Protein AF-A0A662XN63-F1 (afdb_monomer)

Radius of gyration: 29.72 Å; Cα contacts (8 Å, |Δi|>4): 445; chains: 1; bounding box: 95×59×112 Å

Mean predicted aligned error: 12.44 Å

pLDDT: mean 76.7, std 22.45, range [20.77, 97.69]

Sequence (532 aa):
MIAFVLSQESVPLQDPSAGWQVNYGIWIRAVLLSGVITHTLLVQAIYLVNDIQLSSRQFGLIITCVAVGYSAIYALVTAFLVFPIPFMSISTTPFFFTLLIVSFRAVVGRRAFGEMMTHRDQLLRFQLFLSAQTLMTVVYPAYQILFRAASETGYELIAILLLPVIKLIMKNLVSLSIGHMEDMMPEAVIFTVDFFNALYIATCMQSASSTTTVAAIMVMDLTQTAMALRSLYRGTSSIAGRLHETFGTAGTHTNLLTIANSLCRSPNTFAKQERSQIRLRSCLSYRLSPANSDFLDSLEKYRAFYIDAKSQPHASGGMNNLMNSAVTPAGRTIAHRPLGWRCTSRHRTTVHPVTITHTPVTKVRAEESRHTEIAPPSLPEPQLTILRETLEILFTTECIVLTEYVESVIPMFYANFILVMVRLPSAQYHTELAGMTRENVGATVNKVYVYALLEFASFVLLAVVMQRKCGVRALYHLSFVLETQMPLIQGKLMTWMLLTLTSRVVHFGTFSIIPSSTVDGATLLDRSTQSP

Secondary structure (DSSP, 8-state):
-HHHHHHHHTSPP--GGG-TTT-HHHHHHHHHHHHHHHHHHHHHHHHHSTT----HHHHHHHHHHHHHHHHHHHHHHHHHS-SSPTTHHHHTHHHHHHHHHHHHHHHH-HHHHHHHTT-HHHHHHHHHHHHHHHHHHHHHHHHHHHHHHHHHHT-HHHHHHHHHHHHHHHHHHHHHHHTTSGGGHHHHHIIIIIHHHHHHHHHHHHH---HHHHHHHHHHHHHHHHHHHHHHHHHHHHHHHHHHHHH-S------HHHHHHHHHH-HHHHHTB--TT---S-SS-----HHHHHHHHHHHHHHHHHHHHHHS------------------------------------SS-------PPPPP------------PPP--PPPPB-HHHHHHHHHHHHHHHHHHHHHHHHHHHHHHHHHHHHTTSGGGGGBGGGTT--TTTHHHHHHHHHHHHHHHHHHHHHHHHHHHHHH---HHHHHHHHHHHTHHHHHHHHHHHHHHHHHTTBGGG-------S------SS--------

Solvent-accessible surface area (backbone atoms only — not comparable to full-atom values): 31034 Å² total; per-residue (Å²): 106,70,68,56,58,53,53,53,61,63,49,55,60,59,63,52,88,70,34,72,83,70,27,55,33,56,50,59,44,41,28,53,50,44,27,44,43,46,48,32,51,53,54,49,43,47,77,64,31,86,90,54,80,74,52,74,65,52,50,53,49,40,28,50,51,35,10,54,48,46,38,50,52,50,53,52,49,45,73,77,44,68,58,48,43,69,44,35,78,64,72,46,43,66,58,48,53,50,43,42,53,51,42,48,39,67,69,67,27,69,64,60,46,50,58,56,64,67,47,47,70,46,52,50,30,51,50,44,35,53,49,44,55,53,46,52,75,49,52,53,60,54,48,52,54,52,38,54,58,24,54,80,70,73,42,42,67,62,50,56,64,45,48,64,52,51,49,48,54,47,40,50,50,37,42,66,31,39,56,89,38,61,85,50,36,53,60,60,30,33,63,43,45,42,40,53,50,26,46,50,50,36,49,50,44,47,70,47,87,50,68,65,59,47,50,50,51,51,53,52,51,54,50,52,51,52,50,52,51,50,51,52,50,53,51,47,56,51,52,51,51,54,48,41,74,73,67,44,93,77,65,93,65,56,23,57,68,58,51,47,50,56,40,64,71,36,67,74,56,40,67,44,34,55,59,91,86,60,79,90,70,73,84,64,94,72,96,66,56,69,71,57,48,55,48,51,54,49,52,51,51,53,49,50,55,53,52,53,64,67,67,53,74,88,76,73,89,75,93,79,90,82,87,88,84,90,83,84,92,81,83,90,79,86,79,87,76,80,90,74,87,75,83,73,91,68,98,58,96,64,77,71,84,81,79,85,76,77,81,80,80,81,85,78,88,78,82,92,83,86,90,80,97,67,85,76,77,80,72,81,74,82,59,38,54,64,61,54,52,50,50,50,51,54,51,36,48,52,39,53,54,50,39,36,50,39,46,15,49,40,22,43,50,50,43,54,47,52,66,54,42,61,74,42,87,39,31,85,46,26,65,87,43,63,92,55,44,86,82,51,41,62,70,43,38,44,58,27,48,55,48,18,50,50,34,41,51,49,40,51,51,49,38,53,48,35,38,75,70,34,47,39,60,45,69,58,55,51,49,51,51,54,62,77,44,32,73,61,53,53,27,40,51,49,36,52,52,53,50,60,54,48,57,38,22,53,66,34,14,43,90,69,76,75,77,95,78,78,83,77,89,80,88,89,88,88,88,86,88,83,83,134

Nearest PDB structures (foldseek):
  3mk4-assembly1_A  TM=1.402E-01  e=6.445E+00  Homo sapiens

Foldseek 3Di:
DLVLLVVLLLQDADDQVVADVVGVSVLVLQLVLLLLLLLLLLVVCPLQAPLDDDDPVLSVQLSNQLSNVLSVVCSVVSVVDPFPDAQQVVVSVVVSVVSSLVSNCVSVHVPSVVVSVVVVVSVVLSVLLVVLLVVLLVVLLVLLVVCVVCLVVVNNVVSLVVLLVVLQVSLVSNCVSCLVQQVCSLVSSQLRSLLSSLQSLLLSLLPHPDPVSLVVNLVVVLVLLVVLLVVLLVLLVVLVVVCCVPPNPPDPCLALVVVLVVCLPDLVSVVLADDPFDDLDHSDDDDDDPVVVVSSVVSVVSVVVVVVVVPDDPPDDDDDDDDDDDDDDDDDDDDDDDDDDDDPPDPDSFDFRDDPDDDDDDDDDDDDDDDDDDPDDDDDNNRDHSSVSSVRSVSSLLSSLSSLVSSLVSLVSSLVVQLSSLPHNQLVQFQSCVVPHNVCSCVSSVSSVVSSVSSVVSSVVSQVCCCVRNVDRSVVSVVVCCVSCVSNSVSSNVSCSSSVRVQRGVSNNHPDPPPPPDPPPDDDDDDDDDDD

Structure (mmCIF, N/CA/C/O backbone):
data_AF-A0A662XN63-F1
#
_entry.id   AF-A0A662XN63-F1
#
loop_
_atom_site.group_PDB
_atom_site.id
_atom_site.type_symbol
_atom_site.label_atom_id
_atom_site.label_alt_id
_atom_site.label_comp_id
_atom_site.label_asym_id
_atom_site.label_entity_id
_atom_site.label_seq_id
_atom_site.pdbx_PDB_ins_code
_atom_site.Cartn_x
_atom_site.Cartn_y
_atom_site.Cartn_z
_atom_site.occupancy
_atom_site.B_iso_or_equiv
_atom_site.auth_seq_id
_atom_site.auth_comp_id
_atom_site.auth_asym_id
_atom_site.auth_atom_id
_atom_site.pdbx_PDB_model_num
ATOM 1 N N . MET A 1 1 ? -10.822 -10.860 -2.468 1.00 83.50 1 MET A N 1
ATOM 2 C CA . MET A 1 1 ? -10.478 -9.783 -1.511 1.00 83.50 1 MET A CA 1
ATOM 3 C C . MET A 1 1 ? -11.708 -9.220 -0.802 1.00 83.50 1 MET A C 1
ATOM 5 O O . MET A 1 1 ? -11.835 -9.472 0.382 1.00 83.50 1 MET A O 1
ATOM 9 N N . ILE A 1 2 ? -12.631 -8.521 -1.483 1.00 83.12 2 ILE A N 1
ATOM 10 C CA . ILE A 1 2 ? -13.795 -7.866 -0.835 1.00 83.12 2 ILE A CA 1
ATOM 11 C C . ILE A 1 2 ? -14.608 -8.842 0.025 1.00 83.12 2 ILE A C 1
ATOM 13 O O . ILE A 1 2 ? -14.810 -8.602 1.210 1.00 83.12 2 ILE A O 1
ATOM 17 N N . ALA A 1 3 ? -14.992 -9.985 -0.550 1.00 88.75 3 ALA A N 1
ATOM 18 C CA . ALA A 1 3 ? -15.721 -11.029 0.168 1.00 88.75 3 ALA A CA 1
ATOM 19 C C . ALA A 1 3 ? -14.968 -11.542 1.409 1.00 88.75 3 ALA A C 1
ATOM 21 O O . ALA A 1 3 ? -15.596 -11.819 2.421 1.00 88.75 3 ALA A O 1
ATOM 22 N N . PHE A 1 4 ? -13.632 -11.607 1.362 1.00 90.19 4 PHE A N 1
ATOM 23 C CA . PHE A 1 4 ? -12.814 -12.019 2.506 1.00 90.19 4 PHE A CA 1
ATOM 24 C C . PHE A 1 4 ? -12.883 -10.984 3.637 1.00 90.19 4 PHE A C 1
ATOM 26 O O . PHE A 1 4 ? -13.193 -11.342 4.770 1.00 90.19 4 PHE A O 1
ATOM 33 N N . VAL A 1 5 ? -12.690 -9.698 3.320 1.00 87.12 5 VAL A N 1
ATOM 34 C CA . VAL A 1 5 ? -12.805 -8.596 4.293 1.00 87.12 5 VAL A CA 1
ATOM 35 C C . VAL A 1 5 ? -14.198 -8.580 4.935 1.00 87.12 5 VAL A C 1
ATOM 37 O O . VAL A 1 5 ? -14.314 -8.533 6.155 1.00 87.12 5 VAL A O 1
ATOM 40 N N . LEU A 1 6 ? -15.259 -8.708 4.132 1.00 86.81 6 LEU A N 1
ATOM 41 C CA . LEU A 1 6 ? -16.635 -8.758 4.639 1.00 86.81 6 LEU A CA 1
ATOM 42 C C . LEU A 1 6 ? -16.916 -10.020 5.467 1.00 86.81 6 LEU A C 1
ATOM 44 O O . LEU A 1 6 ? -17.624 -9.949 6.470 1.00 86.81 6 LEU A O 1
ATOM 48 N N . SER A 1 7 ? -16.346 -11.169 5.089 1.00 88.94 7 SER A N 1
ATOM 49 C CA . SER A 1 7 ? -16.493 -12.412 5.854 1.00 88.94 7 SER A CA 1
ATOM 50 C C . SER A 1 7 ? -15.833 -12.318 7.229 1.00 88.94 7 SER A C 1
ATOM 52 O O . SER A 1 7 ? -16.426 -12.756 8.212 1.00 88.94 7 SER A O 1
ATOM 54 N N . GLN A 1 8 ? -14.668 -11.665 7.325 1.00 90.62 8 GLN A N 1
ATOM 55 C CA . GLN A 1 8 ? -14.042 -11.370 8.611 1.00 90.62 8 GLN A CA 1
ATOM 56 C C . GLN A 1 8 ? -14.953 -10.474 9.461 1.00 90.62 8 GLN A C 1
ATOM 58 O O . GLN A 1 8 ? -15.180 -10.759 10.636 1.00 90.62 8 GLN A O 1
ATOM 63 N N . GLU A 1 9 ? -15.498 -9.402 8.881 1.00 87.88 9 GLU A N 1
ATOM 64 C CA . GLU A 1 9 ? -16.367 -8.478 9.619 1.00 87.88 9 GLU A CA 1
ATOM 65 C C . GLU A 1 9 ? -17.706 -9.095 10.037 1.00 87.88 9 GLU A C 1
ATOM 67 O O . GLU A 1 9 ? -18.328 -8.637 10.997 1.00 87.88 9 GLU A O 1
ATOM 72 N N . SER A 1 10 ? -18.117 -10.176 9.378 1.00 88.56 10 SER A N 1
ATOM 73 C CA . SER A 1 10 ? -19.304 -10.945 9.750 1.00 88.56 10 SER A CA 1
ATOM 74 C C . SER A 1 10 ? -19.097 -11.782 11.018 1.00 88.56 10 SER A C 1
ATOM 76 O O . SER A 1 10 ? -20.080 -12.195 11.630 1.00 88.56 10 SER A O 1
ATOM 78 N N . VAL A 1 11 ? -17.848 -12.013 11.453 1.00 91.44 11 VAL A N 1
ATOM 79 C CA . VAL A 1 11 ? -17.559 -12.677 12.733 1.00 91.44 11 VAL A CA 1
ATOM 80 C C . VAL A 1 11 ? -18.027 -11.763 13.872 1.00 91.44 11 VAL A C 1
ATOM 82 O O . VAL A 1 11 ? -17.491 -10.658 14.002 1.00 91.44 11 VAL A O 1
ATOM 85 N N . PRO A 1 12 ? -19.004 -12.169 14.698 1.00 89.31 12 PRO A N 1
ATOM 86 C CA . PRO A 1 12 ? -19.603 -11.290 15.695 1.00 89.31 12 PRO A CA 1
ATOM 87 C C . PRO A 1 12 ? -18.610 -10.954 16.810 1.00 89.31 12 PRO A C 1
ATOM 89 O O . PRO A 1 12 ? -17.920 -11.832 17.329 1.00 89.31 12 PRO A O 1
ATOM 92 N N . LEU A 1 13 ? -18.570 -9.680 17.192 1.00 89.81 13 LEU A N 1
ATOM 93 C CA . LEU A 1 13 ? -17.884 -9.211 18.395 1.00 89.81 13 LEU A CA 1
ATOM 94 C C . LEU A 1 13 ? -18.855 -9.206 19.585 1.00 89.81 13 LEU A C 1
ATOM 96 O O . LEU A 1 13 ? -20.065 -9.076 19.396 1.00 89.81 13 LEU A O 1
ATOM 100 N N . GLN A 1 14 ? -18.329 -9.382 20.797 1.00 90.12 14 GLN A N 1
ATOM 101 C CA . GLN A 1 14 ? -19.097 -9.370 22.048 1.00 90.12 14 GLN A CA 1
ATOM 102 C C . GLN A 1 14 ? -18.822 -8.068 22.812 1.00 90.12 14 GLN A C 1
ATOM 104 O O . GLN A 1 14 ? -18.055 -7.232 22.351 1.00 90.12 14 GLN A O 1
ATOM 109 N N . ASP A 1 15 ? -19.448 -7.846 23.965 1.00 86.12 15 ASP A N 1
ATOM 110 C CA . ASP A 1 15 ? -19.142 -6.668 24.780 1.00 86.12 15 ASP A CA 1
ATOM 111 C C . ASP A 1 15 ? -17.699 -6.758 25.327 1.00 86.12 15 ASP A C 1
ATOM 113 O O . ASP A 1 15 ? -17.364 -7.766 25.962 1.00 86.12 15 ASP A O 1
ATOM 117 N N . PRO A 1 16 ? -16.826 -5.751 25.105 1.00 85.31 16 PRO A N 1
ATOM 118 C CA . PRO A 1 16 ? -15.484 -5.737 25.681 1.00 85.31 16 PRO A CA 1
ATOM 119 C C . PRO A 1 16 ? -15.469 -5.896 27.209 1.00 85.31 16 PRO A C 1
ATOM 121 O O . PRO A 1 16 ? -14.556 -6.521 27.745 1.00 85.31 16 PRO A O 1
ATOM 124 N N . SER A 1 17 ? -16.485 -5.377 27.910 1.00 84.38 17 SER A N 1
ATOM 125 C CA . SER A 1 17 ? -16.588 -5.441 29.375 1.00 84.38 17 SER A CA 1
ATOM 126 C C . SER A 1 17 ? -16.805 -6.860 29.910 1.00 84.38 17 SER A C 1
ATOM 128 O O . SER A 1 17 ? -16.439 -7.149 31.047 1.00 84.38 17 SER A O 1
ATOM 130 N N . ALA A 1 18 ? -17.309 -7.779 29.077 1.00 84.94 18 ALA A N 1
ATOM 131 C CA . ALA A 1 18 ? -17.487 -9.189 29.426 1.00 84.94 18 ALA A CA 1
ATOM 132 C C . ALA A 1 18 ? -16.159 -9.971 29.513 1.00 84.94 18 ALA A C 1
ATOM 134 O O . ALA A 1 18 ? -16.147 -11.153 29.859 1.00 84.94 18 ALA A O 1
ATOM 135 N N . GLY A 1 19 ? -15.032 -9.325 29.199 1.00 85.00 19 GLY A N 1
ATOM 136 C CA . GLY A 1 19 ? -13.701 -9.902 29.317 1.00 85.00 19 GLY A CA 1
ATOM 137 C C . GLY A 1 19 ? -13.278 -10.749 28.115 1.00 85.00 19 GLY A C 1
ATOM 138 O O . GLY A 1 19 ? -14.045 -11.071 27.205 1.00 85.00 19 GLY A O 1
ATOM 139 N N . TRP A 1 20 ? -11.999 -11.113 28.106 1.00 87.19 20 TRP A N 1
ATOM 140 C CA . TRP A 1 20 ? -11.320 -11.686 26.941 1.00 87.19 20 TRP A CA 1
ATOM 141 C C . TRP A 1 20 ? -11.798 -13.103 26.562 1.00 87.19 20 TRP A C 1
ATOM 143 O O . TRP A 1 20 ? -11.736 -13.481 25.391 1.00 87.19 20 TRP A O 1
ATOM 153 N N . GLN A 1 21 ? -12.305 -13.879 27.529 1.00 86.94 21 GLN A N 1
ATOM 154 C CA . GLN A 1 21 ? -12.770 -15.260 27.319 1.00 86.94 21 GLN A CA 1
ATOM 155 C C . GLN A 1 21 ? -14.097 -15.328 26.557 1.00 86.94 21 GLN A C 1
ATOM 157 O O . GLN A 1 21 ? -14.296 -16.217 25.734 1.00 86.94 21 GLN A O 1
ATOM 162 N N . VAL A 1 22 ? -14.995 -14.374 26.812 1.00 89.50 22 VAL A N 1
ATOM 163 C CA . VAL A 1 22 ? -16.306 -14.296 26.149 1.00 89.50 22 VAL A CA 1
ATOM 164 C C . VAL A 1 22 ? -16.163 -13.778 24.714 1.00 89.50 22 VAL A C 1
ATOM 166 O O . VAL A 1 22 ? -16.934 -14.147 23.829 1.00 89.50 22 VAL A O 1
ATOM 169 N N . ASN A 1 23 ? -15.140 -12.960 24.461 1.00 89.25 23 ASN A N 1
ATOM 170 C CA . ASN A 1 23 ? -14.909 -12.277 23.192 1.00 89.25 23 ASN A CA 1
ATOM 171 C C . ASN A 1 23 ? -14.236 -13.169 22.126 1.00 89.25 23 ASN A C 1
ATOM 173 O O . ASN A 1 23 ? -13.222 -12.793 21.547 1.00 89.25 23 ASN A O 1
ATOM 177 N N . TYR A 1 24 ? -14.783 -14.351 21.820 1.00 90.00 24 TYR A N 1
ATOM 178 C CA . TYR A 1 24 ? -14.168 -15.293 20.867 1.00 90.00 24 TYR A CA 1
ATOM 179 C C . TYR A 1 24 ? -13.953 -14.710 19.458 1.00 90.00 24 TYR A C 1
ATOM 181 O O . TYR A 1 24 ? -13.002 -15.084 18.763 1.00 90.00 24 TYR A O 1
ATOM 189 N N . GLY A 1 25 ? -14.811 -13.772 19.039 1.00 90.19 25 GLY A N 1
ATOM 190 C CA . GLY A 1 25 ? -14.727 -13.144 17.723 1.00 90.19 25 GLY A CA 1
ATOM 191 C C . GLY A 1 25 ? -13.419 -12.384 17.504 1.00 90.19 25 GLY A C 1
ATOM 192 O O . GLY A 1 25 ? -12.895 -12.384 16.388 1.00 90.19 25 GLY A O 1
ATOM 193 N N . ILE A 1 26 ? -12.841 -11.801 18.563 1.00 89.50 26 ILE A N 1
ATOM 194 C CA . ILE A 1 26 ? -11.568 -11.075 18.467 1.00 89.50 26 ILE A CA 1
ATOM 195 C C . ILE A 1 26 ? -10.417 -12.014 18.097 1.00 89.50 26 ILE A C 1
ATOM 197 O O . ILE A 1 26 ? -9.569 -11.651 17.288 1.00 89.50 26 ILE A O 1
ATOM 201 N N . TRP A 1 27 ? -10.419 -13.243 18.624 1.00 91.50 27 TRP A N 1
ATOM 202 C CA . TRP A 1 27 ? -9.356 -14.222 18.407 1.00 91.50 27 TRP A CA 1
ATOM 203 C C . TRP A 1 27 ? -9.366 -14.734 16.973 1.00 91.50 27 TRP A C 1
ATOM 205 O O . TRP A 1 27 ? -8.317 -14.784 16.334 1.00 91.50 27 TRP A O 1
ATOM 215 N N . ILE A 1 28 ? -10.556 -15.024 16.439 1.00 92.50 28 ILE A N 1
ATOM 216 C CA . ILE A 1 28 ? -10.736 -15.415 15.036 1.00 92.50 28 ILE A CA 1
ATOM 217 C C . ILE A 1 28 ? -10.249 -14.291 14.115 1.00 92.50 28 ILE A C 1
ATOM 219 O O . ILE A 1 28 ? -9.440 -14.530 13.216 1.00 92.50 28 ILE A O 1
ATOM 223 N N . ARG A 1 29 ? -10.689 -13.051 14.366 1.00 91.75 29 ARG A N 1
ATOM 224 C CA . ARG A 1 29 ? -10.258 -11.879 13.591 1.00 91.75 29 ARG A CA 1
ATOM 225 C C . ARG A 1 29 ? -8.746 -11.651 13.695 1.00 91.75 29 ARG A C 1
ATOM 227 O O . ARG A 1 29 ? -8.115 -11.376 12.681 1.00 91.75 29 ARG A O 1
ATOM 234 N N . ALA A 1 30 ? -8.147 -11.833 14.873 1.00 90.88 30 ALA A N 1
ATOM 235 C CA . ALA A 1 30 ? -6.706 -11.692 15.089 1.00 90.88 30 ALA A CA 1
ATOM 236 C C . ALA A 1 30 ? -5.884 -12.749 14.331 1.00 90.88 30 ALA A C 1
ATOM 238 O O . ALA A 1 30 ? -4.857 -12.403 13.745 1.00 90.88 30 ALA A O 1
ATOM 239 N N . VAL A 1 31 ? -6.339 -14.010 14.282 1.00 94.94 31 VAL A N 1
ATOM 240 C CA . VAL A 1 31 ? -5.690 -15.074 13.488 1.00 94.94 31 VAL A CA 1
ATOM 241 C C . VAL A 1 31 ? -5.741 -14.731 11.997 1.00 94.94 31 VAL A C 1
ATOM 243 O O . VAL A 1 31 ? -4.727 -14.823 11.307 1.00 94.94 31 VAL A O 1
ATOM 246 N N . LEU A 1 32 ? -6.901 -14.293 11.493 1.00 94.44 32 LEU A N 1
ATOM 247 C CA . LEU A 1 32 ? -7.052 -13.908 10.086 1.00 94.44 32 LEU A CA 1
ATOM 248 C C . LEU A 1 32 ? -6.177 -12.698 9.736 1.00 94.44 32 LEU A C 1
ATOM 250 O O . LEU A 1 32 ? -5.441 -12.741 8.750 1.00 94.44 32 LEU A O 1
ATOM 254 N N . LEU A 1 33 ? -6.211 -11.648 10.561 1.00 92.50 33 LEU A N 1
ATOM 255 C CA . LEU A 1 33 ? -5.424 -10.433 10.363 1.00 92.50 33 LEU A CA 1
ATOM 256 C C . LEU A 1 33 ? -3.921 -10.735 10.360 1.00 92.50 33 LEU A C 1
ATOM 258 O O . LEU A 1 33 ? -3.226 -10.386 9.407 1.00 92.50 33 LEU A O 1
ATOM 262 N N . SER A 1 34 ? -3.419 -11.409 11.397 1.00 94.38 34 SER A N 1
ATOM 263 C CA . SER A 1 34 ? -1.996 -11.748 11.504 1.00 94.38 34 SER A CA 1
ATOM 264 C C . SER A 1 34 ? -1.546 -12.675 10.375 1.00 94.38 34 SER A C 1
ATOM 266 O O . SER A 1 34 ? -0.492 -12.434 9.794 1.00 94.38 34 SER A O 1
ATOM 268 N N . GLY A 1 35 ? -2.366 -13.653 9.976 1.00 96.31 35 GLY A N 1
ATOM 269 C CA . GLY A 1 35 ? -2.085 -14.517 8.831 1.00 96.31 35 GLY A CA 1
ATOM 270 C C . GLY A 1 35 ? -1.959 -13.750 7.510 1.00 96.31 35 GLY A C 1
ATOM 271 O O . GLY A 1 35 ? -1.016 -13.985 6.753 1.00 96.31 35 GLY A O 1
ATOM 272 N N . VAL A 1 36 ? -2.857 -12.793 7.244 1.00 96.44 36 VAL A N 1
ATOM 273 C CA . VAL A 1 36 ? -2.801 -11.939 6.042 1.00 96.44 36 VAL A CA 1
ATOM 274 C C . VAL A 1 36 ? -1.587 -11.008 6.059 1.00 96.44 36 VAL A C 1
ATOM 276 O O . VAL A 1 36 ? -0.924 -10.857 5.028 1.00 96.44 36 VAL A O 1
ATOM 279 N N . ILE A 1 37 ? -1.257 -10.421 7.214 1.00 95.31 37 ILE A N 1
ATOM 280 C CA . ILE A 1 37 ? -0.054 -9.592 7.366 1.00 95.31 37 ILE A CA 1
ATOM 281 C C . ILE A 1 37 ? 1.191 -10.447 7.112 1.00 95.31 37 ILE A C 1
ATOM 283 O O . ILE A 1 37 ? 2.028 -10.074 6.293 1.00 95.31 37 ILE A O 1
ATOM 287 N N . THR A 1 38 ? 1.307 -11.621 7.744 1.00 97.12 38 THR A N 1
ATOM 288 C CA . THR A 1 38 ? 2.443 -12.531 7.539 1.00 97.12 38 THR A CA 1
ATOM 289 C C . THR A 1 38 ? 2.564 -12.952 6.082 1.00 97.12 38 THR A C 1
ATOM 291 O O . THR A 1 38 ? 3.656 -12.875 5.527 1.00 97.12 38 THR A O 1
ATOM 294 N N . HIS A 1 39 ? 1.460 -13.334 5.438 1.00 96.62 39 HIS A N 1
ATOM 295 C CA . HIS A 1 39 ? 1.446 -13.651 4.012 1.00 96.62 39 HIS A CA 1
ATOM 296 C C . HIS A 1 39 ? 2.011 -12.492 3.180 1.00 96.62 39 HIS A C 1
ATOM 298 O O . HIS A 1 39 ? 2.926 -12.684 2.382 1.00 96.62 39 HIS A O 1
ATOM 304 N N . THR A 1 40 ? 1.501 -11.278 3.389 1.00 96.44 40 THR A N 1
ATOM 305 C CA . THR A 1 40 ? 1.920 -10.085 2.642 1.00 96.44 40 THR A CA 1
ATOM 306 C C . THR A 1 40 ? 3.400 -9.771 2.855 1.00 96.44 40 THR A C 1
ATOM 308 O O . THR A 1 40 ? 4.108 -9.500 1.888 1.00 96.44 40 THR A O 1
ATOM 311 N N . LEU A 1 41 ? 3.893 -9.870 4.092 1.00 95.56 41 LEU A N 1
ATOM 312 C CA . LEU A 1 41 ? 5.303 -9.648 4.413 1.00 95.56 41 LEU A CA 1
ATOM 313 C C . LEU A 1 41 ? 6.221 -10.701 3.792 1.00 95.56 41 LEU A C 1
ATOM 315 O O . LEU A 1 41 ? 7.290 -10.349 3.302 1.00 95.56 41 LEU A O 1
ATOM 319 N N . LEU A 1 42 ? 5.816 -11.975 3.778 1.00 95.56 42 LEU A N 1
ATOM 320 C CA . LEU A 1 42 ? 6.594 -13.035 3.134 1.00 95.56 42 LEU A CA 1
ATOM 321 C C . LEU A 1 42 ? 6.661 -12.835 1.618 1.00 95.56 42 LEU A C 1
ATOM 323 O O . LEU A 1 42 ? 7.737 -12.972 1.044 1.00 95.56 42 LEU A O 1
ATOM 327 N N . VAL A 1 43 ? 5.549 -12.462 0.976 1.00 94.50 43 VAL A N 1
ATOM 328 C CA . VAL A 1 43 ? 5.550 -12.112 -0.454 1.00 94.50 43 VAL A CA 1
ATOM 329 C C . VAL A 1 43 ? 6.473 -10.920 -0.702 1.00 94.50 43 VAL A C 1
ATOM 331 O O . VAL A 1 43 ? 7.334 -10.998 -1.568 1.00 94.50 43 VAL A O 1
ATOM 334 N N . GLN A 1 44 ? 6.373 -9.842 0.081 1.00 93.69 44 GLN A N 1
ATOM 335 C CA . GLN A 1 44 ? 7.280 -8.697 -0.052 1.00 93.69 44 GLN A CA 1
ATOM 336 C C . GLN A 1 44 ? 8.752 -9.105 0.121 1.00 93.69 44 GLN A C 1
ATOM 338 O O . GLN A 1 44 ? 9.591 -8.688 -0.673 1.00 93.69 44 GLN A O 1
ATOM 343 N N . ALA A 1 45 ? 9.064 -9.954 1.103 1.00 91.69 45 ALA A N 1
ATOM 344 C CA . ALA A 1 45 ? 10.421 -10.436 1.348 1.00 91.69 45 ALA A CA 1
ATOM 345 C C . ALA A 1 45 ? 10.989 -11.219 0.150 1.00 91.69 45 ALA A C 1
ATOM 347 O O . ALA A 1 45 ? 12.130 -10.981 -0.228 1.00 91.69 45 ALA A O 1
ATOM 348 N N . ILE A 1 46 ? 10.184 -12.083 -0.485 1.00 91.06 46 ILE A N 1
ATOM 349 C CA . ILE A 1 46 ? 10.578 -12.847 -1.686 1.00 91.06 46 ILE A CA 1
ATOM 350 C C . ILE A 1 46 ? 10.932 -11.919 -2.861 1.00 91.06 46 ILE A C 1
ATOM 352 O O . ILE A 1 46 ? 11.823 -12.236 -3.643 1.00 91.06 46 ILE A O 1
ATOM 356 N N . TYR A 1 47 ? 10.249 -10.778 -2.999 1.00 88.81 47 TYR A N 1
ATOM 357 C CA . TYR A 1 47 ? 10.514 -9.824 -4.083 1.00 88.81 47 TYR A CA 1
ATOM 358 C C . TYR A 1 47 ? 11.671 -8.857 -3.779 1.00 88.81 47 TYR A C 1
ATOM 360 O O . TYR A 1 47 ? 12.356 -8.436 -4.706 1.00 88.81 47 TYR A O 1
ATOM 368 N N . LEU A 1 48 ? 11.865 -8.467 -2.514 1.00 87.56 48 LEU A N 1
ATOM 369 C CA . LEU A 1 48 ? 12.795 -7.396 -2.115 1.00 87.56 48 LEU A CA 1
ATOM 370 C C . LEU A 1 48 ? 14.164 -7.895 -1.639 1.00 87.56 48 LEU A C 1
ATOM 372 O O . LEU A 1 48 ? 15.116 -7.116 -1.608 1.00 87.56 48 LEU A O 1
ATOM 376 N N . VAL A 1 49 ? 14.267 -9.156 -1.220 1.00 87.31 49 VAL A N 1
ATOM 377 C CA . VAL A 1 49 ? 15.507 -9.737 -0.701 1.00 87.31 49 VAL A CA 1
ATOM 378 C C . VAL A 1 49 ? 15.917 -10.883 -1.611 1.00 87.31 49 VAL A C 1
ATOM 380 O O . VAL A 1 49 ? 15.215 -11.890 -1.727 1.00 87.31 49 VAL A O 1
ATOM 383 N N . ASN A 1 50 ? 17.074 -10.725 -2.251 1.00 75.00 50 ASN A N 1
ATOM 384 C CA . ASN A 1 50 ? 17.637 -11.780 -3.079 1.00 75.00 50 ASN A CA 1
ATOM 385 C C . ASN A 1 50 ? 17.960 -12.979 -2.170 1.00 75.00 50 ASN A C 1
ATOM 387 O O . ASN A 1 50 ? 18.337 -12.800 -1.015 1.00 75.00 50 ASN A O 1
ATOM 391 N N . ASP A 1 51 ? 17.778 -14.195 -2.682 1.00 74.44 51 ASP A N 1
ATOM 392 C CA . ASP A 1 51 ? 18.026 -15.475 -1.988 1.00 74.44 51 ASP A CA 1
ATOM 393 C C . ASP A 1 51 ? 16.908 -15.988 -1.064 1.00 74.44 51 ASP A C 1
ATOM 395 O O . ASP A 1 51 ? 17.001 -17.108 -0.555 1.00 74.44 51 ASP A O 1
ATOM 399 N N . ILE A 1 52 ? 15.797 -15.259 -0.896 1.00 82.00 52 ILE A N 1
ATOM 400 C CA . ILE A 1 52 ? 14.622 -15.815 -0.208 1.00 82.00 52 ILE A CA 1
ATOM 401 C C . ILE A 1 52 ? 13.801 -16.655 -1.188 1.00 82.00 52 ILE A C 1
ATOM 403 O O . ILE A 1 52 ? 12.954 -16.155 -1.925 1.00 82.00 52 ILE A O 1
ATOM 407 N N . GLN A 1 53 ? 14.013 -17.968 -1.149 1.00 83.75 53 GLN A N 1
ATOM 408 C CA . GLN A 1 53 ? 13.146 -18.942 -1.808 1.00 83.75 53 GLN A CA 1
ATOM 409 C C . GLN A 1 53 ? 12.481 -19.823 -0.754 1.00 83.75 53 GLN A C 1
ATOM 411 O O . GLN A 1 53 ? 13.143 -20.569 -0.035 1.00 83.75 53 GLN A O 1
ATOM 416 N N . LEU A 1 54 ? 11.156 -19.728 -0.651 1.00 88.31 54 LEU A N 1
ATOM 417 C CA . LEU A 1 54 ? 10.366 -20.523 0.284 1.00 88.31 54 LEU A CA 1
ATOM 418 C C . LEU A 1 54 ? 9.572 -21.576 -0.479 1.00 88.31 54 LEU A C 1
ATOM 420 O O . LEU A 1 54 ? 8.825 -21.257 -1.404 1.00 88.31 54 LEU A O 1
ATOM 424 N N . SER A 1 55 ? 9.680 -22.836 -0.055 1.00 93.00 55 SER A N 1
ATOM 425 C CA . SER A 1 55 ? 8.748 -23.867 -0.519 1.00 93.00 55 SER A CA 1
ATOM 426 C C . SER A 1 55 ? 7.331 -23.566 -0.018 1.00 93.00 55 SER A C 1
ATOM 428 O O . SER A 1 55 ? 7.156 -22.999 1.063 1.00 93.00 55 SER A O 1
ATOM 430 N N . SER A 1 56 ? 6.297 -24.012 -0.738 1.00 93.88 56 SER A N 1
ATOM 431 C CA . SER A 1 56 ? 4.897 -23.799 -0.329 1.00 93.88 56 SER A CA 1
ATOM 432 C C . SER A 1 56 ? 4.598 -24.339 1.077 1.00 93.88 56 SER A C 1
ATOM 434 O O . SER A 1 56 ? 3.791 -23.767 1.805 1.00 93.88 56 SER A O 1
ATOM 436 N N . ARG A 1 57 ? 5.293 -25.411 1.490 1.00 94.44 57 ARG A N 1
ATOM 437 C CA . ARG A 1 57 ? 5.192 -25.978 2.844 1.00 94.44 57 ARG A CA 1
ATOM 438 C C . ARG A 1 57 ? 5.788 -25.048 3.897 1.00 94.44 57 ARG A C 1
ATOM 440 O O . ARG A 1 57 ? 5.132 -24.779 4.895 1.00 94.44 57 ARG A O 1
ATOM 447 N N . GLN A 1 58 ? 7.001 -24.540 3.670 1.00 95.06 58 GLN A N 1
ATOM 448 C CA . GLN A 1 58 ? 7.641 -23.584 4.581 1.00 95.06 58 GLN A CA 1
ATOM 449 C C . GLN A 1 58 ? 6.829 -22.292 4.683 1.00 95.06 58 GLN A C 1
ATOM 451 O O . GLN A 1 58 ? 6.614 -21.785 5.780 1.00 95.06 58 GLN A O 1
ATOM 456 N N . PHE A 1 59 ? 6.325 -21.802 3.551 1.00 95.88 59 PHE A N 1
ATOM 457 C CA . PHE A 1 59 ? 5.482 -20.615 3.479 1.00 95.88 59 PHE A CA 1
ATOM 458 C C . PHE A 1 59 ? 4.206 -20.772 4.324 1.00 95.88 59 PHE A C 1
ATOM 460 O O . PHE A 1 59 ? 3.938 -19.952 5.202 1.00 95.88 59 PHE A O 1
ATOM 467 N N . GLY A 1 60 ? 3.461 -21.869 4.132 1.00 96.50 60 GLY A N 1
ATOM 468 C CA . GLY A 1 60 ? 2.258 -22.162 4.919 1.00 96.50 60 GLY A CA 1
ATOM 469 C C . GLY A 1 60 ? 2.543 -22.400 6.406 1.00 96.50 60 GLY A C 1
ATOM 470 O O . GLY A 1 60 ? 1.773 -21.954 7.259 1.00 96.50 60 GLY A O 1
ATOM 471 N N . LEU A 1 61 ? 3.668 -23.047 6.731 1.00 97.19 61 LEU A N 1
ATOM 472 C CA . LEU A 1 61 ? 4.086 -23.294 8.112 1.00 97.19 61 LEU A CA 1
ATOM 473 C C . LEU A 1 61 ? 4.378 -21.980 8.848 1.00 97.19 61 LEU A C 1
ATOM 475 O O . LEU A 1 61 ? 3.870 -21.788 9.946 1.00 97.19 61 LEU A O 1
ATOM 479 N N . ILE A 1 62 ? 5.127 -21.053 8.236 1.00 97.56 62 ILE A N 1
ATOM 480 C CA . ILE A 1 62 ? 5.428 -19.749 8.848 1.00 97.56 62 ILE A CA 1
ATOM 481 C C . ILE A 1 62 ? 4.137 -18.961 9.088 1.00 97.56 62 ILE A C 1
ATOM 483 O O . ILE A 1 62 ? 3.945 -18.458 10.191 1.00 97.56 62 ILE A O 1
ATOM 487 N N . ILE A 1 63 ? 3.234 -18.894 8.102 1.00 97.69 63 ILE A N 1
ATOM 488 C CA . ILE A 1 63 ? 1.942 -18.202 8.258 1.00 97.69 63 ILE A CA 1
ATOM 489 C C . ILE A 1 63 ? 1.147 -18.798 9.418 1.00 97.69 63 ILE A C 1
ATOM 491 O O . ILE A 1 63 ? 0.665 -18.059 10.270 1.00 97.69 63 ILE A O 1
ATOM 495 N N . THR A 1 64 ? 1.046 -20.126 9.483 1.00 97.00 64 THR A N 1
ATOM 496 C CA . THR A 1 64 ? 0.279 -20.810 10.532 1.00 97.00 64 THR A CA 1
ATOM 497 C C . THR A 1 64 ? 0.902 -20.589 11.911 1.00 97.00 64 THR A C 1
ATOM 499 O O . THR A 1 64 ? 0.196 -20.234 12.853 1.00 97.00 64 THR A O 1
ATOM 502 N N . CYS A 1 65 ? 2.225 -20.741 12.033 1.00 97.06 65 CYS A N 1
ATOM 503 C CA . CYS A 1 65 ? 2.950 -20.518 13.283 1.00 97.06 65 CYS A CA 1
ATOM 504 C C . CYS A 1 65 ? 2.795 -19.081 13.782 1.00 97.06 65 CYS A C 1
ATOM 506 O O . CYS A 1 65 ? 2.523 -18.877 14.964 1.00 97.06 65 CYS A O 1
ATOM 508 N N . VAL A 1 66 ? 2.939 -18.091 12.896 1.00 97.38 66 VAL A N 1
ATOM 509 C CA . VAL A 1 66 ? 2.811 -16.684 13.282 1.00 97.38 66 VAL A CA 1
ATOM 510 C C . VAL A 1 66 ? 1.365 -16.346 13.619 1.00 97.38 66 VAL A C 1
ATOM 512 O O . VAL A 1 66 ? 1.141 -15.722 14.647 1.00 97.38 66 VAL A O 1
ATOM 515 N N . ALA A 1 67 ? 0.386 -16.796 12.832 1.00 96.31 67 ALA A N 1
ATOM 516 C CA . ALA A 1 67 ? -1.017 -16.476 13.077 1.00 96.31 67 ALA A CA 1
ATOM 517 C C . ALA A 1 67 ? -1.532 -17.064 14.400 1.00 96.31 67 ALA A C 1
ATOM 519 O O . ALA A 1 67 ? -2.112 -16.357 15.223 1.00 96.31 67 ALA A O 1
ATOM 520 N N . VAL A 1 68 ? -1.265 -18.351 14.645 1.00 95.62 68 VAL A N 1
ATOM 521 C CA . VAL A 1 68 ? -1.675 -19.024 15.887 1.00 95.62 68 VAL A CA 1
ATOM 522 C C . VAL A 1 68 ? -0.864 -18.511 17.075 1.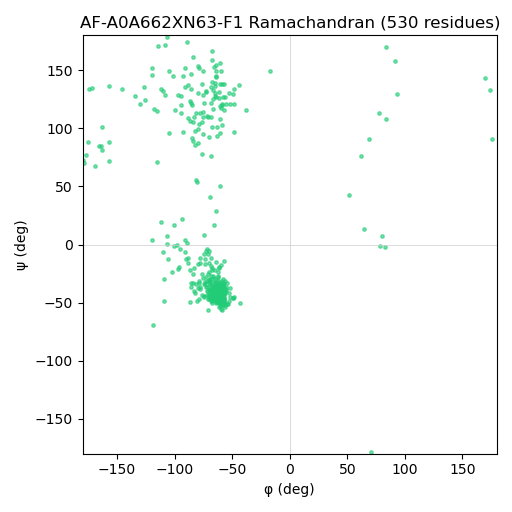00 95.62 68 VAL A C 1
ATOM 524 O O . VAL A 1 68 ? -1.433 -18.204 18.121 1.00 95.62 68 VAL A O 1
ATOM 527 N N . GLY A 1 69 ? 0.456 -18.384 16.921 1.00 94.69 69 GLY A N 1
ATOM 528 C CA . GLY A 1 69 ? 1.337 -17.928 17.993 1.00 94.69 69 GLY A CA 1
ATOM 529 C C . GLY A 1 69 ? 1.061 -16.483 18.406 1.00 94.69 69 GLY A C 1
ATOM 530 O O . GLY A 1 69 ? 1.031 -16.196 19.599 1.00 94.69 69 GLY A O 1
ATOM 531 N N . TYR A 1 70 ? 0.798 -15.587 17.449 1.00 93.31 70 TYR A N 1
ATOM 532 C CA . TYR A 1 70 ? 0.459 -14.191 17.723 1.00 93.31 70 TYR A CA 1
ATOM 533 C C . TYR A 1 70 ? -0.836 -14.104 18.527 1.00 93.31 70 TYR A C 1
ATOM 535 O O . TYR A 1 70 ? -0.858 -13.467 19.578 1.00 93.31 70 TYR A O 1
ATOM 543 N N . SER A 1 71 ? -1.886 -14.805 18.091 1.00 91.50 71 SER A N 1
ATOM 544 C CA . SER A 1 71 ? -3.165 -14.829 18.803 1.00 91.50 71 SER A CA 1
ATOM 545 C C . SER A 1 71 ? -3.069 -15.482 20.183 1.00 91.50 71 SER A C 1
ATOM 547 O O . SER A 1 71 ? -3.695 -14.991 21.117 1.00 91.50 71 SER A O 1
ATOM 549 N N . ALA A 1 72 ? -2.264 -16.536 20.349 1.00 91.88 72 ALA A N 1
ATOM 550 C CA . ALA A 1 72 ? -2.057 -17.186 21.644 1.00 91.88 72 ALA A CA 1
ATOM 551 C C . ALA A 1 72 ? -1.279 -16.300 22.630 1.00 91.88 72 ALA A C 1
ATOM 553 O O . ALA A 1 72 ? -1.680 -16.169 23.785 1.00 91.88 72 ALA A O 1
ATOM 554 N N . ILE A 1 73 ? -0.197 -15.656 22.174 1.00 89.88 73 ILE A N 1
ATOM 555 C CA . ILE A 1 73 ? 0.551 -14.681 22.982 1.00 89.88 73 ILE A CA 1
ATOM 556 C C . ILE A 1 73 ? -0.365 -13.517 23.348 1.00 89.88 73 ILE A C 1
ATOM 558 O O . ILE A 1 73 ? -0.386 -13.100 24.502 1.00 89.88 73 ILE A O 1
ATOM 562 N N . TYR A 1 74 ? -1.156 -13.021 22.397 1.00 86.88 74 TYR A N 1
ATOM 563 C CA . TYR A 1 74 ? -2.099 -11.945 22.660 1.00 86.88 74 TYR A CA 1
ATOM 564 C C . TYR A 1 74 ? -3.143 -12.350 23.717 1.00 86.88 74 TYR A C 1
ATOM 566 O O . TYR A 1 74 ? -3.325 -11.614 24.685 1.00 86.88 74 TYR A O 1
ATOM 574 N N . ALA A 1 75 ? -3.737 -13.543 23.610 1.00 88.31 75 ALA A N 1
ATOM 575 C CA . ALA A 1 75 ? -4.672 -14.077 24.605 1.00 88.31 75 ALA A CA 1
ATOM 576 C C . ALA A 1 75 ? -4.045 -14.189 25.995 1.00 88.31 75 ALA A C 1
ATOM 578 O O . ALA A 1 75 ? -4.644 -13.781 26.992 1.00 88.31 75 ALA A O 1
ATOM 579 N N . LEU A 1 76 ? -2.803 -14.669 26.056 1.00 88.88 76 LEU A N 1
ATOM 580 C CA . LEU A 1 76 ? -2.050 -14.758 27.298 1.00 88.88 76 LEU A CA 1
ATOM 581 C C . LEU A 1 76 ? -1.810 -13.374 27.913 1.00 88.88 76 LEU A C 1
ATOM 583 O O . LEU A 1 76 ? -2.052 -13.180 29.099 1.00 88.88 76 LEU A O 1
ATOM 587 N N . VAL A 1 77 ? -1.385 -12.393 27.114 1.00 87.19 77 VAL A N 1
ATOM 588 C CA . VAL A 1 77 ? -1.156 -11.021 27.590 1.00 87.19 77 VAL A CA 1
ATOM 589 C C . VAL A 1 77 ? -2.458 -10.401 28.105 1.00 87.19 77 VAL A C 1
ATOM 591 O O . VAL A 1 77 ? -2.445 -9.794 29.171 1.00 87.19 77 VAL A O 1
ATOM 594 N N . THR A 1 78 ? -3.593 -10.604 27.427 1.00 86.19 78 THR A N 1
ATOM 595 C CA . THR A 1 78 ? -4.906 -10.128 27.913 1.00 86.19 78 THR A CA 1
ATOM 596 C C . THR A 1 78 ? -5.409 -10.848 29.158 1.00 86.19 78 THR A C 1
ATOM 598 O O . THR A 1 78 ? -6.295 -10.335 29.830 1.00 86.19 78 THR A O 1
ATOM 601 N N . ALA A 1 79 ? -4.870 -12.026 29.480 1.00 85.94 79 ALA A N 1
ATOM 602 C CA . ALA A 1 79 ? -5.186 -12.707 30.730 1.00 85.94 79 ALA A CA 1
ATOM 603 C C . ALA A 1 79 ? -4.466 -12.073 31.934 1.00 85.94 79 ALA A C 1
ATOM 605 O O . ALA A 1 79 ? -4.952 -12.189 33.056 1.00 85.94 79 ALA A O 1
ATOM 606 N N . PHE A 1 80 ? -3.331 -11.403 31.703 1.00 85.44 80 PHE A N 1
ATOM 607 C CA . PHE A 1 80 ? -2.544 -10.736 32.747 1.00 85.44 80 PHE A CA 1
ATOM 608 C C . PHE A 1 80 ? -2.723 -9.213 32.786 1.00 85.44 80 PHE A C 1
ATOM 610 O O . PHE A 1 80 ? -2.475 -8.597 33.820 1.00 85.44 80 PHE A O 1
ATOM 617 N N . LEU A 1 81 ? -3.123 -8.599 31.672 1.00 83.75 81 LEU A N 1
ATOM 618 C CA . LEU A 1 81 ? -3.378 -7.163 31.546 1.00 83.75 81 LEU A CA 1
ATOM 619 C C . LEU A 1 81 ? -4.878 -6.865 31.428 1.00 83.75 81 LEU A C 1
ATOM 621 O O . LEU A 1 81 ? -5.705 -7.757 31.271 1.00 83.75 81 LEU A O 1
ATOM 625 N N . VAL A 1 82 ? -5.230 -5.579 31.476 1.00 82.19 82 VAL A N 1
ATOM 626 C CA . VAL A 1 82 ? -6.601 -5.105 31.244 1.00 82.19 82 VAL A CA 1
ATOM 627 C C . VAL A 1 82 ? -7.029 -5.389 29.798 1.00 82.19 82 VAL A C 1
ATOM 629 O O . VAL A 1 82 ? -6.258 -5.187 28.858 1.00 82.19 82 VAL A O 1
ATOM 632 N N . PHE A 1 83 ? -8.276 -5.831 29.622 1.00 81.69 83 PHE A N 1
ATOM 633 C CA . PHE A 1 83 ? -8.917 -6.030 28.324 1.00 81.69 83 PHE A CA 1
ATOM 634 C C . PHE A 1 83 ? -10.023 -4.980 28.117 1.00 81.69 83 PHE A C 1
ATOM 636 O O . PHE A 1 83 ? -10.849 -4.819 29.017 1.00 81.69 83 PHE A O 1
ATOM 643 N N . PRO A 1 84 ? -10.092 -4.299 26.956 1.00 82.38 84 PRO A N 1
ATOM 644 C CA . PRO A 1 84 ? -9.167 -4.347 25.816 1.00 82.38 84 PRO A CA 1
ATOM 645 C C . PRO A 1 84 ? -7.851 -3.585 26.068 1.00 82.38 84 PRO A C 1
ATOM 647 O O . PRO A 1 84 ? -7.826 -2.579 26.772 1.00 82.38 84 PRO A O 1
ATOM 650 N N . ILE A 1 85 ? -6.750 -4.045 25.460 1.00 80.56 85 ILE A N 1
ATOM 651 C CA . ILE A 1 85 ? -5.436 -3.391 25.593 1.00 80.56 85 ILE A CA 1
ATOM 652 C C . ILE A 1 85 ? -5.414 -2.105 24.744 1.00 80.56 85 ILE A C 1
ATOM 654 O O . ILE A 1 85 ? -5.701 -2.181 23.545 1.00 80.56 85 ILE A O 1
ATOM 658 N N . PRO A 1 86 ? -5.031 -0.941 25.307 1.00 74.88 86 PRO A N 1
ATOM 659 C CA . PRO A 1 86 ? -4.896 0.306 24.555 1.00 74.88 86 PRO A CA 1
ATOM 660 C C . PRO A 1 86 ? -3.912 0.188 23.384 1.00 74.88 86 PRO A C 1
ATOM 662 O O . PRO A 1 86 ? -2.825 -0.377 23.528 1.00 74.88 86 PRO A O 1
ATOM 665 N N . PHE A 1 87 ? -4.273 0.765 22.236 1.00 74.25 87 PHE A N 1
ATOM 666 C CA . PHE A 1 87 ? -3.438 0.830 21.033 1.00 74.25 87 PHE A CA 1
ATOM 667 C C . PHE A 1 87 ? -2.888 -0.536 20.600 1.00 74.25 87 PHE A C 1
ATOM 669 O O . PHE A 1 87 ? -1.716 -0.649 20.229 1.00 74.25 87 PHE A O 1
ATOM 676 N N . MET A 1 88 ? -3.725 -1.578 20.644 1.00 76.19 88 MET A N 1
ATOM 677 C CA . MET A 1 88 ? -3.322 -2.974 20.423 1.00 76.19 88 MET A CA 1
ATOM 678 C C . MET A 1 88 ? -2.471 -3.179 19.177 1.00 76.19 88 MET A C 1
ATOM 680 O O . MET A 1 88 ? -1.453 -3.870 19.212 1.00 76.19 88 MET A O 1
ATOM 684 N N . SER A 1 89 ? -2.883 -2.572 18.064 1.00 74.88 89 SER A N 1
ATOM 685 C CA . SER A 1 89 ? -2.186 -2.711 16.787 1.00 74.88 89 SER A CA 1
ATOM 686 C C . SER A 1 89 ? -0.731 -2.239 16.875 1.00 74.88 89 SER A C 1
ATOM 688 O O . SER A 1 89 ? 0.141 -2.839 16.256 1.00 74.88 89 SER A O 1
ATOM 690 N N . ILE A 1 90 ? -0.439 -1.222 17.690 1.00 81.75 90 ILE A N 1
ATOM 691 C CA . ILE A 1 90 ? 0.913 -0.676 17.870 1.00 81.75 90 ILE A CA 1
ATOM 692 C C . ILE A 1 90 ? 1.664 -1.443 18.953 1.00 81.75 90 ILE A C 1
ATOM 694 O O . ILE A 1 90 ? 2.788 -1.887 18.720 1.00 81.75 90 ILE A O 1
ATOM 698 N N . SER A 1 91 ? 1.045 -1.642 20.120 1.00 83.56 91 SER A N 1
ATOM 699 C CA . SER A 1 91 ? 1.695 -2.288 21.266 1.00 83.56 91 SER A CA 1
ATOM 700 C C . SER A 1 91 ? 2.112 -3.729 20.967 1.00 83.56 91 SER A C 1
ATOM 702 O O . SER A 1 91 ? 3.141 -4.188 21.462 1.00 83.56 91 SER A O 1
ATOM 704 N N . THR A 1 92 ? 1.378 -4.429 20.094 1.00 84.50 92 THR A N 1
ATOM 705 C CA . THR A 1 92 ? 1.693 -5.815 19.715 1.00 84.50 92 THR A CA 1
ATOM 706 C C . THR A 1 92 ? 2.605 -5.971 18.501 1.00 84.50 92 THR A C 1
ATOM 708 O O . THR A 1 92 ? 3.065 -7.081 18.222 1.00 84.50 92 THR A O 1
ATOM 711 N N . THR A 1 93 ? 2.939 -4.876 17.811 1.00 88.19 93 THR A N 1
ATOM 712 C CA . THR A 1 93 ? 3.812 -4.901 16.627 1.00 88.19 93 THR A CA 1
ATOM 713 C C . THR A 1 93 ? 5.194 -5.528 16.910 1.00 88.19 93 THR A C 1
ATOM 715 O O . THR A 1 93 ? 5.612 -6.402 16.142 1.00 88.19 93 THR A O 1
ATOM 718 N N . PRO A 1 94 ? 5.909 -5.197 18.009 1.00 90.00 94 PRO A N 1
ATOM 719 C CA . PRO A 1 94 ? 7.202 -5.820 18.313 1.00 90.00 94 PRO A CA 1
ATOM 720 C C . PRO A 1 94 ? 7.112 -7.337 18.530 1.00 90.00 94 PRO A C 1
ATOM 722 O O . PRO A 1 94 ? 7.984 -8.083 18.075 1.00 90.00 94 PRO A O 1
ATOM 725 N N . PHE A 1 95 ? 6.046 -7.813 19.184 1.00 90.50 95 PHE A N 1
ATOM 726 C CA . PHE A 1 95 ? 5.820 -9.246 19.403 1.00 90.50 95 PHE A CA 1
ATOM 727 C C . PHE A 1 95 ? 5.556 -9.975 18.088 1.00 90.50 95 PHE A C 1
ATOM 729 O O . PHE A 1 95 ? 6.131 -11.038 17.854 1.00 90.50 95 PHE A O 1
ATOM 736 N N . PHE A 1 96 ? 4.755 -9.377 17.203 1.00 93.12 96 PHE A N 1
ATOM 737 C CA . PHE A 1 96 ? 4.493 -9.917 15.874 1.00 93.12 96 PHE A CA 1
ATOM 738 C C . PHE A 1 96 ? 5.787 -10.092 15.063 1.00 93.12 96 PHE A C 1
ATOM 740 O O . PHE A 1 96 ? 6.059 -11.188 14.569 1.00 93.12 96 PHE A O 1
ATOM 747 N N . PHE A 1 97 ? 6.632 -9.058 14.975 1.00 93.50 97 PHE A N 1
ATOM 748 C CA . PHE A 1 97 ? 7.897 -9.155 14.235 1.00 93.50 97 PHE A CA 1
ATOM 749 C C . PHE A 1 97 ? 8.884 -10.133 14.876 1.00 93.50 97 PHE A C 1
ATOM 751 O O . PHE A 1 97 ? 9.562 -10.874 14.164 1.00 93.50 97 PHE A O 1
ATOM 758 N N . THR A 1 98 ? 8.937 -10.192 16.208 1.00 94.12 98 THR A N 1
ATOM 759 C CA . THR A 1 98 ? 9.774 -11.171 16.918 1.00 94.12 98 THR A CA 1
ATOM 760 C C . THR A 1 98 ? 9.341 -12.595 16.580 1.00 94.12 98 THR A C 1
ATOM 762 O O . THR A 1 98 ? 10.173 -13.425 16.209 1.00 94.12 98 THR A O 1
ATOM 765 N N . LEU A 1 99 ? 8.036 -12.873 16.635 1.00 95.75 99 LEU A N 1
ATOM 766 C CA . LEU A 1 99 ? 7.483 -14.179 16.294 1.00 95.75 99 LEU A CA 1
ATOM 767 C C . LEU A 1 99 ? 7.722 -14.532 14.822 1.00 95.75 99 LEU A C 1
ATOM 769 O O . LEU A 1 99 ? 8.068 -15.676 14.524 1.00 95.75 99 LEU A O 1
ATOM 773 N N . LEU A 1 100 ? 7.592 -13.563 13.914 1.00 95.69 100 LEU A N 1
ATOM 774 C CA . LEU A 1 100 ? 7.891 -13.739 12.495 1.00 95.69 100 LEU A CA 1
ATOM 775 C C . LEU A 1 100 ? 9.354 -14.135 12.274 1.00 95.69 100 LEU A C 1
ATOM 777 O O . LEU A 1 100 ? 9.618 -15.119 11.588 1.00 95.69 100 LEU A O 1
ATOM 781 N N . ILE A 1 101 ? 10.299 -13.419 12.889 1.00 94.25 101 ILE A N 1
ATOM 782 C CA . ILE A 1 101 ? 11.737 -13.697 12.760 1.00 94.25 101 ILE A CA 1
ATOM 783 C C . ILE A 1 101 ? 12.081 -15.071 13.346 1.00 94.25 101 ILE A C 1
ATOM 785 O O . ILE A 1 101 ? 12.806 -15.844 12.716 1.00 94.25 101 ILE A O 1
ATOM 789 N N . VAL A 1 102 ? 11.554 -15.401 14.530 1.00 95.50 102 VAL A N 1
ATOM 790 C CA . VAL A 1 102 ? 11.785 -16.700 15.181 1.00 95.50 102 VAL A CA 1
ATOM 791 C C . VAL A 1 102 ? 11.206 -17.840 14.344 1.00 95.50 102 VAL A C 1
ATOM 793 O O . VAL A 1 102 ? 11.907 -18.820 14.094 1.00 95.50 102 VAL A O 1
ATOM 796 N N . SER A 1 103 ? 9.972 -17.693 13.855 1.00 95.38 103 SER A N 1
ATOM 797 C CA . SER A 1 103 ? 9.312 -18.696 13.010 1.00 95.38 103 SER A CA 1
ATOM 798 C C . SER A 1 103 ? 10.058 -18.875 11.691 1.00 95.38 103 SER A C 1
ATOM 800 O O . SER A 1 103 ? 10.378 -19.998 11.312 1.00 95.38 103 SER A O 1
ATOM 802 N N . PHE A 1 104 ? 10.430 -17.782 11.023 1.00 93.50 104 PHE A N 1
ATOM 803 C CA . PHE A 1 104 ? 11.214 -17.832 9.791 1.00 93.50 104 PHE A CA 1
ATOM 804 C C . PHE A 1 104 ? 12.553 -18.550 10.012 1.00 93.50 104 PHE A C 1
ATOM 806 O O . PHE A 1 104 ? 12.890 -19.476 9.276 1.00 93.50 104 PHE A O 1
ATOM 813 N N . ARG A 1 105 ? 13.287 -18.205 11.079 1.00 93.38 105 ARG A N 1
ATOM 814 C CA . ARG A 1 105 ? 14.555 -18.859 11.436 1.00 93.38 105 ARG A CA 1
ATOM 815 C C . ARG A 1 105 ? 14.379 -20.348 11.746 1.00 93.38 105 ARG A C 1
ATOM 817 O O . ARG A 1 105 ? 15.247 -21.138 11.376 1.00 93.38 105 ARG A O 1
ATOM 824 N N . ALA A 1 106 ? 13.303 -20.730 12.433 1.00 94.31 106 ALA A N 1
ATOM 825 C CA . ALA A 1 106 ? 13.021 -22.122 12.774 1.00 94.31 106 ALA A CA 1
ATOM 826 C C . ALA A 1 106 ? 12.700 -22.968 11.532 1.00 94.31 106 ALA A C 1
ATOM 828 O O . ALA A 1 106 ? 13.170 -24.096 11.424 1.00 94.31 106 ALA A O 1
ATOM 829 N N . VAL A 1 107 ? 11.948 -22.409 10.580 1.00 94.25 107 VAL A N 1
ATOM 830 C CA . VAL A 1 107 ? 11.462 -23.121 9.389 1.00 94.25 107 VAL A CA 1
ATOM 831 C C . VAL A 1 107 ? 12.491 -23.174 8.255 1.00 94.25 107 VAL A C 1
ATOM 833 O O . VAL A 1 107 ? 12.629 -24.198 7.585 1.00 94.25 107 VAL A O 1
ATOM 836 N N . VAL A 1 108 ? 13.215 -22.078 8.025 1.00 90.12 108 VAL A N 1
ATOM 837 C CA . VAL A 1 108 ? 14.238 -21.974 6.966 1.00 90.12 108 VAL A CA 1
ATOM 838 C C . VAL A 1 108 ? 15.582 -22.545 7.434 1.00 90.12 108 VAL A C 1
ATOM 840 O O . VAL A 1 108 ? 16.375 -23.040 6.635 1.00 90.12 108 VAL A O 1
ATOM 843 N N . GLY A 1 109 ? 15.822 -22.547 8.746 1.00 89.56 109 GLY A N 1
ATOM 844 C CA . GLY A 1 109 ? 17.019 -23.100 9.365 1.00 89.56 109 GLY A CA 1
ATOM 845 C C . GLY A 1 109 ? 18.146 -22.079 9.540 1.00 89.56 109 GLY A C 1
ATOM 846 O O . GLY A 1 109 ? 18.235 -21.050 8.871 1.00 89.56 109 GLY A O 1
ATOM 847 N N . ARG A 1 110 ? 19.056 -22.377 10.476 1.00 87.31 110 ARG A N 1
ATOM 848 C CA . ARG A 1 110 ? 20.114 -21.446 10.914 1.00 87.31 110 ARG A CA 1
ATOM 849 C C . ARG A 1 110 ? 21.122 -21.089 9.816 1.00 87.31 110 ARG A C 1
ATOM 851 O O . ARG A 1 110 ? 21.636 -19.976 9.841 1.00 87.31 110 ARG A O 1
ATOM 858 N N . ARG A 1 111 ? 21.431 -22.018 8.903 1.00 82.62 111 ARG A N 1
ATOM 859 C CA . ARG A 1 111 ? 22.438 -21.813 7.843 1.00 82.62 111 ARG A CA 1
ATOM 860 C C . ARG A 1 111 ? 21.939 -20.820 6.791 1.00 82.62 111 ARG A C 1
ATOM 862 O O . ARG A 1 111 ? 22.535 -19.760 6.663 1.00 82.62 111 ARG A O 1
ATOM 869 N N . ALA A 1 112 ? 20.787 -21.095 6.182 1.00 82.75 112 ALA A N 1
ATOM 870 C CA . ALA A 1 112 ? 20.153 -20.204 5.209 1.00 82.75 112 ALA A CA 1
ATOM 871 C C . ALA A 1 112 ? 19.776 -18.836 5.816 1.00 82.75 112 ALA A C 1
ATOM 873 O O . ALA A 1 112 ? 19.973 -17.798 5.191 1.00 82.75 112 ALA A O 1
ATOM 874 N N . PHE A 1 113 ? 19.327 -18.795 7.078 1.00 86.31 113 PHE A N 1
ATOM 875 C CA . PHE A 1 113 ? 19.129 -17.518 7.776 1.00 86.31 113 PHE A CA 1
ATOM 876 C C . PHE A 1 113 ? 20.443 -16.740 7.957 1.00 86.31 113 PHE A C 1
ATOM 878 O O . PHE A 1 113 ? 20.470 -15.520 7.816 1.00 86.31 113 PHE A O 1
ATOM 885 N N . GLY A 1 114 ? 21.539 -17.436 8.272 1.00 84.31 114 GLY A N 1
ATOM 886 C CA . GLY A 1 114 ? 22.870 -16.841 8.383 1.00 84.31 114 GLY A CA 1
ATOM 887 C C . GLY A 1 114 ? 23.351 -16.244 7.063 1.00 84.31 114 GLY A C 1
ATOM 888 O O . GLY A 1 114 ? 23.846 -15.122 7.068 1.00 84.31 114 GLY A O 1
ATOM 889 N N . GLU A 1 115 ? 23.142 -16.956 5.954 1.00 85.25 115 GLU A N 1
ATOM 890 C CA . GLU A 1 115 ? 23.441 -16.495 4.592 1.00 85.25 115 GLU A CA 1
ATOM 891 C C . GLU A 1 115 ? 22.631 -15.245 4.236 1.00 85.25 115 GLU A C 1
ATOM 893 O O . GLU A 1 115 ? 23.215 -14.237 3.848 1.00 85.25 115 GLU A O 1
ATOM 898 N N . MET A 1 116 ? 21.321 -15.229 4.495 1.00 84.06 116 MET A N 1
ATOM 899 C CA . MET A 1 116 ? 20.487 -14.033 4.309 1.00 84.06 116 MET A CA 1
ATOM 900 C C . MET A 1 116 ? 21.020 -12.832 5.115 1.00 84.06 116 MET A C 1
ATOM 902 O O . MET A 1 116 ? 21.100 -11.716 4.606 1.00 84.06 116 MET A O 1
ATOM 906 N N . MET A 1 117 ? 21.458 -13.061 6.359 1.00 84.81 117 MET A N 1
ATOM 907 C CA . MET A 1 117 ? 22.049 -12.027 7.220 1.00 84.81 117 MET A CA 1
ATOM 908 C C . MET A 1 117 ? 23.417 -11.514 6.740 1.00 84.81 117 MET A C 1
ATOM 910 O O . MET A 1 117 ? 23.893 -10.501 7.265 1.00 84.81 117 MET A O 1
ATOM 914 N N . THR A 1 118 ? 24.058 -12.169 5.765 1.00 85.44 118 THR A N 1
ATOM 915 C CA . THR A 1 118 ? 25.274 -11.640 5.125 1.00 85.44 118 THR A CA 1
ATOM 916 C C . THR A 1 118 ? 24.959 -10.476 4.183 1.00 85.44 118 THR A C 1
ATOM 918 O O . THR A 1 118 ? 25.715 -9.504 4.153 1.00 85.44 118 THR A O 1
ATOM 921 N N . HIS A 1 119 ? 23.790 -10.480 3.531 1.00 85.00 119 HIS A N 1
ATOM 922 C CA . HIS A 1 119 ? 23.291 -9.397 2.675 1.00 85.00 119 HIS A CA 1
ATOM 923 C C . HIS A 1 119 ? 22.637 -8.265 3.489 1.00 85.00 119 HIS A C 1
ATOM 925 O O . HIS A 1 119 ? 21.487 -7.871 3.268 1.00 85.00 119 HIS A O 1
ATOM 931 N N . ARG A 1 120 ? 23.389 -7.710 4.449 1.00 84.44 120 ARG A N 1
ATOM 932 C CA . ARG A 1 120 ? 22.895 -6.702 5.407 1.00 84.44 120 ARG A CA 1
ATOM 933 C C . ARG A 1 120 ? 22.280 -5.477 4.739 1.00 84.44 120 ARG A C 1
ATOM 935 O O . ARG A 1 120 ? 21.286 -4.968 5.240 1.00 84.44 120 ARG A O 1
ATOM 942 N N . ASP A 1 121 ? 22.822 -5.027 3.611 1.00 86.38 121 ASP A N 1
ATOM 943 C CA . ASP A 1 121 ? 22.310 -3.845 2.912 1.00 86.38 121 ASP A CA 1
ATOM 944 C C . ASP A 1 121 ? 20.883 -4.042 2.383 1.00 86.38 121 ASP A C 1
ATOM 946 O O . ASP A 1 121 ? 20.051 -3.140 2.497 1.00 86.38 121 ASP A O 1
ATOM 950 N N . GLN A 1 122 ? 20.572 -5.223 1.838 1.00 86.44 122 GLN A N 1
ATOM 951 C CA . GLN A 1 122 ? 19.224 -5.545 1.356 1.00 86.44 122 GLN A CA 1
ATOM 952 C C . GLN A 1 122 ? 18.247 -5.662 2.523 1.00 86.44 122 GLN A C 1
ATOM 954 O O . GLN A 1 122 ? 17.161 -5.087 2.482 1.00 86.44 122 GLN A O 1
ATOM 959 N N . LEU A 1 123 ? 18.667 -6.323 3.604 1.00 87.56 123 LEU A N 1
ATOM 960 C CA . LEU A 1 123 ? 17.860 -6.444 4.813 1.00 87.56 123 LEU A CA 1
ATOM 961 C C . LEU A 1 123 ? 17.588 -5.091 5.470 1.00 87.56 123 LEU A C 1
ATOM 963 O O . LEU A 1 123 ? 16.461 -4.846 5.881 1.00 87.56 123 LEU A O 1
ATOM 967 N N . LEU A 1 124 ? 18.571 -4.191 5.540 1.00 89.44 124 LEU A N 1
ATOM 968 C CA . LEU A 1 124 ? 18.375 -2.844 6.082 1.00 89.44 124 LEU A CA 1
ATOM 969 C C . LEU A 1 124 ? 17.373 -2.039 5.250 1.00 89.44 124 LEU A C 1
ATOM 971 O O . LEU A 1 124 ? 16.518 -1.363 5.816 1.00 89.44 124 LEU A O 1
ATOM 975 N N . ARG A 1 125 ? 17.434 -2.136 3.916 1.00 89.56 125 ARG A N 1
ATOM 976 C CA . ARG A 1 125 ? 16.462 -1.483 3.022 1.00 89.56 125 ARG A CA 1
ATOM 977 C C . ARG A 1 125 ? 15.068 -2.077 3.170 1.00 89.56 125 ARG A C 1
ATOM 979 O O . ARG A 1 125 ? 14.101 -1.328 3.254 1.00 89.56 125 ARG A O 1
ATOM 986 N N . PHE A 1 126 ? 14.971 -3.401 3.271 1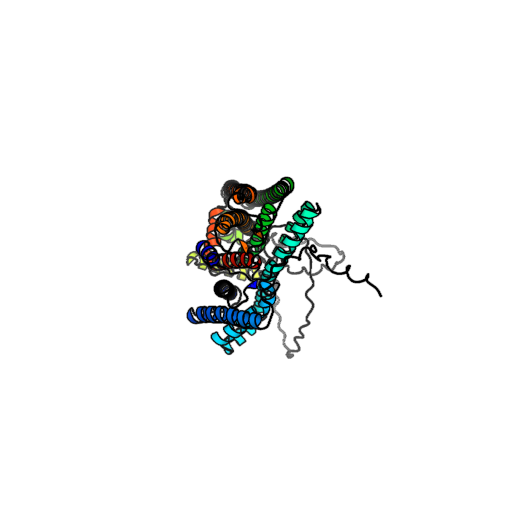.00 91.19 126 PHE A N 1
ATOM 987 C CA . PHE A 1 126 ? 13.710 -4.081 3.535 1.00 91.19 126 PHE A CA 1
ATOM 988 C C . PHE A 1 126 ? 13.123 -3.666 4.890 1.00 91.19 126 PHE A C 1
ATOM 990 O O . PHE A 1 126 ? 11.959 -3.294 4.964 1.00 91.19 126 PHE A O 1
ATOM 997 N N . GLN A 1 127 ? 13.934 -3.616 5.949 1.00 91.56 127 GLN A N 1
ATOM 998 C CA . GLN A 1 127 ? 13.512 -3.124 7.264 1.00 91.56 127 GLN A CA 1
ATOM 999 C C . GLN A 1 127 ? 13.073 -1.656 7.222 1.00 91.56 127 GLN A C 1
ATOM 1001 O O . GLN A 1 127 ? 12.065 -1.310 7.831 1.00 91.56 127 GLN A O 1
ATOM 1006 N N . LEU A 1 128 ? 13.775 -0.798 6.474 1.00 92.50 128 LEU A N 1
ATOM 1007 C CA . LEU A 1 128 ? 13.372 0.596 6.269 1.00 92.50 128 LEU A CA 1
ATOM 1008 C C . LEU A 1 128 ? 12.039 0.705 5.509 1.00 92.50 128 LEU A C 1
ATOM 1010 O O . LEU A 1 128 ? 11.225 1.573 5.805 1.00 92.50 128 LEU A O 1
ATOM 1014 N N . PHE A 1 129 ? 11.792 -0.185 4.549 1.00 93.94 129 PHE A N 1
ATOM 1015 C CA . PHE A 1 129 ? 10.525 -0.246 3.824 1.00 93.94 129 PHE A CA 1
ATOM 1016 C C . PHE A 1 129 ? 9.372 -0.695 4.731 1.00 93.94 129 PHE A C 1
ATOM 1018 O O . PHE A 1 129 ? 8.309 -0.073 4.737 1.00 93.94 129 PHE A O 1
ATOM 1025 N N . LEU A 1 130 ? 9.592 -1.725 5.554 1.00 93.12 130 LEU A N 1
ATOM 1026 C CA . LEU A 1 130 ? 8.611 -2.188 6.538 1.00 93.12 130 LEU A CA 1
ATOM 1027 C C . LEU A 1 130 ? 8.332 -1.142 7.622 1.00 93.12 130 LEU A C 1
ATOM 1029 O O . LEU A 1 130 ? 7.183 -0.973 8.033 1.00 93.12 130 LEU A O 1
ATOM 1033 N N . SER A 1 131 ? 9.356 -0.414 8.072 1.00 92.56 131 SER A N 1
ATOM 1034 C CA . SER A 1 131 ? 9.185 0.652 9.060 1.00 92.56 131 SER A CA 1
ATOM 1035 C C . SER A 1 131 ? 8.435 1.847 8.476 1.00 92.56 131 SER A C 1
ATOM 1037 O O . SER A 1 131 ? 7.541 2.365 9.140 1.00 92.56 131 SER A O 1
ATOM 1039 N N . ALA A 1 132 ? 8.703 2.224 7.220 1.00 93.31 132 ALA A N 1
ATOM 1040 C CA . ALA A 1 132 ? 7.937 3.247 6.512 1.00 93.31 132 ALA A CA 1
ATOM 1041 C C . ALA A 1 132 ? 6.453 2.864 6.395 1.00 93.31 132 ALA A C 1
ATOM 1043 O O . ALA A 1 132 ? 5.586 3.684 6.680 1.00 93.31 132 ALA A O 1
ATOM 1044 N N . GLN A 1 133 ? 6.149 1.607 6.053 1.00 92.62 133 GLN A N 1
ATOM 1045 C CA . GLN A 1 133 ? 4.771 1.106 6.021 1.00 92.62 133 GLN A CA 1
ATOM 1046 C C . GLN A 1 133 ? 4.110 1.102 7.403 1.00 92.62 133 GLN A C 1
ATOM 1048 O O . GLN A 1 133 ? 2.977 1.549 7.541 1.00 92.62 133 GLN A O 1
ATOM 1053 N N . THR A 1 134 ? 4.816 0.638 8.435 1.00 90.81 134 THR A N 1
ATOM 1054 C CA . THR A 1 134 ? 4.303 0.631 9.815 1.00 90.81 134 THR A CA 1
ATOM 1055 C C . THR A 1 134 ? 4.046 2.056 10.313 1.00 90.81 134 THR A C 1
ATOM 1057 O O . THR A 1 134 ? 3.066 2.313 11.001 1.00 90.81 134 THR A O 1
ATOM 1060 N N . LEU A 1 135 ? 4.872 3.028 9.920 1.00 92.81 135 LEU A N 1
ATOM 1061 C CA . LEU A 1 135 ? 4.670 4.429 10.286 1.00 92.81 135 LEU A CA 1
ATOM 1062 C C . LEU A 1 135 ? 3.340 4.988 9.748 1.00 92.81 135 LEU A C 1
ATOM 1064 O O . LEU A 1 135 ? 2.691 5.778 10.435 1.00 92.81 135 LEU A O 1
ATOM 1068 N N . MET A 1 136 ? 2.887 4.540 8.572 1.00 90.69 136 MET A N 1
ATOM 1069 C CA . MET A 1 136 ? 1.586 4.927 8.002 1.00 90.69 136 MET A CA 1
ATOM 1070 C C . MET A 1 136 ? 0.427 4.583 8.938 1.00 90.69 136 MET A C 1
ATOM 1072 O O . MET A 1 136 ? -0.495 5.380 9.115 1.00 90.69 136 MET A O 1
ATOM 1076 N N . THR A 1 137 ? 0.510 3.421 9.589 1.00 87.19 137 THR A N 1
ATOM 1077 C CA . THR A 1 137 ? -0.522 2.900 10.495 1.00 87.19 137 THR A CA 1
ATOM 1078 C C . THR A 1 137 ? -0.568 3.655 11.821 1.00 87.19 137 THR A C 1
ATOM 1080 O O . THR A 1 137 ? -1.431 3.374 12.644 1.00 87.19 137 THR A O 1
ATOM 1083 N N . VAL A 1 138 ? 0.359 4.588 12.049 1.00 88.75 138 VAL A N 1
ATOM 1084 C CA . VAL A 1 138 ? 0.403 5.465 13.225 1.00 88.75 138 VAL A CA 1
ATOM 1085 C C . VAL A 1 138 ? 0.052 6.897 12.832 1.00 88.75 138 VAL A C 1
ATOM 1087 O O . VAL A 1 138 ? -0.803 7.522 13.457 1.00 88.75 138 VAL A O 1
ATOM 1090 N N . VAL A 1 139 ? 0.674 7.414 11.769 1.00 92.19 139 VAL A N 1
ATOM 1091 C CA . VAL A 1 139 ? 0.541 8.821 11.369 1.00 92.19 139 VAL A CA 1
ATOM 1092 C C . VAL A 1 139 ? -0.866 9.157 10.890 1.00 92.19 139 VAL A C 1
ATOM 1094 O O . VAL A 1 139 ? -1.393 10.201 11.265 1.00 92.19 139 VAL A O 1
ATOM 1097 N N . TYR A 1 140 ? -1.506 8.283 10.113 1.00 90.69 140 TYR A N 1
ATOM 1098 C CA . TYR A 1 140 ? -2.848 8.565 9.605 1.00 90.69 140 TYR A CA 1
ATOM 1099 C C . TYR A 1 140 ? -3.939 8.497 10.690 1.00 90.69 140 TYR A C 1
ATOM 1101 O O . TYR A 1 140 ? -4.753 9.419 10.757 1.00 90.69 140 TYR A O 1
ATOM 1109 N N . PRO A 1 141 ? -3.965 7.504 11.604 1.00 87.31 141 PRO A N 1
ATOM 1110 C CA . PRO A 1 141 ? -4.836 7.578 12.778 1.00 87.31 141 PRO A CA 1
ATOM 1111 C C . PRO A 1 141 ? -4.600 8.824 13.637 1.00 87.31 141 PRO A C 1
ATOM 1113 O O . PRO A 1 141 ? -5.566 9.465 14.039 1.00 87.31 141 PRO A O 1
ATOM 1116 N N . ALA A 1 142 ? -3.342 9.213 13.877 1.00 88.25 142 ALA A N 1
ATOM 1117 C CA . ALA A 1 142 ? -3.035 10.437 14.620 1.00 88.25 142 ALA A CA 1
ATOM 1118 C C . ALA A 1 142 ? -3.572 11.691 13.905 1.00 88.25 142 ALA A C 1
ATOM 1120 O O . ALA A 1 142 ? -4.165 12.563 14.540 1.00 88.25 142 ALA A O 1
ATOM 1121 N N . TYR A 1 143 ? -3.435 11.748 12.577 1.00 90.62 143 TYR A N 1
ATOM 1122 C CA . TYR A 1 143 ? -4.037 12.791 11.750 1.00 90.62 143 TYR A CA 1
ATOM 1123 C C . TYR A 1 143 ? -5.565 12.827 11.882 1.00 90.62 143 TYR A C 1
ATOM 1125 O O . TYR A 1 143 ? -6.133 13.906 12.005 1.00 90.62 143 TYR A O 1
ATOM 1133 N N . GLN A 1 144 ? -6.240 11.676 11.909 1.00 86.75 144 GLN A N 1
ATOM 1134 C CA . GLN A 1 144 ? -7.697 11.621 12.064 1.00 86.75 144 GLN A CA 1
ATOM 1135 C C . GLN A 1 144 ? -8.165 12.242 13.383 1.00 86.75 144 GLN A C 1
ATOM 1137 O O . GLN A 1 144 ? -9.162 12.963 13.403 1.00 86.75 144 GLN A O 1
ATOM 1142 N N . ILE A 1 145 ? -7.455 11.975 14.482 1.00 85.50 145 ILE A N 1
ATOM 1143 C CA . ILE A 1 145 ? -7.752 12.576 15.791 1.00 85.50 145 ILE A CA 1
ATOM 1144 C C . ILE A 1 145 ? -7.570 14.092 15.713 1.00 85.50 145 ILE A C 1
ATOM 1146 O O . ILE A 1 145 ? -8.447 14.843 16.134 1.00 85.50 145 ILE A O 1
ATOM 1150 N N . LEU A 1 146 ? -6.454 14.537 15.127 1.00 89.12 146 LEU A N 1
ATOM 1151 C CA . LEU A 1 146 ? -6.168 15.954 14.924 1.00 89.12 146 LEU A CA 1
ATOM 1152 C C . LEU A 1 146 ? -7.254 16.634 14.080 1.00 89.12 146 LEU A C 1
ATOM 1154 O O . LEU A 1 146 ? -7.702 17.720 14.431 1.00 89.12 146 LEU A O 1
ATOM 1158 N N . PHE A 1 147 ? -7.700 15.997 12.995 1.00 88.06 147 PHE A N 1
ATOM 1159 C CA . PHE A 1 147 ? -8.750 16.522 12.126 1.00 88.06 147 PHE A CA 1
ATOM 1160 C C . PHE A 1 147 ? -10.078 16.677 12.871 1.00 88.06 147 PHE A C 1
ATOM 1162 O O . PHE A 1 147 ? -10.721 17.717 12.752 1.00 88.06 147 PHE A O 1
ATOM 1169 N N . ARG A 1 148 ? -10.470 15.688 13.686 1.00 84.44 148 ARG A N 1
ATOM 1170 C CA . ARG A 1 148 ? -11.685 15.779 14.513 1.00 84.44 148 ARG A CA 1
ATOM 1171 C C . ARG A 1 148 ? -11.608 16.937 15.508 1.00 84.44 148 ARG A C 1
ATOM 1173 O O . ARG A 1 148 ? -12.516 17.759 15.542 1.00 84.44 148 ARG A O 1
ATOM 1180 N N . ALA A 1 149 ? -10.494 17.066 16.229 1.00 86.12 149 ALA A N 1
ATOM 1181 C CA . ALA A 1 149 ? -10.282 18.182 17.153 1.00 86.12 149 ALA A CA 1
ATOM 1182 C C . ALA A 1 149 ? -10.264 19.552 16.436 1.00 86.12 149 ALA A C 1
ATOM 1184 O O . ALA A 1 149 ? -10.767 20.551 16.952 1.00 86.12 149 ALA A O 1
ATOM 1185 N N . ALA A 1 150 ? -9.713 19.612 15.219 1.00 87.00 150 ALA A N 1
ATOM 1186 C CA . ALA A 1 150 ? -9.716 20.820 14.394 1.00 87.00 150 ALA A CA 1
ATOM 1187 C C . ALA A 1 150 ? -11.120 21.179 13.869 1.00 87.00 150 ALA A C 1
ATOM 1189 O O . ALA A 1 150 ? -11.426 22.363 13.720 1.00 87.00 150 ALA A O 1
ATOM 1190 N N . SER A 1 151 ? -11.970 20.179 13.615 1.00 81.44 151 SER A N 1
ATOM 1191 C CA . SER A 1 151 ? -13.364 20.369 13.190 1.00 81.44 151 SER A CA 1
ATOM 1192 C C . SER A 1 151 ? -14.222 21.014 14.269 1.00 81.44 151 SER A C 1
ATOM 1194 O O . SER A 1 151 ? -14.978 21.938 13.985 1.00 81.44 151 SER A O 1
ATOM 1196 N N . GLU A 1 152 ? -14.010 20.642 15.529 1.00 79.00 152 GLU A N 1
ATOM 1197 C CA . GLU A 1 152 ? -14.707 21.255 16.666 1.00 79.00 152 GLU A CA 1
ATOM 1198 C C . GLU A 1 152 ? -14.264 22.705 16.943 1.00 79.00 152 GLU A C 1
ATOM 1200 O O . GLU A 1 152 ? -15.017 23.486 17.520 1.00 79.00 152 GLU A O 1
ATOM 1205 N N . THR A 1 153 ? -13.057 23.089 16.515 1.00 83.12 153 THR A N 1
ATOM 1206 C CA . THR A 1 153 ? -12.436 24.394 16.817 1.00 83.12 153 THR A CA 1
ATOM 1207 C C . THR A 1 153 ? -12.394 25.366 15.629 1.00 83.12 153 THR A C 1
ATOM 1209 O O . THR A 1 153 ? -11.897 26.482 15.769 1.00 83.12 153 THR A O 1
ATOM 1212 N N . GLY A 1 154 ? -12.918 24.979 14.458 1.00 78.31 154 GLY A N 1
ATOM 1213 C CA . GLY A 1 154 ? -12.970 25.823 13.255 1.00 78.31 154 GLY A CA 1
ATOM 1214 C C . GLY A 1 154 ? -11.667 25.896 12.441 1.00 78.31 154 GLY A C 1
ATOM 1215 O O . GLY A 1 154 ? -11.592 26.648 11.469 1.00 78.31 154 GLY A O 1
ATOM 1216 N N . TYR A 1 155 ? -10.652 25.095 12.778 1.00 84.38 155 TYR A N 1
ATOM 1217 C CA . TYR A 1 155 ? -9.366 25.020 12.065 1.00 84.38 155 TYR A CA 1
ATOM 1218 C C . TYR A 1 155 ? -9.325 23.919 10.983 1.00 84.38 155 TYR A C 1
ATOM 1220 O O . TYR A 1 155 ? -8.246 23.490 10.565 1.00 84.38 155 TYR A O 1
ATOM 1228 N N . GLU A 1 156 ? -10.489 23.477 10.488 1.00 82.88 156 GLU A N 1
ATOM 1229 C CA . GLU A 1 156 ? -10.638 22.399 9.490 1.00 82.88 156 GLU A CA 1
ATOM 1230 C C . GLU A 1 156 ? -9.730 22.580 8.271 1.00 82.88 156 GLU A C 1
ATOM 1232 O O . GLU A 1 156 ? -9.039 21.652 7.855 1.00 82.88 156 GLU A O 1
ATOM 1237 N N . LEU A 1 157 ? -9.678 23.795 7.721 1.00 82.50 157 LEU A N 1
ATOM 1238 C CA . LEU A 1 157 ? -8.929 24.080 6.499 1.00 82.50 157 LEU A CA 1
ATOM 1239 C C . LEU A 1 157 ? -7.414 23.897 6.679 1.00 82.50 157 LEU A C 1
ATOM 1241 O O . LEU A 1 157 ? -6.740 23.400 5.777 1.00 82.50 157 LEU A O 1
ATOM 1245 N N . ILE A 1 158 ? -6.878 24.233 7.857 1.00 86.25 158 ILE A N 1
ATOM 1246 C CA . ILE A 1 158 ? -5.459 24.017 8.178 1.00 86.25 158 ILE A CA 1
ATOM 1247 C C . ILE A 1 158 ? -5.168 22.516 8.268 1.00 86.25 158 ILE A C 1
ATOM 1249 O O . ILE A 1 158 ? -4.165 22.048 7.727 1.00 86.25 158 ILE A O 1
ATOM 1253 N N . ALA A 1 159 ? -6.064 21.747 8.894 1.00 86.44 159 ALA A N 1
ATOM 1254 C CA . ALA A 1 159 ? -5.932 20.297 8.972 1.00 86.44 159 ALA A CA 1
ATOM 1255 C C . ALA A 1 159 ? -6.001 19.632 7.583 1.00 86.44 159 ALA A C 1
ATOM 1257 O O . ALA A 1 159 ? -5.279 18.671 7.327 1.00 86.44 159 ALA A O 1
ATOM 1258 N N . ILE A 1 160 ? -6.795 20.154 6.646 1.00 84.31 160 ILE A N 1
ATOM 1259 C CA . ILE A 1 160 ? -6.829 19.657 5.258 1.00 84.31 160 ILE A CA 1
ATOM 1260 C C . ILE A 1 160 ? -5.505 19.943 4.543 1.00 84.31 160 ILE A C 1
ATOM 1262 O O . ILE A 1 160 ? -4.944 19.050 3.913 1.00 84.31 160 ILE A O 1
ATOM 1266 N N . LEU A 1 161 ? -4.961 21.158 4.677 1.00 85.19 161 LEU A N 1
ATOM 1267 C CA . LEU A 1 161 ? -3.687 21.541 4.050 1.00 85.19 161 LEU A CA 1
ATOM 1268 C C . LEU A 1 161 ? -2.479 20.759 4.589 1.00 85.19 161 LEU A C 1
ATOM 1270 O O . LEU A 1 161 ? -1.463 20.642 3.902 1.00 85.19 161 LEU A O 1
ATOM 1274 N N . LEU A 1 162 ? -2.585 20.187 5.789 1.00 90.38 162 LEU A N 1
ATOM 1275 C CA . LEU A 1 162 ? -1.569 19.296 6.344 1.00 90.38 162 LEU A CA 1
ATOM 1276 C C . LEU A 1 162 ? -1.504 17.948 5.605 1.00 90.38 162 LEU A C 1
ATOM 1278 O O . LEU A 1 162 ? -0.435 17.341 5.523 1.00 90.38 162 LEU A O 1
ATOM 1282 N N . LEU A 1 163 ? -2.615 17.475 5.036 1.00 88.75 163 LEU A N 1
ATOM 1283 C CA . LEU A 1 163 ? -2.692 16.144 4.440 1.00 88.75 163 LEU A CA 1
ATOM 1284 C C . LEU A 1 163 ? -1.788 15.979 3.197 1.00 88.75 163 LEU A C 1
ATOM 1286 O O . LEU A 1 163 ? -1.029 15.007 3.158 1.00 88.75 163 LEU A O 1
ATOM 1290 N N . PRO A 1 164 ? -1.726 16.933 2.240 1.00 89.00 164 PRO A N 1
ATOM 1291 C CA . PRO A 1 164 ? -0.726 16.915 1.169 1.00 89.00 164 PRO A CA 1
ATOM 1292 C C . PRO A 1 164 ? 0.725 16.901 1.669 1.00 89.00 164 PRO A C 1
ATOM 1294 O O . PRO A 1 164 ? 1.587 16.286 1.038 1.00 89.00 164 PRO A O 1
ATOM 1297 N N . VAL A 1 165 ? 1.009 17.552 2.804 1.00 91.81 165 VAL A N 1
ATOM 1298 C CA . VAL A 1 165 ? 2.352 17.569 3.408 1.00 91.81 165 VAL A CA 1
ATOM 1299 C C . VAL A 1 165 ? 2.699 16.190 3.966 1.00 91.81 165 VAL A C 1
ATOM 1301 O O . VAL A 1 165 ? 3.775 15.669 3.669 1.00 91.81 165 VAL A O 1
ATOM 1304 N N . ILE A 1 166 ? 1.777 15.561 4.703 1.00 93.88 166 ILE A N 1
ATOM 1305 C CA . ILE A 1 166 ? 1.933 14.182 5.192 1.00 93.88 166 ILE A CA 1
ATOM 1306 C C . ILE A 1 166 ? 2.134 13.229 4.011 1.00 93.88 166 ILE A C 1
ATOM 1308 O O . ILE A 1 166 ? 3.105 12.472 3.998 1.00 93.88 166 ILE A O 1
ATOM 1312 N N . LYS A 1 167 ? 1.275 13.317 2.987 1.00 92.88 167 LYS A N 1
ATOM 1313 C CA . LYS A 1 167 ? 1.369 12.527 1.751 1.00 92.88 167 LYS A CA 1
ATOM 1314 C C . LYS A 1 167 ? 2.758 12.663 1.123 1.00 92.88 167 LYS A C 1
ATOM 1316 O O . LYS A 1 167 ? 3.394 11.654 0.833 1.00 92.88 167 LYS A O 1
ATOM 1321 N N . LEU A 1 168 ? 3.276 13.884 0.970 1.00 92.31 168 LEU A N 1
ATOM 1322 C CA . LEU A 1 168 ? 4.604 14.135 0.398 1.00 92.31 168 LEU A CA 1
ATOM 1323 C C . LEU A 1 168 ? 5.734 13.513 1.232 1.00 92.31 168 LEU A C 1
ATOM 1325 O O . LEU A 1 168 ? 6.618 12.858 0.676 1.00 92.31 168 LEU A O 1
ATOM 1329 N N . ILE A 1 169 ? 5.709 13.701 2.555 1.00 94.38 169 ILE A N 1
ATOM 1330 C CA . ILE A 1 169 ? 6.711 13.129 3.467 1.00 94.38 169 ILE A CA 1
ATOM 1331 C C . ILE A 1 169 ? 6.712 11.602 3.353 1.00 94.38 169 ILE A C 1
ATOM 1333 O O . ILE A 1 169 ? 7.774 10.996 3.200 1.00 94.38 169 ILE A O 1
ATOM 1337 N N . MET A 1 170 ? 5.530 10.985 3.349 1.00 94.44 170 MET A N 1
ATOM 1338 C CA . MET A 1 170 ? 5.387 9.533 3.265 1.00 94.44 170 MET A CA 1
ATOM 1339 C C . MET A 1 170 ? 5.808 8.975 1.905 1.00 94.44 170 MET A C 1
ATOM 1341 O O . MET A 1 170 ? 6.523 7.973 1.863 1.00 94.44 170 MET A O 1
ATOM 1345 N N . LYS A 1 171 ? 5.470 9.648 0.792 1.00 94.25 171 LYS A N 1
ATOM 1346 C CA . LYS A 1 171 ? 5.958 9.263 -0.547 1.00 94.25 171 LYS A CA 1
ATOM 1347 C C . LYS A 1 171 ? 7.481 9.260 -0.600 1.00 94.25 171 LYS A C 1
ATOM 1349 O O . LYS A 1 171 ? 8.072 8.304 -1.099 1.00 94.25 171 LYS A O 1
ATOM 1354 N N . ASN A 1 172 ? 8.115 10.295 -0.049 1.00 92.69 172 ASN A N 1
ATOM 1355 C CA . ASN A 1 172 ? 9.571 10.388 0.001 1.00 92.69 172 ASN A CA 1
ATOM 1356 C C . ASN A 1 172 ? 10.181 9.281 0.867 1.00 92.69 172 ASN A C 1
ATOM 1358 O O . ASN A 1 172 ? 11.149 8.651 0.450 1.00 92.69 172 ASN A O 1
ATOM 1362 N N . LEU A 1 173 ? 9.605 9.004 2.039 1.00 93.19 173 LEU A N 1
ATOM 1363 C CA . LEU A 1 173 ? 10.098 7.960 2.935 1.00 93.19 173 LEU A CA 1
ATOM 1364 C C . LEU A 1 173 ? 10.046 6.569 2.281 1.00 93.19 173 LEU A C 1
ATOM 1366 O O . LEU A 1 173 ? 11.045 5.848 2.278 1.00 93.19 173 LEU A O 1
ATOM 1370 N N . VAL A 1 174 ? 8.911 6.213 1.670 1.00 93.44 174 VAL A N 1
ATOM 1371 C CA . VAL A 1 174 ? 8.753 4.927 0.975 1.00 93.44 174 VAL A CA 1
ATOM 1372 C C . VAL A 1 174 ? 9.665 4.858 -0.255 1.00 93.44 174 VAL A C 1
ATOM 1374 O O . VAL A 1 174 ? 10.374 3.867 -0.430 1.00 93.44 174 VAL A O 1
ATOM 1377 N N . SER A 1 175 ? 9.736 5.922 -1.061 1.00 89.62 175 SER A N 1
ATOM 1378 C CA . SER A 1 175 ? 10.616 5.990 -2.239 1.00 89.62 175 SER A CA 1
ATOM 1379 C C . SER A 1 175 ? 12.094 5.786 -1.878 1.00 89.62 175 SER A C 1
ATOM 1381 O O . SER A 1 175 ? 12.788 5.012 -2.539 1.00 89.62 175 SER A O 1
ATOM 1383 N N . LEU A 1 176 ? 12.565 6.390 -0.779 1.00 88.75 176 LEU A N 1
ATOM 1384 C CA . LEU A 1 176 ? 13.938 6.220 -0.290 1.00 88.75 176 LEU A CA 1
ATOM 1385 C C . LEU A 1 176 ? 14.251 4.764 0.076 1.00 88.75 176 LEU A C 1
ATOM 1387 O O . LEU A 1 176 ? 15.355 4.288 -0.186 1.00 88.75 176 LEU A O 1
ATOM 1391 N N . SER A 1 177 ? 13.287 4.044 0.652 1.00 87.88 177 SER A N 1
ATOM 1392 C CA . SER A 1 177 ? 13.483 2.650 1.066 1.00 87.88 177 SER A CA 1
ATOM 1393 C C . SER A 1 177 ? 13.566 1.667 -0.112 1.00 87.88 177 SER A C 1
ATOM 1395 O O . SER A 1 177 ? 14.325 0.696 -0.057 1.00 87.88 177 SER A O 1
ATOM 1397 N N . ILE A 1 178 ? 12.861 1.950 -1.214 1.00 87.62 178 ILE A N 1
ATOM 1398 C CA . ILE A 1 178 ? 12.781 1.073 -2.391 1.00 87.62 178 ILE A CA 1
ATOM 1399 C C . ILE A 1 178 ? 13.578 1.580 -3.600 1.00 87.62 178 ILE A C 1
ATOM 1401 O O . ILE A 1 178 ? 13.554 0.960 -4.655 1.00 87.62 178 ILE A O 1
ATOM 1405 N N . GLY A 1 179 ? 14.367 2.649 -3.456 1.00 83.25 179 GLY A N 1
ATOM 1406 C CA . GLY A 1 179 ? 15.090 3.282 -4.571 1.00 83.25 179 GLY A CA 1
ATOM 1407 C C . GLY A 1 179 ? 16.043 2.375 -5.369 1.00 83.25 179 GLY A C 1
ATOM 1408 O O . GLY A 1 179 ? 16.459 2.735 -6.462 1.00 83.25 179 GLY A O 1
ATOM 1409 N N . HIS A 1 180 ? 16.380 1.189 -4.857 1.00 81.75 180 HIS A N 1
ATOM 1410 C CA . HIS A 1 180 ? 17.178 0.181 -5.562 1.00 81.75 180 HIS A CA 1
ATOM 1411 C C . HIS A 1 180 ? 16.364 -0.704 -6.530 1.00 81.75 180 HIS A C 1
ATOM 1413 O O . HIS A 1 180 ? 16.926 -1.298 -7.455 1.00 81.75 180 HIS A O 1
ATOM 1419 N N . MET A 1 181 ? 15.047 -0.774 -6.334 1.00 84.25 181 MET A N 1
ATOM 1420 C CA . MET A 1 181 ? 14.078 -1.460 -7.186 1.00 84.25 181 MET A CA 1
ATOM 1421 C C . MET A 1 181 ? 13.130 -0.429 -7.795 1.00 84.25 181 MET A C 1
ATOM 1423 O O . MET A 1 181 ? 11.962 -0.337 -7.434 1.00 84.25 181 MET A O 1
ATOM 1427 N N . GLU A 1 182 ? 13.665 0.363 -8.718 1.00 84.62 182 GLU A N 1
ATOM 1428 C CA . GLU A 1 182 ? 12.952 1.469 -9.362 1.00 84.62 182 GLU A CA 1
ATOM 1429 C C . GLU A 1 182 ? 11.600 1.058 -9.970 1.00 84.62 182 GLU A C 1
ATOM 1431 O O . GLU A 1 182 ? 10.607 1.738 -9.726 1.00 84.62 182 GLU A O 1
ATOM 1436 N N . ASP A 1 183 ? 11.520 -0.098 -10.638 1.00 87.50 183 ASP A N 1
ATOM 1437 C CA . ASP A 1 183 ? 10.276 -0.580 -11.272 1.00 87.50 183 ASP A CA 1
ATOM 1438 C C . ASP A 1 183 ? 9.194 -1.007 -10.259 1.00 87.50 183 ASP A C 1
ATOM 1440 O O . ASP A 1 183 ? 8.029 -1.162 -10.609 1.00 87.50 183 ASP A O 1
ATOM 1444 N N . MET A 1 184 ? 9.563 -1.210 -8.990 1.00 89.06 184 MET A N 1
ATOM 1445 C CA . MET A 1 184 ? 8.619 -1.493 -7.903 1.00 89.06 184 MET A CA 1
ATOM 1446 C C . MET A 1 184 ? 8.120 -0.219 -7.219 1.00 89.06 184 MET A C 1
ATOM 1448 O O . MET A 1 184 ? 7.187 -0.270 -6.419 1.00 89.06 184 MET A O 1
ATOM 1452 N N . MET A 1 185 ? 8.753 0.926 -7.479 1.00 91.31 185 MET A N 1
ATOM 1453 C CA . MET A 1 185 ? 8.473 2.163 -6.763 1.00 91.31 185 MET A CA 1
ATOM 1454 C C . MET A 1 185 ? 7.034 2.669 -6.952 1.00 91.31 185 MET A C 1
ATOM 1456 O O . MET A 1 185 ? 6.437 3.025 -5.932 1.00 91.31 185 MET A O 1
ATOM 1460 N N . PRO A 1 186 ? 6.446 2.694 -8.171 1.00 92.88 186 PRO A N 1
ATOM 1461 C CA . PRO A 1 186 ? 5.064 3.137 -8.355 1.00 92.88 186 PRO A CA 1
ATOM 1462 C C . PRO A 1 186 ? 4.095 2.302 -7.518 1.00 92.88 186 PRO A C 1
ATOM 1464 O O . PRO A 1 186 ? 3.327 2.845 -6.730 1.00 92.88 186 PRO A O 1
ATOM 1467 N N . GLU A 1 187 ? 4.200 0.978 -7.589 1.00 94.12 187 GLU A N 1
ATOM 1468 C CA . GLU A 1 187 ? 3.353 0.076 -6.810 1.00 94.12 187 GLU A CA 1
ATOM 1469 C C . GLU A 1 187 ? 3.549 0.233 -5.308 1.00 94.12 187 GLU A C 1
ATOM 1471 O O . GLU A 1 187 ? 2.580 0.351 -4.555 1.00 94.12 187 GLU A O 1
ATOM 1476 N N . ALA A 1 188 ? 4.801 0.284 -4.863 1.00 93.44 188 ALA A N 1
ATOM 1477 C CA . ALA A 1 188 ? 5.122 0.357 -3.454 1.00 93.44 188 ALA A CA 1
ATOM 1478 C C . ALA A 1 188 ? 4.639 1.662 -2.824 1.00 93.44 188 ALA A C 1
ATOM 1480 O O . ALA A 1 188 ? 4.099 1.627 -1.721 1.00 93.44 188 ALA A O 1
ATOM 1481 N N . VAL A 1 189 ? 4.811 2.796 -3.507 1.00 94.88 189 VAL A N 1
ATOM 1482 C CA . VAL A 1 189 ? 4.403 4.114 -3.007 1.00 94.88 189 VAL A CA 1
ATOM 1483 C C . VAL A 1 189 ? 2.890 4.303 -3.112 1.00 94.88 189 VAL A C 1
ATOM 1485 O O . VAL A 1 189 ? 2.279 4.787 -2.165 1.00 94.88 189 VAL A O 1
ATOM 1488 N N . ILE A 1 190 ? 2.261 3.921 -4.222 1.00 95.69 190 ILE A N 1
ATOM 1489 C CA . ILE A 1 190 ? 0.860 4.273 -4.497 1.00 95.69 190 ILE A CA 1
ATOM 1490 C C . ILE A 1 190 ? -0.101 3.368 -3.720 1.00 95.69 190 ILE A C 1
ATOM 1492 O O . ILE A 1 190 ? -0.974 3.860 -3.006 1.00 95.69 190 ILE A O 1
ATOM 1496 N N . PHE A 1 191 ? 0.114 2.049 -3.727 1.00 96.00 191 PHE A N 1
ATOM 1497 C CA . PHE A 1 191 ? -0.719 1.108 -2.958 1.00 96.00 191 PHE A CA 1
ATOM 1498 C C . PHE A 1 191 ? -0.436 1.122 -1.446 1.00 96.00 191 PHE A C 1
ATOM 1500 O O . PHE A 1 191 ? -0.952 0.282 -0.706 1.00 96.00 191 PHE A O 1
ATOM 1507 N N . THR A 1 192 ? 0.382 2.061 -0.969 1.00 95.19 192 THR A N 1
ATOM 1508 C CA . THR A 1 192 ? 0.561 2.348 0.457 1.00 95.19 192 THR A CA 1
ATOM 1509 C C . THR A 1 192 ? 0.150 3.788 0.746 1.00 95.19 192 THR A C 1
ATOM 1511 O O . THR A 1 192 ? -0.887 4.022 1.357 1.00 95.19 192 THR A O 1
ATOM 1514 N N . VAL A 1 193 ? 0.909 4.768 0.263 1.00 95.69 193 VAL A N 1
ATOM 1515 C CA . VAL A 1 193 ? 0.723 6.182 0.591 1.00 95.69 193 VAL A CA 1
ATOM 1516 C C . VAL A 1 193 ? -0.571 6.738 0.030 1.00 95.69 193 VAL A C 1
ATOM 1518 O O . VAL A 1 193 ? -1.351 7.311 0.789 1.00 95.69 193 VAL A O 1
ATOM 1521 N N . ASP A 1 194 ? -0.834 6.537 -1.261 1.00 95.00 194 ASP A N 1
ATOM 1522 C CA . ASP A 1 194 ? -2.070 7.039 -1.869 1.00 95.00 194 ASP A CA 1
ATOM 1523 C C . ASP A 1 194 ? -3.292 6.256 -1.369 1.00 95.00 194 ASP A C 1
ATOM 1525 O O . ASP A 1 194 ? -4.348 6.852 -1.180 1.00 95.00 194 ASP A O 1
ATOM 1529 N N . PHE A 1 195 ? -3.137 4.968 -1.028 1.00 95.75 195 PHE A N 1
ATOM 1530 C CA . PHE A 1 195 ? -4.187 4.190 -0.360 1.00 95.75 195 PHE A CA 1
ATOM 1531 C C . PHE A 1 195 ? -4.606 4.822 0.975 1.00 95.75 195 PHE A C 1
ATOM 1533 O O . PHE A 1 195 ? -5.785 5.111 1.182 1.00 95.75 195 PHE A O 1
ATOM 1540 N N . PHE A 1 196 ? -3.651 5.038 1.890 1.00 94.56 196 PHE A N 1
ATOM 1541 C CA . PHE A 1 196 ? -3.944 5.625 3.200 1.00 94.56 196 PHE A CA 1
ATOM 1542 C C . PHE A 1 196 ? -4.472 7.050 3.036 1.00 94.56 196 PHE A C 1
ATOM 1544 O O . PHE A 1 196 ? -5.459 7.414 3.665 1.00 94.56 196 PHE A O 1
ATOM 1551 N N . ASN A 1 197 ? -3.878 7.838 2.139 1.00 94.31 197 ASN A N 1
ATOM 1552 C CA . ASN A 1 197 ? -4.365 9.175 1.835 1.00 94.31 197 ASN A CA 1
ATOM 1553 C C . ASN A 1 197 ? -5.835 9.169 1.396 1.00 94.31 197 ASN A C 1
ATOM 1555 O O . ASN A 1 197 ? -6.649 9.835 2.027 1.00 94.31 197 ASN A O 1
ATOM 1559 N N . ALA A 1 198 ? -6.192 8.376 0.384 1.00 94.19 198 ALA A N 1
ATOM 1560 C CA . ALA A 1 198 ? -7.557 8.298 -0.133 1.00 94.19 198 ALA A CA 1
ATOM 1561 C C . ALA A 1 198 ? -8.558 7.802 0.925 1.00 94.19 198 ALA A C 1
ATOM 1563 O O . ALA A 1 198 ? -9.655 8.345 1.056 1.00 94.19 198 ALA A O 1
ATOM 1564 N N . LEU A 1 199 ? -8.175 6.805 1.731 1.00 93.00 199 LEU A N 1
ATOM 1565 C CA . LEU A 1 199 ? -9.025 6.269 2.795 1.00 93.00 199 LEU A CA 1
ATOM 1566 C C . LEU A 1 199 ? -9.319 7.307 3.887 1.00 93.00 199 LEU A C 1
ATOM 1568 O O . LEU A 1 199 ? -10.447 7.401 4.379 1.00 93.00 199 LEU A O 1
ATOM 1572 N N . TYR A 1 200 ? -8.315 8.092 4.276 1.00 91.38 200 TYR A N 1
ATOM 1573 C CA . TYR A 1 200 ? -8.482 9.122 5.298 1.00 91.38 200 TYR A CA 1
ATOM 1574 C C . TYR A 1 200 ? -9.149 10.383 4.750 1.00 91.38 200 TYR A C 1
ATOM 1576 O O . TYR A 1 200 ? -9.955 10.956 5.471 1.00 91.38 200 TYR A O 1
ATOM 1584 N N . ILE A 1 201 ? -8.952 10.747 3.475 1.00 91.12 201 ILE A N 1
ATOM 1585 C CA . ILE A 1 201 ? -9.793 11.756 2.807 1.00 91.12 201 ILE A CA 1
ATOM 1586 C C . ILE A 1 201 ? -11.262 11.336 2.878 1.00 91.12 201 ILE A C 1
ATOM 1588 O O . ILE A 1 201 ? -12.096 12.104 3.356 1.00 91.12 201 ILE A O 1
ATOM 1592 N N . ALA A 1 202 ? -11.579 10.096 2.489 1.00 90.50 202 ALA A N 1
ATOM 1593 C CA . ALA A 1 202 ? -12.946 9.583 2.533 1.00 90.50 202 ALA A CA 1
ATOM 1594 C C . ALA A 1 202 ? -13.534 9.602 3.957 1.00 90.50 202 ALA A C 1
ATOM 1596 O O . ALA A 1 202 ? -14.694 9.968 4.144 1.00 90.50 202 ALA A O 1
ATOM 1597 N N . THR A 1 203 ? -12.722 9.275 4.968 1.00 88.12 203 THR A N 1
ATOM 1598 C CA . THR A 1 203 ? -13.127 9.345 6.383 1.00 88.12 203 THR A CA 1
ATOM 1599 C C . THR A 1 203 ? -13.367 10.794 6.826 1.00 88.12 203 THR A C 1
ATOM 1601 O O . THR A 1 203 ? -14.399 11.097 7.420 1.00 88.12 203 THR A O 1
A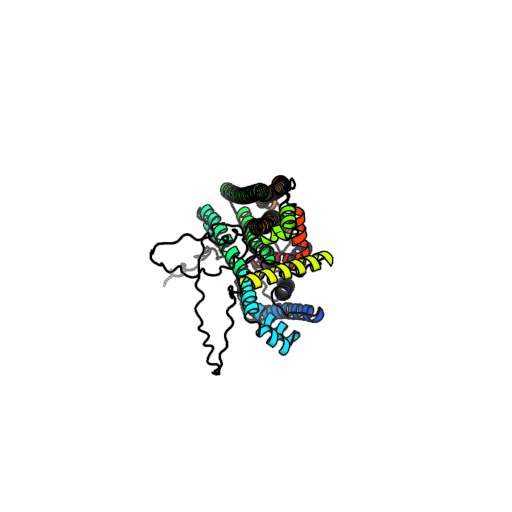TOM 1604 N N . CYS A 1 204 ? -12.457 11.719 6.507 1.00 86.25 204 CYS A N 1
ATOM 1605 C CA . CYS A 1 204 ? -12.607 13.143 6.808 1.00 86.25 204 CYS A CA 1
ATOM 1606 C C . CYS A 1 204 ? -13.883 13.706 6.182 1.00 86.25 204 CYS A C 1
ATOM 1608 O O . CYS A 1 204 ? -14.664 14.355 6.871 1.00 86.25 204 CYS A O 1
ATOM 1610 N N . MET A 1 205 ? -14.141 13.392 4.913 1.00 86.38 205 MET A N 1
ATOM 1611 C CA . MET A 1 205 ? -15.351 13.793 4.196 1.00 86.38 205 MET A CA 1
ATOM 1612 C C . MET A 1 205 ? -16.633 13.223 4.799 1.00 86.38 205 MET A C 1
ATOM 1614 O O . MET A 1 205 ? -17.653 13.912 4.814 1.00 86.38 205 MET A O 1
ATOM 1618 N N . GLN A 1 206 ? -16.582 11.984 5.294 1.00 85.81 206 GLN A N 1
ATOM 1619 C CA . GLN A 1 206 ? -17.687 11.370 6.022 1.00 85.81 206 GLN A CA 1
ATOM 1620 C C . GLN A 1 206 ? -17.981 12.132 7.321 1.00 85.81 206 GLN A C 1
ATOM 1622 O O . GLN A 1 206 ? -19.139 12.416 7.617 1.00 85.81 206 GLN A O 1
ATOM 1627 N N . SER A 1 207 ? -16.935 12.479 8.076 1.00 78.75 207 SER A N 1
ATOM 1628 C CA . SER A 1 207 ? -17.055 13.173 9.365 1.00 78.75 207 SER A CA 1
ATOM 1629 C C . SER A 1 207 ? -17.290 14.684 9.256 1.00 78.75 207 SER A C 1
ATOM 1631 O O . SER A 1 207 ? -17.701 15.308 10.228 1.00 78.75 207 SER A O 1
ATOM 1633 N N . ALA A 1 208 ? -17.031 15.288 8.094 1.00 78.62 208 ALA A N 1
ATOM 1634 C CA . ALA A 1 208 ? -17.107 16.730 7.915 1.00 78.62 208 ALA A CA 1
ATOM 1635 C C . ALA A 1 208 ? -18.556 17.233 8.012 1.00 78.62 208 ALA A C 1
ATOM 1637 O O . ALA A 1 208 ? -19.432 16.857 7.218 1.00 78.62 208 ALA A O 1
ATOM 1638 N N . SER A 1 209 ? -18.791 18.150 8.950 1.00 68.19 209 SER A N 1
ATOM 1639 C CA . SER A 1 209 ? -20.070 18.845 9.110 1.00 68.19 209 SER A CA 1
ATOM 1640 C C . SER A 1 209 ? -20.302 19.836 7.961 1.00 68.19 209 SER A C 1
ATOM 1642 O O . SER A 1 209 ? -21.400 19.894 7.401 1.00 68.19 209 SER A O 1
ATOM 1644 N N . SER A 1 210 ? -19.246 20.536 7.531 1.00 75.88 210 SER A N 1
ATOM 1645 C CA . SER A 1 210 ? -19.318 21.589 6.520 1.00 75.88 210 SER A CA 1
ATOM 1646 C C . SER A 1 210 ? -19.233 21.085 5.072 1.00 75.88 210 SER A C 1
ATOM 1648 O O . SER A 1 210 ? -18.342 20.323 4.689 1.00 75.88 210 SER A O 1
ATOM 1650 N N . THR A 1 211 ? -20.126 21.592 4.218 1.00 78.94 211 THR A N 1
ATOM 1651 C CA . THR A 1 211 ? -20.055 21.426 2.756 1.00 78.94 211 THR A CA 1
ATOM 1652 C C . THR A 1 211 ? -18.853 22.150 2.148 1.00 78.94 211 THR A C 1
ATOM 1654 O O . THR A 1 211 ? -18.339 21.707 1.122 1.00 78.94 211 THR A O 1
ATOM 1657 N N . THR A 1 212 ? -18.361 23.218 2.786 1.00 79.31 212 THR A N 1
ATOM 1658 C CA . THR A 1 212 ? -17.194 23.976 2.310 1.00 79.31 212 THR A CA 1
ATOM 1659 C C . THR A 1 212 ? -15.912 23.156 2.400 1.00 79.31 212 THR A C 1
ATOM 1661 O O . THR A 1 212 ? -15.115 23.182 1.470 1.00 79.31 212 THR A O 1
ATOM 1664 N N . THR A 1 213 ? -15.746 22.374 3.467 1.00 79.44 213 THR A N 1
ATOM 1665 C CA . THR A 1 213 ? -14.603 21.475 3.682 1.00 79.44 213 THR A CA 1
ATOM 1666 C C . THR A 1 213 ? -14.554 20.378 2.625 1.00 79.44 213 THR A C 1
ATOM 1668 O O . THR A 1 213 ? -13.516 20.148 2.008 1.00 79.44 213 THR A O 1
ATOM 1671 N N . VAL A 1 214 ? -15.701 19.766 2.330 1.00 82.44 214 VAL A N 1
ATOM 1672 C CA . VAL A 1 214 ? -15.819 18.777 1.251 1.00 82.44 214 VAL A CA 1
ATOM 1673 C C . VAL A 1 214 ? -15.522 19.396 -0.117 1.00 82.44 214 VAL A C 1
ATOM 1675 O O . VAL A 1 214 ? -14.758 18.824 -0.892 1.00 82.44 214 VAL A O 1
ATOM 1678 N N . ALA A 1 215 ? -16.066 20.582 -0.400 1.00 84.50 215 ALA A N 1
ATOM 1679 C CA . ALA A 1 215 ? -15.788 21.292 -1.645 1.00 84.50 215 ALA A CA 1
ATOM 1680 C C . ALA A 1 215 ? -14.305 21.687 -1.771 1.00 84.50 215 ALA A C 1
ATOM 1682 O O . ALA A 1 215 ? -13.739 21.586 -2.855 1.00 84.50 215 ALA A O 1
ATOM 1683 N N . ALA A 1 216 ? -13.656 22.095 -0.677 1.00 83.44 216 ALA A N 1
ATOM 1684 C CA . ALA A 1 216 ? -12.239 22.448 -0.663 1.00 83.44 216 ALA A CA 1
ATOM 1685 C C . ALA A 1 216 ? -11.341 21.241 -0.972 1.00 83.44 216 ALA A C 1
ATOM 1687 O O . ALA A 1 216 ? -10.420 21.371 -1.778 1.00 83.44 216 ALA A O 1
ATOM 1688 N N . ILE A 1 217 ? -11.639 20.072 -0.389 1.00 82.19 217 ILE A N 1
ATOM 1689 C CA . ILE A 1 217 ? -10.951 18.807 -0.697 1.00 82.19 217 ILE A CA 1
ATOM 1690 C C . ILE A 1 217 ? -11.100 18.479 -2.188 1.00 82.19 217 ILE A C 1
ATOM 1692 O O . ILE A 1 217 ? -10.099 18.306 -2.876 1.00 82.19 217 ILE A O 1
ATOM 1696 N N . MET A 1 218 ? -12.332 18.497 -2.710 1.00 84.62 218 MET A N 1
ATOM 1697 C CA . MET A 1 218 ? -12.607 18.228 -4.128 1.00 84.62 218 MET A CA 1
ATOM 1698 C C . MET A 1 218 ? -11.852 19.182 -5.064 1.00 84.62 218 MET A C 1
ATOM 1700 O O . MET A 1 218 ? -11.246 18.752 -6.040 1.00 84.62 218 MET A O 1
ATOM 1704 N N . VAL A 1 219 ? -11.883 20.490 -4.787 1.00 86.62 219 VAL A N 1
ATOM 1705 C CA . VAL A 1 219 ? -11.187 21.490 -5.612 1.00 86.62 219 VAL A CA 1
ATOM 1706 C C . VAL A 1 219 ? -9.681 21.257 -5.578 1.00 86.62 219 VAL A C 1
ATOM 1708 O O . VAL A 1 219 ? -9.033 21.318 -6.624 1.00 86.62 219 VAL A O 1
ATOM 1711 N N . MET A 1 220 ? -9.122 20.975 -4.401 1.00 83.75 220 MET A N 1
ATOM 1712 C CA . MET A 1 220 ? -7.701 20.688 -4.252 1.00 83.75 220 MET A CA 1
ATOM 1713 C C . MET A 1 220 ? -7.293 19.476 -5.097 1.00 83.75 220 MET A C 1
ATOM 1715 O O . MET A 1 220 ? -6.348 19.598 -5.877 1.00 83.75 220 MET A O 1
ATOM 1719 N N . ASP A 1 221 ? -8.017 18.364 -5.018 1.00 82.94 221 ASP A N 1
ATOM 1720 C CA . ASP A 1 221 ? -7.685 17.149 -5.771 1.00 82.94 221 ASP A CA 1
ATOM 1721 C C . ASP A 1 221 ? -7.822 17.372 -7.285 1.00 82.94 221 ASP A C 1
ATOM 1723 O O . ASP A 1 221 ? -6.859 17.168 -8.027 1.00 82.94 221 ASP A O 1
ATOM 1727 N N . LEU A 1 222 ? -8.922 17.985 -7.743 1.00 83.94 222 LEU A N 1
ATOM 1728 C CA . LEU A 1 222 ? -9.099 18.345 -9.158 1.00 83.94 222 LEU A CA 1
ATOM 1729 C C . LEU A 1 222 ? -7.977 19.255 -9.680 1.00 83.94 222 LEU A C 1
ATOM 1731 O O . LEU A 1 222 ? -7.522 19.107 -10.820 1.00 83.94 222 LEU A O 1
ATOM 1735 N N . THR A 1 223 ? -7.501 20.203 -8.864 1.00 85.62 223 THR A N 1
ATOM 1736 C CA . THR A 1 223 ? -6.361 21.043 -9.256 1.00 85.62 223 THR A CA 1
ATOM 1737 C C . THR A 1 223 ? -5.065 20.239 -9.349 1.00 85.62 223 THR A C 1
ATOM 1739 O O . THR A 1 223 ? -4.285 20.467 -10.278 1.00 85.62 223 THR A O 1
ATOM 1742 N N . GLN A 1 224 ? -4.836 19.281 -8.444 1.00 84.44 224 GLN A N 1
ATOM 1743 C CA . GLN A 1 224 ? -3.667 18.400 -8.480 1.00 84.44 224 GLN A CA 1
ATOM 1744 C C . GLN A 1 224 ? -3.668 17.534 -9.743 1.00 84.44 224 GLN A C 1
ATOM 1746 O O . GLN A 1 224 ? -2.661 17.526 -10.463 1.00 84.44 224 GLN A O 1
ATOM 1751 N N . THR A 1 225 ? -4.798 16.912 -10.085 1.00 83.38 225 THR A N 1
ATOM 1752 C CA . THR A 1 225 ? -4.933 16.123 -11.316 1.00 83.38 225 THR A CA 1
ATOM 1753 C C . THR A 1 225 ? -4.732 16.980 -12.564 1.00 83.38 225 THR A C 1
ATOM 1755 O O . THR A 1 225 ? -3.970 16.619 -13.468 1.00 83.38 225 THR A O 1
ATOM 1758 N N . ALA A 1 226 ? -5.342 18.169 -12.616 1.00 84.38 226 ALA A N 1
ATOM 1759 C CA . ALA A 1 226 ? -5.188 19.080 -13.749 1.00 84.38 226 ALA A CA 1
ATOM 1760 C C . ALA A 1 226 ? -3.725 19.521 -13.947 1.00 84.38 226 ALA A C 1
ATOM 1762 O O . ALA A 1 226 ? -3.235 19.594 -15.081 1.00 84.38 226 ALA A O 1
ATOM 1763 N N . MET A 1 227 ? -2.998 19.789 -12.856 1.00 86.06 227 MET A N 1
ATOM 1764 C CA . MET A 1 227 ? -1.569 20.112 -12.902 1.00 86.06 227 MET A CA 1
ATOM 1765 C C . MET A 1 227 ? -0.729 18.930 -13.398 1.00 86.06 227 MET A C 1
ATOM 1767 O O . MET A 1 227 ? 0.141 19.128 -14.255 1.00 86.06 227 MET A O 1
ATOM 1771 N N . ALA A 1 228 ? -1.004 17.714 -12.917 1.00 82.56 228 ALA A N 1
ATOM 1772 C CA . ALA A 1 228 ? -0.323 16.497 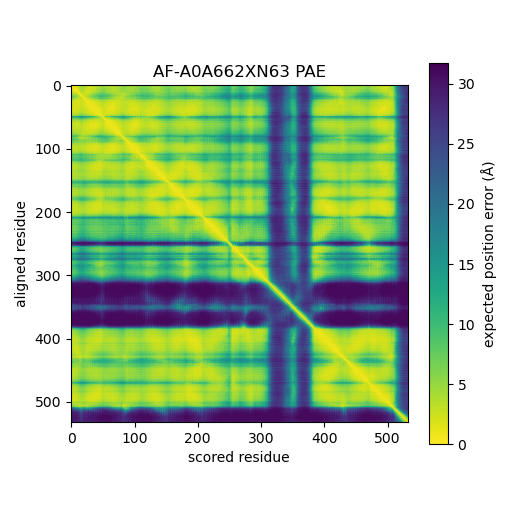-13.358 1.00 82.56 228 ALA A CA 1
ATOM 1773 C C . ALA A 1 228 ? -0.521 16.264 -14.864 1.00 82.56 228 ALA A C 1
ATOM 1775 O O . ALA A 1 228 ? 0.449 16.085 -15.607 1.00 82.56 228 ALA A O 1
ATOM 1776 N N . LEU A 1 229 ? -1.761 16.395 -15.342 1.00 81.75 229 LEU A N 1
ATOM 1777 C CA . LEU A 1 229 ? -2.107 16.247 -16.752 1.00 81.75 229 LEU A CA 1
ATOM 1778 C C . LEU A 1 229 ? -1.449 17.314 -17.631 1.00 81.75 229 LEU A C 1
ATOM 1780 O O . LEU A 1 229 ? -0.901 17.009 -18.693 1.00 81.75 229 LEU A O 1
ATOM 1784 N N . ARG A 1 230 ? -1.443 18.574 -17.182 1.00 84.75 230 ARG A N 1
ATOM 1785 C CA . ARG A 1 230 ? -0.784 19.671 -17.903 1.00 84.75 230 ARG A CA 1
ATOM 1786 C C . ARG A 1 230 ? 0.724 19.457 -17.996 1.00 84.75 230 ARG A C 1
ATOM 1788 O O . ARG A 1 230 ? 1.311 19.750 -19.039 1.00 84.75 230 ARG A O 1
ATOM 1795 N N . SER A 1 231 ? 1.347 18.962 -16.926 1.00 84.62 231 SER A N 1
ATOM 1796 C CA . SER A 1 231 ? 2.769 18.611 -16.910 1.00 84.62 231 SER A CA 1
ATOM 1797 C C . SER A 1 231 ? 3.070 17.482 -17.897 1.00 84.62 231 SER A C 1
ATOM 1799 O O . SER A 1 231 ? 3.992 17.607 -18.703 1.00 84.62 231 SER A O 1
ATOM 1801 N N . LEU A 1 232 ? 2.256 16.422 -17.892 1.00 81.75 232 LEU A N 1
ATOM 1802 C CA . LEU A 1 232 ? 2.385 15.287 -18.807 1.00 81.75 232 LEU A CA 1
ATOM 1803 C C . LEU A 1 232 ? 2.256 15.714 -20.277 1.00 81.75 232 LEU A C 1
ATOM 1805 O O . LEU A 1 232 ? 3.092 15.365 -21.115 1.00 81.75 232 LEU A O 1
ATOM 1809 N N . TYR A 1 233 ? 1.227 16.509 -20.579 1.00 83.12 233 TYR A N 1
ATOM 1810 C CA . TYR A 1 233 ? 0.966 17.013 -21.922 1.00 83.12 233 TYR A CA 1
ATOM 1811 C C . TYR A 1 233 ? 2.138 17.844 -22.444 1.00 83.12 233 TYR A C 1
ATOM 1813 O O . TYR A 1 233 ? 2.657 17.565 -23.523 1.00 83.12 233 TYR A O 1
ATOM 1821 N N . ARG A 1 234 ? 2.595 18.826 -21.652 1.00 83.06 234 ARG A N 1
ATOM 1822 C CA . ARG A 1 234 ? 3.722 19.694 -22.022 1.00 83.06 234 ARG A CA 1
ATOM 1823 C C . ARG A 1 234 ? 5.012 18.906 -22.235 1.00 83.06 234 ARG A C 1
ATOM 1825 O O . ARG A 1 234 ? 5.741 19.198 -23.180 1.00 83.06 234 ARG A O 1
ATOM 1832 N N . GLY A 1 235 ? 5.283 17.915 -21.384 1.00 81.19 235 GLY A N 1
ATOM 1833 C CA . GLY A 1 235 ? 6.439 17.034 -21.544 1.00 81.19 235 GLY A CA 1
ATOM 1834 C C . GLY A 1 235 ? 6.373 16.256 -22.857 1.00 81.19 235 GLY A C 1
ATOM 1835 O O . GLY A 1 235 ? 7.311 16.289 -23.647 1.00 81.19 235 GLY A O 1
ATOM 1836 N N . THR A 1 236 ? 5.227 15.637 -23.138 1.00 80.31 236 THR A N 1
ATOM 1837 C CA . THR A 1 236 ? 5.035 14.819 -24.344 1.00 80.31 236 THR A CA 1
ATOM 1838 C C . THR A 1 236 ? 5.148 15.646 -25.623 1.00 80.31 236 THR A C 1
ATOM 1840 O O . THR A 1 236 ? 5.855 15.253 -26.549 1.00 80.31 236 THR A O 1
ATOM 1843 N N . SER A 1 237 ? 4.507 16.820 -25.672 1.00 81.44 237 SER A N 1
ATOM 1844 C CA . SER A 1 237 ? 4.573 17.704 -26.841 1.00 81.44 237 SER A CA 1
ATOM 1845 C C . SER A 1 237 ? 5.986 18.231 -27.095 1.00 81.44 237 SER A C 1
ATOM 1847 O O . SER A 1 237 ? 6.401 18.337 -28.245 1.00 81.44 237 SER A O 1
ATOM 1849 N N . SER A 1 238 ? 6.730 18.537 -26.026 1.00 83.00 238 SER A N 1
ATOM 1850 C CA . SER A 1 238 ? 8.119 18.997 -26.118 1.00 83.00 238 SER A CA 1
ATOM 1851 C C . SER A 1 238 ? 9.033 17.917 -26.708 1.00 83.00 238 SER A C 1
ATOM 1853 O O . SER A 1 238 ? 9.781 18.180 -27.650 1.00 83.00 238 SER A O 1
ATOM 1855 N N . ILE A 1 239 ? 8.925 16.676 -26.214 1.00 81.25 239 ILE A N 1
ATOM 1856 C CA . ILE A 1 239 ? 9.716 15.542 -26.718 1.00 81.25 239 ILE A CA 1
ATOM 1857 C C . ILE A 1 239 ? 9.382 15.243 -28.180 1.00 81.25 239 ILE A C 1
ATOM 1859 O O . ILE A 1 239 ? 10.293 15.054 -28.984 1.00 81.25 239 ILE A O 1
ATOM 1863 N N . ALA A 1 240 ? 8.095 15.231 -28.537 1.00 76.69 240 ALA A N 1
ATOM 1864 C CA . ALA A 1 240 ? 7.670 14.994 -29.913 1.00 76.69 240 ALA A CA 1
ATOM 1865 C C . ALA A 1 240 ? 8.241 16.049 -30.880 1.00 76.69 240 ALA A C 1
ATOM 1867 O O . ALA A 1 240 ? 8.724 15.691 -31.953 1.00 76.69 240 ALA A O 1
ATOM 1868 N N . GLY A 1 241 ? 8.254 17.328 -30.477 1.00 75.81 241 GLY A N 1
ATOM 1869 C CA . GLY A 1 241 ? 8.873 18.410 -31.250 1.00 75.81 241 GLY A CA 1
ATOM 1870 C C . GLY A 1 241 ? 10.378 18.212 -31.445 1.00 75.81 241 GLY A C 1
ATOM 1871 O O . GLY A 1 241 ? 10.855 18.196 -32.577 1.00 75.81 241 GLY A O 1
ATOM 1872 N N . ARG A 1 242 ? 11.121 17.950 -30.361 1.00 79.56 242 ARG A N 1
ATOM 1873 C CA . ARG A 1 242 ? 12.580 17.722 -30.417 1.00 79.56 242 ARG A CA 1
ATOM 1874 C C . ARG A 1 242 ? 12.964 16.501 -31.250 1.00 79.56 242 ARG A C 1
ATOM 1876 O O . ARG A 1 242 ? 13.984 16.514 -31.937 1.00 79.56 242 ARG A O 1
ATOM 1883 N N . LEU A 1 243 ? 12.165 15.436 -31.190 1.00 75.94 243 LEU A N 1
ATOM 1884 C CA . LEU A 1 243 ? 12.377 14.243 -32.007 1.00 75.94 243 LEU A CA 1
ATOM 1885 C C . LEU A 1 243 ? 12.233 14.570 -33.498 1.00 75.94 243 LEU A C 1
ATOM 1887 O O . LEU A 1 243 ? 13.071 14.148 -34.295 1.00 75.94 243 LEU A O 1
ATOM 1891 N N . HIS A 1 244 ? 11.207 15.347 -33.851 1.00 74.88 244 HIS A N 1
ATOM 1892 C CA . HIS A 1 244 ? 10.955 15.775 -35.223 1.00 74.88 244 HIS A CA 1
ATOM 1893 C C . HIS A 1 244 ? 12.090 16.645 -35.777 1.00 74.88 244 HIS A C 1
ATOM 1895 O O . HIS A 1 244 ? 12.549 16.415 -36.893 1.00 74.88 244 HIS A O 1
ATOM 1901 N N . GLU A 1 245 ? 12.592 17.589 -34.976 1.00 78.44 245 GLU A N 1
ATOM 1902 C CA . GLU A 1 245 ? 13.738 18.433 -35.337 1.00 78.44 245 GLU A CA 1
ATOM 1903 C C . GLU A 1 245 ? 15.025 17.621 -35.539 1.00 78.44 245 GLU A C 1
ATOM 1905 O O . GLU A 1 245 ? 15.806 17.909 -36.442 1.00 78.44 245 GLU A O 1
ATOM 1910 N N . THR A 1 246 ? 15.250 16.592 -34.716 1.00 71.56 246 THR A N 1
ATOM 1911 C CA . THR A 1 246 ? 16.528 15.860 -34.694 1.00 71.56 246 THR A CA 1
ATOM 1912 C C . THR A 1 246 ? 16.605 14.737 -35.733 1.00 71.56 246 THR A C 1
ATOM 1914 O O . THR A 1 246 ? 17.686 14.446 -36.243 1.00 71.56 246 THR A O 1
ATOM 1917 N N . PHE A 1 247 ? 15.484 14.074 -36.036 1.00 70.56 247 PHE A N 1
ATOM 1918 C CA . PHE A 1 247 ? 15.459 12.878 -36.891 1.00 70.56 247 PHE A CA 1
ATOM 1919 C C . PHE A 1 247 ? 14.609 13.033 -38.164 1.00 70.56 247 PHE A C 1
ATOM 1921 O O . PHE A 1 247 ? 14.504 12.084 -38.941 1.00 70.56 247 PHE A O 1
ATOM 1928 N N . GLY A 1 248 ? 14.047 14.222 -38.416 1.00 64.00 248 GLY A N 1
ATOM 1929 C CA . GLY A 1 248 ? 13.223 14.509 -39.591 1.00 64.00 248 GLY A CA 1
ATOM 1930 C C . GLY A 1 248 ? 11.848 13.829 -39.567 1.00 64.00 248 GLY A C 1
ATOM 1931 O O . GLY A 1 248 ? 11.480 13.136 -38.620 1.00 64.00 248 GLY A O 1
ATOM 1932 N N . THR A 1 249 ? 11.068 14.029 -40.635 1.00 53.72 249 THR A N 1
ATOM 1933 C CA . THR A 1 249 ? 9.678 13.571 -40.877 1.00 53.72 249 THR A CA 1
ATOM 1934 C C . THR A 1 249 ? 9.487 12.043 -40.951 1.00 53.72 249 THR A C 1
ATOM 1936 O O . THR A 1 249 ? 8.561 11.558 -41.601 1.00 53.72 249 THR A O 1
ATOM 1939 N N . ALA A 1 250 ? 10.310 11.249 -40.268 1.00 45.16 250 ALA A N 1
ATOM 1940 C CA . ALA A 1 250 ? 10.103 9.814 -40.127 1.00 45.16 250 ALA A CA 1
ATOM 1941 C C . ALA A 1 250 ? 8.991 9.526 -39.099 1.00 45.16 250 ALA A C 1
ATOM 1943 O O . ALA A 1 250 ? 9.236 9.152 -37.955 1.00 45.16 250 ALA A O 1
ATOM 1944 N N . GLY A 1 251 ? 7.747 9.698 -39.551 1.00 49.06 251 GLY A N 1
ATOM 1945 C CA . GLY A 1 251 ? 6.558 9.109 -38.948 1.00 49.06 251 GLY A CA 1
ATOM 1946 C C . GLY A 1 251 ? 5.847 9.989 -37.925 1.00 49.06 251 GLY A C 1
ATOM 1947 O O . GLY A 1 251 ? 6.426 10.487 -36.966 1.00 49.06 251 GLY A O 1
ATOM 1948 N N . THR A 1 252 ? 4.540 10.119 -38.121 1.00 51.94 252 THR A N 1
ATOM 1949 C CA . THR A 1 252 ? 3.507 10.714 -37.262 1.00 51.94 252 THR A CA 1
ATOM 1950 C C . THR A 1 252 ? 3.393 9.995 -35.903 1.00 51.94 252 THR A C 1
ATOM 1952 O O . THR A 1 252 ? 2.322 9.544 -35.503 1.00 51.94 252 THR A O 1
ATOM 1955 N N . HIS A 1 253 ? 4.499 9.788 -35.190 1.00 54.19 253 HIS A N 1
ATOM 1956 C CA . HIS A 1 253 ? 4.524 9.029 -33.949 1.00 54.19 253 HIS A CA 1
ATOM 1957 C C . HIS A 1 253 ? 4.092 9.922 -32.785 1.00 54.19 253 HIS A C 1
ATOM 1959 O O . HIS A 1 253 ? 4.906 10.495 -32.073 1.00 54.19 253 HIS A O 1
ATOM 1965 N N . THR A 1 254 ? 2.778 10.016 -32.573 1.00 62.31 254 THR A N 1
ATOM 1966 C CA . THR A 1 254 ? 2.185 10.645 -31.379 1.00 62.31 254 THR A CA 1
ATOM 1967 C C . THR A 1 254 ? 2.309 9.776 -30.124 1.00 62.31 254 THR A C 1
ATOM 1969 O O . THR A 1 254 ? 1.977 10.233 -29.035 1.00 62.31 254 THR A O 1
ATOM 1972 N N . ASN A 1 255 ? 2.769 8.527 -30.260 1.00 78.25 255 ASN A N 1
ATOM 1973 C CA . ASN A 1 255 ? 2.850 7.552 -29.176 1.00 78.25 255 ASN A CA 1
ATOM 1974 C C . ASN A 1 255 ? 4.269 7.457 -28.596 1.00 78.25 255 ASN A C 1
ATOM 1976 O O . ASN A 1 255 ? 5.189 6.973 -29.262 1.00 78.25 255 ASN A O 1
ATOM 1980 N N . LEU A 1 256 ? 4.407 7.833 -27.321 1.00 81.44 256 LEU A N 1
ATOM 1981 C CA . LEU A 1 256 ? 5.657 7.777 -26.550 1.00 81.44 256 LEU A CA 1
ATOM 1982 C C . LEU A 1 256 ? 6.353 6.406 -26.594 1.00 81.44 256 LEU A C 1
ATOM 1984 O O . LEU A 1 256 ? 7.576 6.338 -26.695 1.00 81.44 256 LEU A O 1
ATOM 1988 N N . LEU A 1 257 ? 5.597 5.303 -26.578 1.00 83.94 257 LEU A N 1
ATOM 1989 C CA . LEU A 1 257 ? 6.170 3.955 -26.637 1.00 83.94 257 LEU A CA 1
ATOM 1990 C C . LEU A 1 257 ? 6.814 3.676 -28.001 1.00 83.94 257 LEU A C 1
ATOM 1992 O O . LEU A 1 257 ? 7.839 3.003 -28.093 1.00 83.94 257 LEU A O 1
ATOM 1996 N N . THR A 1 258 ? 6.222 4.211 -29.071 1.00 83.75 258 THR A N 1
ATOM 1997 C CA . THR A 1 258 ? 6.771 4.057 -30.424 1.00 83.75 258 THR A CA 1
ATOM 1998 C C . THR A 1 258 ? 8.040 4.887 -30.593 1.00 83.75 258 THR A C 1
ATOM 2000 O O . THR A 1 258 ? 8.988 4.403 -31.204 1.00 83.75 258 THR A O 1
ATOM 2003 N N . ILE A 1 259 ? 8.087 6.076 -29.977 1.00 80.50 259 ILE A N 1
ATOM 2004 C CA . ILE A 1 259 ? 9.287 6.922 -29.900 1.00 80.50 259 ILE A CA 1
ATOM 2005 C C . ILE A 1 259 ? 10.421 6.190 -29.171 1.00 80.50 259 ILE A C 1
ATOM 2007 O O . ILE A 1 259 ? 11.529 6.092 -29.693 1.00 80.50 259 ILE A O 1
ATOM 2011 N N . ALA A 1 260 ? 10.156 5.625 -27.990 1.00 84.38 260 ALA A N 1
ATOM 2012 C CA . ALA A 1 260 ? 11.172 4.878 -27.248 1.00 84.38 260 ALA A CA 1
ATOM 2013 C C . ALA A 1 260 ? 11.685 3.665 -28.049 1.00 84.38 260 ALA A C 1
ATOM 2015 O O . ALA A 1 260 ? 12.890 3.443 -28.152 1.00 84.38 260 ALA A O 1
ATOM 2016 N N . ASN A 1 261 ? 10.778 2.907 -28.675 1.00 85.38 261 ASN A N 1
ATOM 2017 C CA . ASN A 1 261 ? 11.132 1.731 -29.470 1.00 85.38 261 ASN A CA 1
ATOM 2018 C C . ASN A 1 261 ? 11.961 2.090 -30.719 1.00 85.38 261 ASN A C 1
ATOM 2020 O O . ASN A 1 261 ? 12.934 1.399 -31.016 1.00 85.38 261 ASN A O 1
ATOM 2024 N N . SER A 1 262 ? 11.630 3.168 -31.441 1.00 82.62 262 SER A N 1
ATOM 2025 C CA . SER A 1 262 ? 12.392 3.586 -32.629 1.00 82.62 262 SER A CA 1
ATOM 2026 C C . SER A 1 262 ? 13.807 4.056 -32.276 1.00 82.62 262 SER A C 1
ATOM 2028 O O . SER A 1 262 ? 14.764 3.679 -32.960 1.00 82.62 262 SER A O 1
ATOM 2030 N N . LEU A 1 263 ? 13.948 4.797 -31.168 1.00 83.25 263 LEU A N 1
ATOM 2031 C CA . LEU A 1 263 ? 15.237 5.253 -30.644 1.00 83.25 263 LEU A CA 1
ATOM 2032 C C . LEU A 1 263 ? 16.138 4.094 -30.207 1.00 83.25 263 LEU A C 1
ATOM 2034 O O . LEU A 1 263 ? 17.348 4.177 -30.411 1.00 83.25 263 LEU A O 1
ATOM 2038 N N . CYS A 1 264 ? 15.564 3.027 -29.640 1.00 83.75 264 CYS A N 1
ATOM 2039 C CA . CYS A 1 264 ? 16.300 1.828 -29.232 1.00 83.75 264 CYS A CA 1
ATOM 2040 C C . CYS A 1 264 ? 16.652 0.909 -30.410 1.00 83.75 264 CYS A C 1
ATOM 2042 O O . CYS A 1 264 ? 17.721 0.305 -30.408 1.00 83.75 264 CYS A O 1
ATOM 2044 N N . ARG A 1 265 ? 15.771 0.771 -31.411 1.00 83.81 265 ARG A N 1
ATOM 2045 C CA . ARG A 1 265 ? 15.973 -0.165 -32.535 1.00 83.81 265 ARG A CA 1
ATOM 2046 C C . ARG A 1 265 ? 17.045 0.270 -33.521 1.00 83.81 265 ARG A C 1
ATOM 2048 O O . ARG A 1 265 ? 17.634 -0.596 -34.160 1.00 83.81 265 ARG A O 1
ATOM 2055 N N . SER A 1 266 ? 17.291 1.570 -33.668 1.00 79.56 266 SER A N 1
ATOM 2056 C CA . SER A 1 266 ? 18.290 2.057 -34.623 1.00 79.56 266 SER A CA 1
ATOM 2057 C C . SER A 1 266 ? 19.635 2.259 -33.909 1.00 79.56 266 SER A C 1
ATOM 2059 O O . SER A 1 266 ? 19.749 3.163 -33.077 1.00 79.56 266 SER A O 1
ATOM 2061 N N . PRO A 1 267 ? 20.686 1.474 -34.230 1.00 74.62 267 PRO A N 1
ATOM 2062 C CA . PRO A 1 267 ? 21.961 1.532 -33.509 1.00 74.62 267 PRO A CA 1
ATOM 2063 C C . PRO A 1 267 ? 22.577 2.935 -33.508 1.00 74.62 267 PRO A C 1
ATOM 2065 O O . PRO A 1 267 ? 23.059 3.406 -32.483 1.00 74.62 267 PRO A O 1
ATOM 2068 N N . ASN A 1 268 ? 22.470 3.642 -34.637 1.00 74.44 268 ASN A N 1
ATOM 2069 C CA . ASN A 1 268 ? 23.008 4.991 -34.809 1.00 74.44 268 ASN A CA 1
ATOM 2070 C C . ASN A 1 268 ? 22.261 6.045 -33.975 1.00 74.44 268 ASN A C 1
ATOM 2072 O O . ASN A 1 268 ? 22.881 6.987 -33.488 1.00 74.44 268 ASN A O 1
ATOM 2076 N N . THR A 1 269 ? 20.942 5.911 -33.783 1.00 77.06 269 THR A N 1
ATOM 2077 C CA . THR A 1 269 ? 20.175 6.857 -32.952 1.00 77.06 269 THR A CA 1
ATOM 2078 C C . THR A 1 269 ? 20.387 6.578 -31.474 1.00 77.06 269 THR A C 1
ATOM 2080 O O . THR A 1 269 ? 20.536 7.524 -30.702 1.00 77.06 269 THR A O 1
ATOM 2083 N N . PHE A 1 270 ? 20.463 5.298 -31.092 1.00 80.12 270 PHE A N 1
ATOM 2084 C CA . PHE A 1 270 ? 20.771 4.872 -29.729 1.00 80.12 270 PHE A CA 1
ATOM 2085 C C . PHE A 1 270 ? 22.185 5.301 -29.314 1.00 80.12 270 PHE A C 1
ATOM 2087 O O . PHE A 1 270 ? 22.393 5.754 -28.189 1.00 80.12 270 PHE A O 1
ATOM 2094 N N . ALA A 1 271 ? 23.146 5.256 -30.245 1.00 76.38 271 ALA A N 1
ATOM 2095 C CA . ALA A 1 271 ? 24.502 5.756 -30.039 1.00 76.38 271 ALA A CA 1
ATOM 2096 C C . ALA A 1 271 ? 24.535 7.239 -29.634 1.00 76.38 271 ALA A C 1
ATOM 2098 O O . ALA A 1 271 ? 25.325 7.651 -28.786 1.00 76.38 271 ALA A O 1
ATOM 2099 N N . LYS A 1 272 ? 23.646 8.054 -30.197 1.00 79.62 272 LYS A N 1
ATOM 2100 C CA . LYS A 1 272 ? 23.604 9.490 -29.909 1.00 79.62 272 LYS A CA 1
ATOM 2101 C C . LYS A 1 272 ? 22.942 9.824 -28.570 1.00 79.62 272 LYS A C 1
ATOM 2103 O O . LYS A 1 272 ? 23.053 10.961 -28.127 1.00 79.62 272 LYS A O 1
ATOM 2108 N N . GLN A 1 273 ? 22.265 8.874 -27.917 1.00 80.81 273 GLN A N 1
ATOM 2109 C CA . GLN A 1 273 ? 21.580 9.125 -26.645 1.00 80.81 273 GLN A CA 1
ATOM 2110 C C . GLN A 1 273 ? 22.532 9.118 -25.439 1.00 80.81 273 GLN A C 1
ATOM 2112 O O . GLN A 1 273 ? 23.554 8.422 -25.427 1.00 80.81 273 GLN A O 1
ATOM 2117 N N . GLU A 1 274 ? 22.148 9.836 -24.382 1.00 78.75 274 GLU A N 1
ATOM 2118 C CA . GLU A 1 274 ? 22.764 9.728 -23.061 1.00 78.75 274 GLU A CA 1
ATOM 2119 C C . GLU A 1 274 ? 22.387 8.387 -22.417 1.00 78.75 274 GLU A C 1
ATOM 2121 O O . GLU A 1 274 ? 21.241 8.137 -22.047 1.00 78.75 274 GLU A O 1
ATOM 2126 N N . ARG A 1 275 ? 23.378 7.496 -22.303 1.00 75.50 275 ARG A N 1
ATOM 2127 C CA . ARG A 1 275 ? 23.192 6.085 -21.912 1.00 75.50 275 ARG A CA 1
ATOM 2128 C C . ARG A 1 275 ? 23.649 5.764 -20.487 1.00 75.50 275 ARG A C 1
ATOM 2130 O O . ARG A 1 275 ? 23.364 4.682 -19.983 1.00 75.50 275 ARG A O 1
ATOM 2137 N N . SER A 1 276 ? 24.375 6.674 -19.837 1.00 69.44 276 SER A N 1
ATOM 2138 C CA . SER A 1 276 ? 25.002 6.461 -18.521 1.00 69.44 276 SER A CA 1
ATOM 2139 C C . SER A 1 276 ? 23.981 6.142 -17.425 1.00 69.44 276 SER A C 1
ATOM 2141 O O . SER A 1 276 ? 24.231 5.266 -16.599 1.00 69.44 276 SER A O 1
ATOM 2143 N N . GLN A 1 277 ? 22.819 6.797 -17.463 1.00 71.81 277 GLN A N 1
ATOM 2144 C CA . GLN A 1 277 ? 21.771 6.693 -16.444 1.00 71.81 277 GLN A CA 1
ATOM 2145 C C . GLN A 1 277 ? 20.605 5.768 -16.826 1.00 71.81 277 GLN A C 1
ATOM 2147 O O . GLN A 1 277 ? 19.688 5.600 -16.032 1.00 71.81 277 GLN A O 1
ATOM 2152 N N . ILE A 1 278 ? 20.610 5.164 -18.020 1.00 79.75 278 ILE A N 1
ATOM 2153 C CA . ILE A 1 278 ? 19.514 4.288 -18.457 1.00 79.75 278 ILE A CA 1
ATOM 2154 C C . ILE A 1 278 ? 19.780 2.866 -17.963 1.00 79.75 278 ILE A C 1
ATOM 2156 O O . ILE A 1 278 ? 20.812 2.263 -18.273 1.00 79.75 278 ILE A O 1
ATOM 2160 N N . ARG A 1 279 ? 18.833 2.305 -17.214 1.00 82.31 279 ARG A N 1
ATOM 2161 C CA . ARG A 1 279 ? 18.832 0.893 -16.835 1.00 82.31 279 ARG A CA 1
ATOM 2162 C C . ARG A 1 279 ? 18.190 0.072 -17.959 1.00 82.31 279 ARG A C 1
ATOM 2164 O O . ARG A 1 279 ? 17.047 0.310 -18.320 1.00 82.31 279 ARG A O 1
ATOM 2171 N N . LEU A 1 280 ? 18.940 -0.874 -18.532 1.00 84.12 280 LEU A N 1
ATOM 2172 C CA . LEU A 1 280 ? 18.479 -1.686 -19.673 1.00 84.12 280 LEU A CA 1
ATOM 2173 C C . LEU A 1 280 ? 17.596 -2.868 -19.253 1.00 84.12 280 LEU A C 1
ATOM 2175 O O . LEU A 1 280 ? 16.687 -3.247 -19.984 1.00 84.12 280 LEU A O 1
ATOM 2179 N N . ARG A 1 281 ? 17.869 -3.456 -18.084 1.00 84.06 281 ARG A N 1
ATOM 2180 C CA . ARG A 1 281 ? 17.144 -4.619 -17.561 1.00 84.06 281 ARG A CA 1
ATOM 2181 C C . ARG A 1 281 ? 16.338 -4.240 -16.331 1.00 84.06 281 ARG A C 1
ATOM 2183 O O . ARG A 1 281 ? 16.881 -3.618 -15.419 1.00 84.06 281 ARG A O 1
ATOM 2190 N N . SER A 1 282 ? 15.083 -4.667 -16.288 1.00 84.69 282 SER A N 1
ATOM 2191 C CA . SER A 1 282 ? 14.212 -4.467 -15.129 1.00 84.69 282 SER A CA 1
ATOM 2192 C C . SER A 1 282 ? 14.768 -5.126 -13.858 1.00 84.69 282 SER A C 1
ATOM 2194 O O . SER A 1 282 ? 15.568 -6.061 -13.931 1.00 84.69 282 SER A O 1
ATOM 2196 N N . CYS A 1 283 ? 14.369 -4.638 -12.678 1.00 80.25 283 CYS A N 1
ATOM 2197 C CA . CYS A 1 283 ? 14.567 -5.377 -11.423 1.00 80.25 283 CYS A CA 1
ATOM 2198 C C . CYS A 1 283 ? 13.625 -6.577 -11.269 1.00 80.25 283 CYS A C 1
ATOM 2200 O O . CYS A 1 283 ? 13.859 -7.408 -10.395 1.00 80.25 283 CYS A O 1
ATOM 2202 N N . LEU A 1 284 ? 12.595 -6.680 -12.109 1.00 80.81 284 LEU A N 1
ATOM 2203 C CA . LEU A 1 284 ? 11.632 -7.768 -12.116 1.00 80.81 284 LEU A CA 1
ATOM 2204 C C . LEU A 1 284 ? 11.885 -8.717 -13.284 1.00 80.81 284 LEU A C 1
ATOM 2206 O O . LEU A 1 284 ? 12.353 -8.335 -14.358 1.00 80.81 284 LEU A O 1
ATOM 2210 N N . SER A 1 285 ? 11.550 -9.985 -13.065 1.00 76.44 285 SER A N 1
ATOM 2211 C CA . SER A 1 285 ? 11.621 -11.004 -14.107 1.00 76.44 285 SER A CA 1
ATOM 2212 C C . SER A 1 285 ? 10.356 -10.961 -14.958 1.00 76.44 285 SER A C 1
ATOM 2214 O O . SER A 1 285 ? 9.285 -11.361 -14.506 1.00 76.44 285 SER A O 1
ATOM 2216 N N . TYR A 1 286 ? 10.486 -10.508 -16.203 1.00 81.69 286 TYR A N 1
ATOM 2217 C CA . TYR A 1 286 ? 9.407 -10.544 -17.190 1.00 81.69 286 TYR A CA 1
ATOM 2218 C C . TYR A 1 286 ? 9.590 -11.706 -18.167 1.00 81.69 286 TYR A C 1
ATOM 2220 O O . TYR A 1 286 ? 10.709 -12.037 -18.561 1.00 81.69 286 TYR A O 1
ATOM 2228 N N . ARG A 1 287 ? 8.479 -12.306 -18.612 1.00 80.88 287 ARG A N 1
ATOM 2229 C CA . ARG A 1 287 ? 8.499 -13.290 -19.704 1.00 80.88 287 ARG A CA 1
ATOM 2230 C C . ARG A 1 287 ? 8.675 -12.569 -21.038 1.00 80.88 287 ARG A C 1
ATOM 2232 O O . ARG A 1 287 ? 7.707 -12.102 -21.631 1.00 80.88 287 ARG A O 1
ATOM 2239 N N . LEU A 1 288 ? 9.917 -12.473 -21.498 1.00 84.69 288 LEU A N 1
ATOM 2240 C CA . LEU A 1 288 ? 10.256 -11.909 -22.802 1.00 84.69 288 LEU A CA 1
ATOM 2241 C C . LEU A 1 288 ? 10.325 -13.011 -23.867 1.00 84.69 288 LEU A C 1
ATOM 2243 O O . LEU A 1 288 ? 10.763 -14.126 -23.594 1.00 84.69 288 LEU A O 1
ATOM 2247 N N . SER A 1 289 ? 9.916 -12.696 -25.100 1.00 90.00 289 SER A N 1
ATOM 2248 C CA . SER A 1 289 ? 10.183 -13.571 -26.249 1.00 90.00 289 SER A CA 1
ATOM 2249 C C . SER A 1 289 ? 11.695 -13.675 -26.501 1.00 90.00 289 SER A C 1
ATOM 2251 O O . SER A 1 289 ? 12.371 -12.657 -26.312 1.00 90.00 289 SER A O 1
ATOM 2253 N N . PRO A 1 290 ? 12.214 -14.803 -27.029 1.00 90.00 290 PRO A N 1
ATOM 2254 C CA . PRO A 1 290 ? 13.643 -14.971 -27.320 1.00 90.00 290 PRO A CA 1
ATOM 2255 C C . PRO A 1 290 ? 14.238 -13.794 -28.106 1.00 90.00 290 PRO A C 1
ATOM 2257 O O . PRO A 1 290 ? 15.196 -13.182 -27.656 1.00 90.00 290 PRO A O 1
ATOM 2260 N N . ALA A 1 291 ? 13.552 -13.344 -29.163 1.00 89.81 291 ALA A N 1
ATOM 2261 C CA . ALA A 1 291 ? 13.982 -12.203 -29.976 1.00 89.81 291 ALA A CA 1
ATOM 2262 C C . ALA A 1 291 ? 14.160 -10.886 -29.189 1.00 89.81 291 ALA A C 1
ATOM 2264 O O . ALA A 1 291 ? 15.052 -10.098 -29.489 1.00 89.81 291 ALA A O 1
ATOM 2265 N N . ASN A 1 292 ? 13.323 -10.633 -28.176 1.00 87.50 292 ASN A N 1
ATOM 2266 C CA . ASN A 1 292 ? 13.428 -9.430 -27.343 1.00 87.50 292 ASN A CA 1
ATOM 2267 C C . ASN A 1 292 ? 14.547 -9.568 -26.303 1.00 87.50 292 ASN A C 1
ATOM 2269 O O . ASN A 1 292 ? 15.189 -8.573 -25.978 1.00 87.50 292 ASN A O 1
ATOM 2273 N N . SER A 1 293 ? 14.784 -10.784 -25.797 1.00 87.12 293 SER A N 1
ATOM 2274 C CA . SER A 1 293 ? 15.924 -11.069 -24.919 1.00 87.12 293 SER A CA 1
ATOM 2275 C C . SER A 1 293 ? 17.241 -10.865 -25.670 1.00 87.12 293 SER A C 1
ATOM 2277 O O . SER A 1 293 ? 18.084 -10.095 -25.219 1.00 87.12 293 SER A O 1
ATOM 2279 N N . ASP A 1 294 ? 17.364 -11.446 -26.867 1.00 89.06 294 ASP A N 1
ATOM 2280 C CA . ASP A 1 294 ? 18.553 -11.319 -27.719 1.00 89.06 294 ASP A CA 1
ATOM 2281 C C . ASP A 1 294 ? 18.812 -9.859 -28.125 1.00 89.06 294 ASP A C 1
ATOM 2283 O O . ASP A 1 294 ? 19.957 -9.399 -28.211 1.00 89.06 294 ASP A O 1
ATOM 2287 N N . PHE A 1 295 ? 17.741 -9.092 -28.350 1.00 89.25 295 PHE A N 1
ATOM 2288 C CA . PHE A 1 295 ? 17.829 -7.662 -28.625 1.00 89.25 295 PHE A CA 1
ATOM 2289 C C . PHE A 1 295 ? 18.363 -6.866 -27.424 1.00 89.25 295 PHE A C 1
ATOM 2291 O O . PHE A 1 295 ? 19.264 -6.042 -27.594 1.00 89.25 295 PHE A O 1
ATOM 2298 N N . LEU A 1 296 ? 17.861 -7.119 -26.208 1.00 88.06 296 LEU A N 1
ATOM 2299 C CA . LEU A 1 296 ? 18.377 -6.476 -24.993 1.00 88.06 296 LEU A CA 1
ATOM 2300 C C . LEU A 1 296 ? 19.845 -6.839 -24.740 1.00 88.06 296 LEU A C 1
ATOM 2302 O O . LEU A 1 296 ? 20.638 -5.952 -24.422 1.00 88.06 296 LEU A O 1
ATOM 2306 N N . ASP A 1 297 ? 20.224 -8.097 -24.969 1.00 87.75 297 ASP A N 1
ATOM 2307 C CA . ASP A 1 297 ? 21.615 -8.554 -24.876 1.00 87.75 297 ASP A CA 1
ATOM 2308 C C . ASP A 1 297 ? 22.518 -7.818 -25.867 1.00 87.75 297 ASP A C 1
ATOM 2310 O O . ASP A 1 297 ? 23.649 -7.445 -25.550 1.00 87.75 297 ASP A O 1
ATOM 2314 N N . SER A 1 298 ? 22.009 -7.562 -27.072 1.00 86.81 298 SER A N 1
ATOM 2315 C CA . SER A 1 298 ? 22.721 -6.801 -28.097 1.00 86.81 298 SER A CA 1
ATOM 2316 C C . SER A 1 298 ? 22.917 -5.336 -27.690 1.00 86.81 298 SER A C 1
ATOM 2318 O O . SER A 1 298 ? 24.011 -4.795 -27.863 1.00 86.81 298 SER A O 1
ATOM 2320 N N . LEU A 1 299 ? 21.904 -4.696 -27.096 1.00 85.12 299 LEU A N 1
ATOM 2321 C CA . LEU A 1 299 ? 22.012 -3.325 -26.580 1.00 85.12 299 LEU A CA 1
ATOM 2322 C C . LEU A 1 299 ? 22.985 -3.216 -25.399 1.00 85.12 299 LEU A C 1
ATOM 2324 O O . LEU A 1 299 ? 23.725 -2.234 -25.292 1.00 85.12 299 LEU A O 1
ATOM 2328 N N . GLU A 1 300 ? 23.006 -4.219 -24.524 1.00 85.50 300 GLU A N 1
ATOM 2329 C CA . GLU A 1 300 ? 23.918 -4.288 -23.382 1.00 85.50 300 GLU A CA 1
ATOM 2330 C C . GLU A 1 300 ? 25.375 -4.438 -23.839 1.00 85.50 300 GLU A C 1
ATOM 2332 O O . GLU A 1 300 ? 26.238 -3.666 -23.411 1.00 85.50 300 GLU A O 1
ATOM 2337 N N . LYS A 1 301 ? 25.635 -5.327 -24.809 1.00 84.25 301 LYS A N 1
ATOM 2338 C CA . LYS A 1 301 ? 26.947 -5.457 -25.468 1.00 84.25 301 LYS A CA 1
ATOM 2339 C C . LYS A 1 301 ? 27.375 -4.157 -26.150 1.00 84.25 301 LYS A C 1
ATOM 2341 O O . LYS A 1 301 ? 28.509 -3.713 -25.973 1.00 84.25 301 LYS A O 1
ATOM 2346 N N . TYR A 1 302 ? 26.466 -3.511 -26.883 1.00 78.31 302 TYR A N 1
ATOM 2347 C CA . TYR A 1 302 ? 26.735 -2.240 -27.560 1.00 78.31 302 TYR A CA 1
ATOM 2348 C C . TYR A 1 302 ? 27.103 -1.121 -26.572 1.00 78.31 302 TYR A C 1
ATOM 2350 O O . TYR A 1 302 ? 28.021 -0.333 -26.811 1.00 78.31 302 TYR A O 1
ATOM 2358 N N . ARG A 1 303 ? 26.412 -1.060 -25.427 1.00 77.50 303 ARG A N 1
ATOM 2359 C CA . ARG A 1 303 ? 26.735 -0.129 -24.341 1.00 77.50 303 ARG A CA 1
ATOM 2360 C C . ARG A 1 303 ? 28.117 -0.413 -23.752 1.00 77.50 303 ARG A C 1
ATOM 2362 O O . ARG A 1 303 ? 28.877 0.536 -23.573 1.00 77.50 303 ARG A O 1
ATOM 2369 N N . ALA A 1 304 ? 28.432 -1.674 -23.457 1.00 78.19 304 ALA A N 1
ATOM 2370 C CA . ALA A 1 304 ? 29.712 -2.067 -22.870 1.00 78.19 304 ALA A CA 1
ATOM 2371 C C . ALA A 1 304 ? 30.895 -1.700 -23.781 1.00 78.19 304 ALA A C 1
ATOM 2373 O O . ALA A 1 304 ? 31.831 -1.052 -23.321 1.00 78.19 304 ALA A O 1
ATOM 2374 N N . PHE A 1 305 ? 30.796 -2.004 -25.080 1.00 75.69 305 PHE A N 1
ATOM 2375 C CA . PHE A 1 305 ? 31.813 -1.661 -26.081 1.00 75.69 305 PHE A CA 1
ATOM 2376 C C . PHE A 1 305 ? 32.098 -0.151 -26.141 1.00 75.69 305 PHE A C 1
ATOM 2378 O O . PHE A 1 305 ? 33.247 0.276 -26.185 1.00 75.69 305 PHE A O 1
ATOM 2385 N N . TYR A 1 306 ? 31.052 0.680 -26.101 1.00 67.44 306 TYR A N 1
ATOM 2386 C CA . TYR A 1 306 ? 31.211 2.134 -26.176 1.00 67.44 306 TYR A CA 1
ATOM 2387 C C . TYR A 1 306 ? 31.763 2.751 -24.881 1.00 67.44 306 TYR A C 1
ATOM 2389 O O . TYR A 1 306 ? 32.486 3.745 -24.931 1.00 67.44 306 TYR A O 1
ATOM 2397 N N . ILE A 1 307 ? 31.410 2.195 -23.714 1.00 69.44 307 ILE A N 1
ATOM 2398 C CA . ILE A 1 307 ? 31.988 2.629 -22.433 1.00 69.44 307 ILE A CA 1
ATOM 2399 C C . ILE A 1 307 ? 33.485 2.310 -22.411 1.00 69.44 307 ILE A C 1
ATOM 2401 O O . ILE A 1 307 ? 34.262 3.200 -22.078 1.00 69.44 307 ILE A O 1
ATOM 2405 N N . ASP A 1 308 ? 33.874 1.104 -22.839 1.00 65.12 308 ASP A N 1
ATOM 2406 C CA . ASP A 1 308 ? 35.274 0.667 -22.893 1.00 65.12 308 ASP A CA 1
ATOM 2407 C C . ASP A 1 308 ? 36.116 1.538 -23.844 1.00 65.12 308 ASP A C 1
ATOM 2409 O O . ASP A 1 308 ? 37.171 2.056 -23.467 1.00 65.12 308 ASP A O 1
ATOM 2413 N N . ALA A 1 309 ? 35.574 1.838 -25.032 1.00 62.56 309 ALA A N 1
ATOM 2414 C CA . ALA A 1 309 ? 36.188 2.744 -26.005 1.00 62.56 309 ALA A CA 1
ATOM 2415 C C . ALA A 1 309 ? 36.353 4.188 -25.488 1.00 62.56 309 ALA A C 1
ATOM 2417 O O . ALA A 1 309 ? 37.255 4.898 -25.925 1.00 62.56 309 ALA A O 1
ATOM 2418 N N . LYS A 1 310 ? 35.502 4.637 -24.555 1.00 60.12 310 LYS A N 1
ATOM 2419 C CA . LYS A 1 310 ? 35.591 5.969 -23.930 1.00 60.12 310 LYS A CA 1
ATOM 2420 C C . LYS A 1 310 ? 36.529 5.991 -22.714 1.00 60.12 310 LYS A C 1
ATOM 2422 O O . LYS A 1 310 ? 36.996 7.064 -22.338 1.00 60.12 310 LYS A O 1
ATOM 2427 N N . SER A 1 311 ? 36.784 4.841 -22.085 1.00 53.47 311 SER A N 1
ATOM 2428 C CA . SER A 1 311 ? 37.699 4.709 -20.942 1.00 53.47 311 SER A CA 1
ATOM 2429 C C . SER A 1 311 ? 39.157 4.456 -21.320 1.00 53.47 311 SER A C 1
ATOM 2431 O O . SER A 1 311 ? 40.015 4.591 -20.450 1.00 53.47 311 SER A O 1
ATOM 2433 N N . GLN A 1 312 ? 39.468 4.138 -22.580 1.00 40.31 312 GLN A N 1
ATOM 2434 C CA . GLN A 1 312 ? 40.852 4.143 -23.051 1.00 40.31 312 GLN A CA 1
ATOM 2435 C C . GLN A 1 312 ? 41.324 5.592 -23.264 1.00 40.31 312 GLN A C 1
ATOM 2437 O O . GLN A 1 312 ? 40.803 6.275 -24.148 1.00 40.31 312 GLN A O 1
ATOM 2442 N N . PRO A 1 313 ? 42.304 6.105 -22.493 1.00 41.41 313 PRO A N 1
ATOM 2443 C CA . PRO A 1 313 ? 42.977 7.331 -22.889 1.00 41.41 313 PRO A CA 1
ATOM 2444 C C . PRO A 1 313 ? 43.726 7.039 -24.190 1.00 41.41 313 PRO A C 1
ATOM 2446 O O . PRO A 1 313 ? 44.357 5.990 -24.314 1.00 41.41 313 PRO A O 1
ATOM 2449 N N . HIS A 1 314 ? 43.644 7.954 -25.155 1.00 40.19 314 HIS A N 1
ATOM 2450 C CA . HIS A 1 314 ? 44.421 7.913 -26.389 1.00 40.19 314 HIS A CA 1
ATOM 2451 C C . HIS A 1 314 ? 45.907 7.657 -26.081 1.00 40.19 314 HIS A C 1
ATOM 2453 O O . HIS A 1 314 ? 46.660 8.582 -25.784 1.00 40.19 314 HIS A O 1
ATOM 2459 N N . ALA A 1 315 ? 46.341 6.401 -26.167 1.00 32.91 315 ALA A N 1
ATOM 2460 C CA . ALA A 1 315 ? 47.745 6.054 -26.244 1.00 32.91 315 ALA A CA 1
ATOM 2461 C C . ALA A 1 315 ? 48.161 6.281 -27.698 1.00 32.91 315 ALA A C 1
ATOM 2463 O O . ALA A 1 315 ? 48.061 5.395 -28.545 1.00 32.91 315 ALA A O 1
ATOM 2464 N N . SER A 1 316 ? 48.565 7.517 -27.998 1.00 32.91 316 SER A N 1
ATOM 2465 C CA . SER A 1 316 ? 49.348 7.783 -29.199 1.00 32.91 316 SER A CA 1
ATOM 2466 C C . SER A 1 316 ? 50.614 6.934 -29.118 1.00 32.91 316 SER A C 1
ATOM 2468 O O . SER A 1 316 ? 51.309 6.943 -28.101 1.00 32.91 316 SER A O 1
ATOM 2470 N N . GLY A 1 317 ? 50.867 6.167 -30.176 1.00 36.09 317 GLY A N 1
ATOM 2471 C CA . GLY A 1 317 ? 51.990 5.249 -30.271 1.00 36.09 317 GLY A CA 1
ATOM 2472 C C . GLY A 1 317 ? 53.321 5.932 -29.966 1.00 36.09 317 GLY A C 1
ATOM 2473 O O . GLY A 1 317 ? 53.649 6.977 -30.523 1.00 36.09 317 GLY A O 1
ATOM 2474 N N . GLY A 1 318 ? 54.084 5.298 -29.086 1.00 26.89 318 GLY A N 1
ATOM 2475 C CA . GLY A 1 318 ? 55.448 5.657 -28.741 1.00 26.89 318 GLY A CA 1
ATOM 2476 C C . GLY A 1 318 ? 56.128 4.423 -28.176 1.00 26.89 318 GLY A C 1
ATOM 2477 O O . GLY A 1 318 ? 56.062 4.155 -26.982 1.00 26.89 318 GLY A O 1
ATOM 2478 N N . MET A 1 319 ? 56.720 3.632 -29.065 1.00 30.73 319 MET A N 1
ATOM 2479 C CA . MET A 1 319 ? 57.627 2.550 -28.705 1.00 30.73 319 MET A CA 1
ATOM 2480 C C . MET A 1 319 ? 58.826 3.152 -27.970 1.00 30.73 319 MET A C 1
ATOM 2482 O O . MET A 1 319 ? 59.428 4.072 -28.512 1.00 30.73 319 MET A O 1
ATOM 2486 N N . ASN A 1 320 ? 59.142 2.663 -26.764 1.00 27.28 320 ASN A N 1
ATOM 2487 C CA . ASN A 1 320 ? 60.507 2.481 -26.256 1.00 27.28 320 ASN A CA 1
ATOM 2488 C C . ASN A 1 320 ? 60.507 1.711 -24.924 1.00 27.28 320 ASN A C 1
ATOM 2490 O O . ASN A 1 320 ? 59.723 1.974 -24.015 1.00 27.28 320 ASN A O 1
ATOM 2494 N N . ASN A 1 321 ? 61.419 0.744 -24.848 1.00 31.44 321 ASN A N 1
ATOM 2495 C CA . ASN A 1 321 ? 61.725 -0.100 -23.696 1.00 31.44 321 ASN A CA 1
ATOM 2496 C C . ASN A 1 321 ? 62.280 0.720 -22.516 1.00 31.44 321 ASN A C 1
ATOM 2498 O O . ASN A 1 321 ? 63.102 1.598 -22.757 1.00 31.44 321 ASN A O 1
ATOM 2502 N N . LEU A 1 322 ? 61.959 0.354 -21.265 1.00 27.41 322 LEU A N 1
ATOM 2503 C CA . LEU A 1 322 ? 62.964 -0.060 -20.267 1.00 27.41 322 LEU A CA 1
ATOM 2504 C C . LEU A 1 322 ? 62.347 -0.576 -18.942 1.00 27.41 322 LEU A C 1
ATOM 2506 O O . LEU A 1 322 ? 61.462 0.021 -18.343 1.00 27.41 322 LEU A O 1
ATOM 2510 N N . MET A 1 323 ? 62.918 -1.708 -18.541 1.00 24.67 323 MET A N 1
ATOM 2511 C CA . MET A 1 323 ? 63.044 -2.440 -17.275 1.00 24.67 323 MET A CA 1
ATOM 2512 C C . MET A 1 323 ? 62.775 -1.767 -15.896 1.00 24.67 323 MET A C 1
ATOM 2514 O O . MET A 1 323 ? 63.182 -0.639 -15.645 1.00 24.67 323 MET A O 1
ATOM 2518 N N . ASN A 1 324 ? 62.303 -2.626 -14.969 1.00 25.50 324 ASN A N 1
ATOM 2519 C CA . ASN A 1 324 ? 62.452 -2.657 -13.492 1.00 25.50 324 ASN A CA 1
ATOM 2520 C C . ASN A 1 324 ? 61.630 -1.712 -12.590 1.00 25.50 324 ASN A C 1
ATOM 2522 O O . ASN A 1 324 ? 61.932 -0.535 -12.454 1.00 25.50 324 ASN A O 1
ATOM 2526 N N . SER A 1 325 ? 60.708 -2.272 -11.792 1.00 24.78 325 SER A N 1
ATOM 2527 C CA . SER A 1 325 ? 61.003 -2.766 -10.427 1.00 24.78 325 SER A CA 1
ATOM 2528 C C . SER A 1 325 ? 59.727 -3.116 -9.653 1.00 24.78 325 SER A C 1
ATOM 2530 O O . SER A 1 325 ? 58.701 -2.449 -9.754 1.00 24.78 325 SER A O 1
ATOM 2532 N N . ALA A 1 326 ? 59.822 -4.175 -8.853 1.00 26.59 326 ALA A N 1
ATOM 2533 C CA . ALA A 1 326 ? 58.797 -4.658 -7.938 1.00 26.59 326 ALA A CA 1
ATOM 2534 C C . ALA A 1 326 ? 58.699 -3.797 -6.667 1.00 26.59 326 ALA A C 1
ATOM 2536 O O . ALA A 1 326 ? 59.731 -3.502 -6.072 1.00 26.59 326 ALA A O 1
ATOM 2537 N N . VAL A 1 327 ? 57.475 -3.508 -6.199 1.00 26.64 327 VAL A N 1
ATOM 2538 C CA . VAL A 1 327 ? 57.156 -3.252 -4.779 1.00 26.64 327 VAL A CA 1
ATOM 2539 C C . VAL A 1 327 ? 55.745 -3.785 -4.470 1.00 26.64 327 VAL A C 1
ATOM 2541 O O . VAL A 1 327 ? 54.801 -3.605 -5.235 1.00 26.64 327 VAL A O 1
ATOM 2544 N N . THR A 1 328 ? 55.654 -4.490 -3.347 1.00 25.84 328 THR A N 1
ATOM 2545 C CA . THR A 1 328 ? 54.528 -5.208 -2.726 1.00 25.84 328 THR A CA 1
ATOM 2546 C C . THR A 1 328 ? 53.382 -4.304 -2.212 1.00 25.84 328 THR A C 1
ATOM 2548 O O . THR A 1 328 ? 53.546 -3.089 -2.109 1.00 25.84 328 THR A O 1
ATOM 2551 N N . PRO A 1 329 ? 52.200 -4.875 -1.877 1.00 28.39 329 PRO A N 1
ATOM 2552 C CA . PRO A 1 329 ? 50.956 -4.135 -1.666 1.00 28.39 329 PRO A CA 1
ATOM 2553 C C . PRO A 1 329 ? 50.792 -3.652 -0.216 1.00 28.39 329 PRO A C 1
ATOM 2555 O O . PRO A 1 329 ? 50.992 -4.419 0.724 1.00 28.39 329 PRO A O 1
ATOM 2558 N N . ALA A 1 330 ? 50.347 -2.408 -0.024 1.00 24.20 330 ALA A N 1
ATOM 2559 C CA . ALA A 1 330 ? 50.030 -1.862 1.295 1.00 24.20 330 ALA A CA 1
ATOM 2560 C C . ALA A 1 330 ? 48.638 -1.204 1.330 1.00 24.20 330 ALA A C 1
ATOM 2562 O O . ALA A 1 330 ? 48.365 -0.251 0.609 1.00 24.20 330 ALA A O 1
ATOM 2563 N N . GLY A 1 331 ? 47.781 -1.732 2.213 1.00 22.98 331 GLY A N 1
ATOM 2564 C CA . GLY A 1 331 ? 46.803 -0.978 3.008 1.00 22.98 331 GLY A CA 1
ATOM 2565 C C . GLY A 1 331 ? 45.610 -0.327 2.300 1.00 22.98 331 GLY A C 1
ATOM 2566 O O . GLY A 1 331 ? 45.635 0.860 1.995 1.00 22.98 331 GLY A O 1
ATOM 2567 N N . ARG A 1 332 ? 44.486 -1.050 2.187 1.00 24.62 332 ARG A N 1
ATOM 2568 C CA . ARG A 1 332 ? 43.153 -0.428 2.067 1.00 24.62 332 ARG A CA 1
ATOM 2569 C C . ARG A 1 332 ? 42.666 -0.000 3.453 1.00 24.62 332 ARG A C 1
ATOM 2571 O O . ARG A 1 332 ? 42.125 -0.815 4.194 1.00 24.62 332 ARG A O 1
ATOM 2578 N N . THR A 1 333 ? 42.806 1.276 3.787 1.00 22.69 333 THR A N 1
ATOM 2579 C CA . THR A 1 333 ? 42.075 1.907 4.895 1.00 22.69 333 THR A CA 1
ATOM 2580 C C . THR A 1 333 ? 40.746 2.443 4.366 1.00 22.69 333 THR A C 1
ATOM 2582 O O . THR A 1 333 ? 40.694 3.407 3.606 1.00 22.69 333 THR A O 1
ATOM 2585 N N . ILE A 1 334 ? 39.652 1.782 4.749 1.00 25.98 334 ILE A N 1
ATOM 2586 C CA . ILE A 1 334 ? 38.277 2.220 4.490 1.00 25.98 334 ILE A CA 1
ATOM 2587 C C . ILE A 1 334 ? 37.959 3.347 5.477 1.00 25.98 334 ILE A C 1
ATOM 2589 O O . ILE A 1 334 ? 37.749 3.105 6.663 1.00 25.98 334 ILE A O 1
ATOM 2593 N N . ALA A 1 335 ? 37.933 4.588 4.992 1.00 23.61 335 ALA A N 1
ATOM 2594 C CA . ALA A 1 335 ? 37.410 5.718 5.747 1.00 23.61 335 ALA A CA 1
ATOM 2595 C C . ALA A 1 335 ? 35.891 5.814 5.532 1.00 23.61 335 ALA A C 1
ATOM 2597 O O . ALA A 1 335 ? 35.419 6.215 4.468 1.00 23.61 335 ALA A O 1
ATOM 2598 N N . HIS A 1 336 ? 35.124 5.442 6.557 1.00 26.11 336 HIS A N 1
ATOM 2599 C CA . HIS A 1 336 ? 33.698 5.742 6.655 1.00 26.11 336 HIS A CA 1
ATOM 2600 C C . HIS A 1 336 ? 33.493 7.264 6.734 1.00 26.11 336 HIS A C 1
ATOM 2602 O O . HIS A 1 336 ? 34.065 7.925 7.600 1.00 26.11 336 HIS A O 1
ATOM 2608 N N . ARG A 1 337 ? 32.646 7.826 5.862 1.00 24.09 337 ARG A N 1
ATOM 2609 C CA . ARG A 1 337 ? 32.110 9.190 6.011 1.00 24.09 337 ARG A CA 1
ATOM 2610 C C . ARG A 1 337 ? 30.581 9.155 6.109 1.00 24.09 337 ARG A C 1
ATOM 2612 O O . ARG A 1 337 ? 29.965 8.281 5.499 1.00 24.09 337 ARG A O 1
ATOM 2619 N N . PRO A 1 338 ? 29.974 10.069 6.889 1.00 25.61 338 PRO A N 1
ATOM 2620 C CA . PRO A 1 338 ? 28.591 9.953 7.319 1.00 25.61 338 PRO A CA 1
ATOM 2621 C C . PRO A 1 338 ? 27.606 10.359 6.219 1.00 25.61 338 PRO A C 1
ATOM 2623 O O . PRO A 1 338 ? 27.899 11.183 5.350 1.00 25.61 338 PRO A O 1
ATOM 2626 N N . LEU A 1 339 ? 26.422 9.756 6.306 1.00 30.42 339 LEU A N 1
ATOM 2627 C CA . LEU A 1 339 ? 25.256 9.944 5.454 1.00 30.42 339 LEU A CA 1
ATOM 2628 C C . LEU A 1 339 ? 24.748 11.396 5.570 1.00 30.42 339 LEU A C 1
ATOM 2630 O O . LEU A 1 339 ? 23.996 11.741 6.477 1.00 30.42 339 LEU A O 1
ATOM 2634 N N . GLY A 1 340 ? 25.199 12.274 4.675 1.00 24.78 340 GLY A N 1
ATOM 2635 C CA . GLY A 1 340 ? 24.717 13.651 4.601 1.00 24.78 340 GLY A CA 1
ATOM 2636 C C . GLY A 1 340 ? 23.360 13.718 3.905 1.00 24.78 340 GLY A C 1
ATOM 2637 O O . GLY A 1 340 ? 23.273 13.472 2.701 1.00 24.78 340 GLY A O 1
ATOM 2638 N N . TRP A 1 341 ? 22.310 14.089 4.642 1.00 25.59 341 TRP A N 1
ATOM 2639 C CA . TRP A 1 341 ? 21.027 14.494 4.069 1.00 25.59 341 TRP A CA 1
ATOM 2640 C C . TRP A 1 341 ? 21.224 15.704 3.149 1.00 25.59 341 TRP A C 1
ATOM 2642 O O . TRP A 1 341 ? 21.360 16.840 3.598 1.00 25.59 341 TRP A O 1
ATOM 2652 N N . ARG A 1 342 ? 21.225 15.468 1.835 1.00 21.55 342 ARG A N 1
ATOM 2653 C CA . ARG A 1 342 ? 20.994 16.520 0.842 1.00 21.55 342 ARG A CA 1
ATOM 2654 C C . ARG A 1 342 ? 19.509 16.552 0.514 1.00 21.55 342 ARG A C 1
ATOM 2656 O O . ARG A 1 342 ? 19.033 15.801 -0.332 1.00 21.55 342 ARG A O 1
ATOM 2663 N N . CYS A 1 343 ? 18.794 17.458 1.173 1.00 24.16 343 CYS A N 1
ATOM 2664 C CA . CYS A 1 343 ? 17.468 17.885 0.752 1.00 24.16 343 CYS A CA 1
ATOM 2665 C C . CYS A 1 343 ? 17.590 18.563 -0.618 1.00 24.16 343 CYS A C 1
ATOM 2667 O O . CYS A 1 343 ? 17.985 19.723 -0.716 1.00 24.16 343 CYS A O 1
ATOM 2669 N N . THR A 1 344 ? 17.257 17.845 -1.689 1.00 25.89 344 THR A N 1
ATOM 2670 C CA . THR A 1 344 ? 16.828 18.519 -2.913 1.00 25.89 344 THR A CA 1
ATOM 2671 C C . THR A 1 344 ? 15.362 18.871 -2.711 1.00 25.89 344 THR A C 1
ATOM 2673 O O . THR A 1 344 ? 14.511 17.999 -2.559 1.00 25.89 344 THR A O 1
ATOM 2676 N N . SER A 1 345 ? 15.074 20.167 -2.625 1.00 28.69 345 SER A N 1
ATOM 2677 C CA . SER A 1 345 ? 13.707 20.677 -2.666 1.00 28.69 345 SER A CA 1
ATOM 2678 C C . SER A 1 345 ? 13.087 20.277 -4.010 1.00 28.69 345 SER A C 1
ATOM 2680 O O . SER A 1 345 ? 13.320 20.921 -5.032 1.00 28.69 345 SER A O 1
ATOM 2682 N N . ARG A 1 346 ? 12.347 19.164 -4.038 1.00 29.73 346 ARG A N 1
ATOM 2683 C CA . ARG A 1 346 ? 11.470 18.786 -5.152 1.00 29.73 346 ARG A CA 1
ATOM 2684 C C . ARG A 1 346 ? 10.030 19.037 -4.718 1.00 29.73 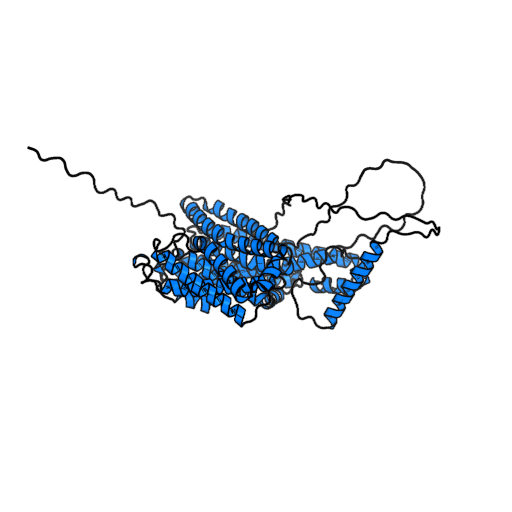346 ARG A C 1
ATOM 2686 O O . ARG A 1 346 ? 9.404 18.209 -4.073 1.00 29.73 346 ARG A O 1
ATOM 2693 N N . HIS A 1 347 ? 9.506 20.199 -5.094 1.00 30.33 347 HIS A N 1
ATOM 2694 C CA . HIS A 1 347 ? 8.094 20.592 -4.974 1.00 30.33 347 HIS A CA 1
ATOM 2695 C C . HIS A 1 347 ? 7.161 19.813 -5.936 1.00 30.33 347 HIS A C 1
ATOM 2697 O O . HIS A 1 347 ? 6.284 20.397 -6.565 1.00 30.33 347 HIS A O 1
ATOM 2703 N N . ARG A 1 348 ? 7.344 18.499 -6.125 1.00 36.69 348 ARG A N 1
ATOM 2704 C CA . ARG A 1 348 ? 6.472 17.700 -7.005 1.00 36.69 348 ARG A CA 1
ATOM 2705 C C . ARG A 1 348 ? 5.906 16.496 -6.264 1.00 36.69 348 ARG A C 1
ATOM 2707 O O . ARG A 1 348 ? 6.651 15.678 -5.744 1.00 36.69 348 ARG A O 1
ATOM 2714 N N . THR A 1 349 ? 4.578 16.397 -6.261 1.00 35.81 349 THR A N 1
ATOM 2715 C CA . THR A 1 349 ? 3.765 15.289 -5.722 1.00 35.81 349 THR A CA 1
ATOM 2716 C C . THR A 1 349 ? 3.866 14.000 -6.547 1.00 35.81 349 THR A C 1
ATOM 2718 O O . THR A 1 349 ? 3.335 12.961 -6.150 1.00 35.81 349 THR A O 1
ATOM 2721 N N . THR A 1 350 ? 4.559 14.056 -7.685 1.00 36.97 350 THR A N 1
ATOM 2722 C C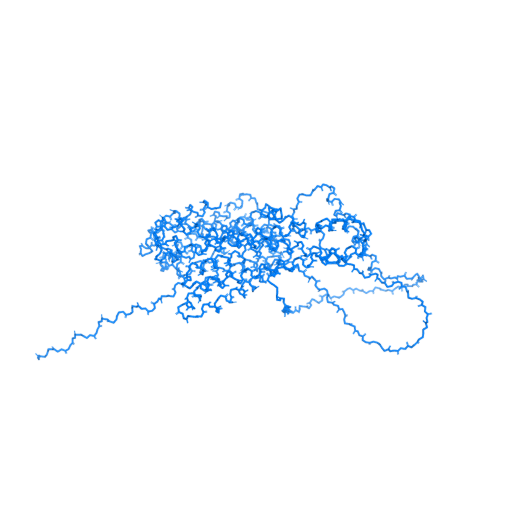A . THR A 1 350 ? 4.774 12.946 -8.610 1.00 36.97 350 THR A CA 1
ATOM 2723 C C . THR A 1 350 ? 6.122 12.282 -8.351 1.00 36.97 350 THR A C 1
ATOM 2725 O O . THR A 1 350 ? 7.157 12.950 -8.310 1.00 36.97 350 THR A O 1
ATOM 2728 N N . VAL A 1 351 ? 6.107 10.959 -8.190 1.00 35.66 351 VAL A N 1
ATOM 2729 C CA . VAL A 1 351 ? 7.319 10.154 -8.014 1.00 35.66 351 VAL A CA 1
ATOM 2730 C C . VAL A 1 351 ? 8.136 10.196 -9.306 1.00 35.66 351 VAL A C 1
ATOM 2732 O O . VAL A 1 351 ? 7.598 10.032 -10.400 1.00 35.66 351 VAL A O 1
ATOM 2735 N N . HIS A 1 352 ? 9.437 10.434 -9.176 1.00 40.22 352 HIS A N 1
ATOM 2736 C CA . HIS A 1 352 ? 10.373 10.518 -10.292 1.00 40.22 352 HIS A CA 1
ATOM 2737 C C . HIS A 1 352 ? 11.457 9.440 -10.160 1.00 40.22 352 HIS A C 1
ATOM 2739 O O . HIS A 1 352 ? 11.805 9.088 -9.030 1.00 40.22 352 HIS A O 1
ATOM 2745 N N . PRO A 1 353 ? 12.031 8.979 -11.284 1.00 36.50 353 PRO A N 1
ATOM 2746 C CA . PRO A 1 353 ? 13.112 8.000 -11.277 1.00 36.50 353 PRO A CA 1
ATOM 2747 C C . PRO A 1 353 ? 14.344 8.497 -10.505 1.00 36.50 353 PRO A C 1
ATOM 2749 O O . PRO A 1 353 ? 14.617 9.707 -10.422 1.00 36.50 353 PRO A O 1
ATOM 2752 N N . VAL A 1 354 ? 15.086 7.563 -9.906 1.00 39.41 354 VAL A N 1
ATOM 2753 C CA . VAL A 1 354 ? 16.225 7.868 -9.026 1.00 39.41 354 VAL A CA 1
ATOM 2754 C C . VAL A 1 354 ? 17.415 8.299 -9.879 1.00 39.41 354 VAL A C 1
ATOM 2756 O O . VAL A 1 354 ? 18.046 7.504 -10.567 1.00 39.41 354 VAL A O 1
ATOM 2759 N N . THR A 1 355 ? 17.774 9.583 -9.822 1.00 32.28 355 THR A N 1
ATOM 2760 C CA . THR A 1 355 ? 18.954 10.097 -10.530 1.00 32.28 355 THR A CA 1
ATOM 2761 C C . THR A 1 355 ? 20.228 9.759 -9.748 1.00 32.28 355 THR A C 1
ATOM 2763 O O . THR A 1 355 ? 20.542 10.412 -8.750 1.00 32.28 355 THR A O 1
ATOM 2766 N N . ILE A 1 356 ? 20.991 8.757 -10.199 1.00 29.73 356 ILE A N 1
ATOM 2767 C CA . ILE A 1 356 ? 22.333 8.474 -9.665 1.00 29.73 356 ILE A CA 1
ATOM 2768 C C . ILE A 1 356 ? 23.252 9.635 -10.061 1.00 29.73 356 ILE A C 1
ATOM 2770 O O . ILE A 1 356 ? 23.699 9.749 -11.202 1.00 29.73 356 ILE A O 1
ATOM 2774 N N . THR A 1 357 ? 23.504 10.539 -9.117 1.00 24.78 357 THR A N 1
ATOM 2775 C CA . THR A 1 357 ? 24.383 11.692 -9.336 1.00 24.78 357 THR A CA 1
ATOM 2776 C C . THR A 1 357 ? 25.828 11.258 -9.118 1.00 24.78 357 THR A C 1
ATOM 2778 O O . THR A 1 357 ? 26.260 11.095 -7.979 1.00 24.78 357 THR A O 1
ATOM 2781 N N . HIS A 1 358 ? 26.599 11.098 -10.194 1.00 25.27 358 HIS A N 1
ATOM 2782 C CA . HIS A 1 358 ? 28.054 11.143 -10.081 1.00 25.27 358 HIS A CA 1
ATOM 2783 C C . HIS A 1 358 ? 28.467 12.606 -9.876 1.00 25.27 358 HIS A C 1
ATOM 2785 O O . HIS A 1 358 ? 28.133 13.478 -10.676 1.00 25.27 358 HIS A O 1
ATOM 2791 N N . THR A 1 359 ? 29.154 12.889 -8.770 1.00 20.77 359 THR A N 1
ATOM 2792 C CA . THR A 1 359 ? 29.716 14.209 -8.456 1.00 20.77 359 THR A CA 1
ATOM 2793 C C . THR A 1 359 ? 30.652 14.682 -9.574 1.00 20.77 359 THR A C 1
ATOM 2795 O O . THR A 1 359 ? 31.587 13.947 -9.899 1.00 20.77 359 THR A O 1
ATOM 2798 N N . PRO A 1 360 ? 30.472 15.887 -10.147 1.00 24.83 360 PRO A N 1
ATOM 2799 C CA . PRO A 1 360 ? 31.448 16.432 -11.076 1.00 24.83 360 PRO A CA 1
ATOM 2800 C C . PRO A 1 360 ? 32.694 16.872 -10.301 1.00 24.83 360 PRO A C 1
ATOM 2802 O O . PRO A 1 360 ? 32.601 17.549 -9.276 1.00 24.83 360 PRO A O 1
ATOM 2805 N N . VAL A 1 361 ? 33.861 16.467 -10.799 1.00 25.19 361 VAL A N 1
ATOM 2806 C CA . VAL A 1 361 ? 35.168 16.919 -10.319 1.00 25.19 361 VAL A CA 1
ATOM 2807 C C . VAL A 1 361 ? 35.278 18.431 -10.517 1.00 25.19 361 VAL A C 1
ATOM 2809 O O . VAL A 1 361 ? 34.958 18.974 -11.575 1.00 25.19 361 VAL A O 1
ATOM 2812 N N . THR A 1 362 ? 35.708 19.098 -9.454 1.00 22.33 362 THR A N 1
ATOM 2813 C CA . THR A 1 362 ? 35.962 20.529 -9.320 1.00 22.33 362 THR A CA 1
ATOM 2814 C C . THR A 1 362 ? 36.803 21.062 -10.486 1.00 22.33 362 THR A C 1
ATOM 2816 O O . THR A 1 362 ? 37.935 20.625 -10.685 1.00 22.33 362 THR A O 1
ATOM 2819 N N . LYS A 1 363 ? 36.278 22.033 -11.246 1.00 24.25 363 LYS A N 1
ATOM 2820 C CA . LYS A 1 363 ? 37.083 22.816 -12.197 1.00 24.25 363 LYS A CA 1
ATOM 2821 C C . LYS A 1 363 ? 38.054 23.696 -11.406 1.00 24.25 363 LYS A C 1
ATOM 2823 O O . LYS A 1 363 ? 37.628 24.654 -10.766 1.00 24.25 363 LYS A O 1
ATOM 2828 N N . VAL A 1 364 ? 39.344 23.373 -11.459 1.00 23.78 364 VAL A N 1
ATOM 2829 C CA . VAL A 1 364 ? 40.417 24.295 -11.069 1.00 23.78 364 VAL A CA 1
ATOM 2830 C C . VAL A 1 364 ? 40.645 25.269 -12.227 1.00 23.78 364 VAL A C 1
ATOM 2832 O O . VAL A 1 364 ? 40.721 24.874 -13.388 1.00 23.78 364 VAL A O 1
ATOM 2835 N N . ARG A 1 365 ? 40.675 26.557 -11.886 1.00 23.69 365 ARG A N 1
ATOM 2836 C CA . ARG A 1 365 ? 40.960 27.704 -12.754 1.00 23.69 365 ARG A CA 1
ATOM 2837 C C . ARG A 1 365 ? 42.408 27.621 -13.250 1.00 23.69 365 ARG A C 1
ATOM 2839 O O . ARG A 1 365 ? 43.299 27.453 -12.427 1.00 23.69 365 ARG A O 1
ATOM 2846 N N . ALA A 1 366 ? 42.632 27.765 -14.554 1.00 24.47 366 ALA A N 1
ATOM 2847 C CA . ALA A 1 366 ? 43.963 27.937 -15.135 1.00 24.47 366 ALA A CA 1
ATOM 2848 C C . ALA A 1 366 ? 43.981 29.194 -16.016 1.00 24.47 366 ALA A C 1
ATOM 2850 O O . ALA A 1 366 ? 43.015 29.473 -16.729 1.00 24.47 366 ALA A O 1
ATOM 2851 N N . GLU A 1 367 ? 45.053 29.963 -15.853 1.00 23.50 367 GLU A N 1
ATOM 2852 C CA . GLU A 1 367 ? 45.340 31.277 -16.429 1.00 23.50 367 GLU A CA 1
ATOM 2853 C C . GLU A 1 367 ? 45.565 31.269 -17.947 1.00 23.50 367 GLU A C 1
ATOM 2855 O O . GLU A 1 367 ? 45.892 30.252 -18.558 1.00 23.50 367 GLU A O 1
ATOM 2860 N N . GLU A 1 368 ? 45.390 32.455 -18.534 1.00 26.84 368 GLU A N 1
ATOM 2861 C CA . GLU A 1 368 ? 45.667 32.791 -19.930 1.00 26.84 368 GLU A CA 1
ATOM 2862 C C . GLU A 1 368 ? 47.141 32.598 -20.309 1.00 26.84 368 GLU A C 1
ATOM 2864 O O . GLU A 1 368 ? 48.040 33.067 -19.615 1.00 26.84 368 GLU A O 1
ATOM 2869 N N . SER A 1 369 ? 47.390 32.031 -21.493 1.00 21.28 369 SER A N 1
ATOM 2870 C CA . SER A 1 369 ? 48.583 32.288 -22.316 1.00 21.28 369 SER A CA 1
ATOM 2871 C C . SER A 1 369 ? 48.280 31.950 -23.784 1.00 21.28 369 SER A C 1
ATOM 2873 O O . SER A 1 369 ? 47.611 30.963 -24.077 1.00 21.28 369 SER A O 1
ATOM 2875 N N . ARG A 1 370 ? 48.711 32.825 -24.701 1.00 26.23 370 ARG A N 1
ATOM 2876 C CA . ARG A 1 370 ? 48.324 32.888 -26.125 1.00 26.23 370 ARG A CA 1
ATOM 2877 C C . ARG A 1 370 ? 49.113 31.942 -27.049 1.00 26.23 370 ARG A C 1
ATOM 2879 O O . ARG A 1 370 ? 50.259 31.618 -26.770 1.00 26.23 370 ARG A O 1
ATOM 2886 N N . HIS A 1 371 ? 48.503 31.726 -28.224 1.00 24.53 371 HIS A N 1
ATOM 2887 C CA . HIS A 1 371 ? 49.038 31.318 -29.540 1.00 24.53 371 HIS A CA 1
ATOM 2888 C C . HIS A 1 371 ? 49.265 29.820 -29.814 1.00 24.53 371 HIS A C 1
ATOM 2890 O O . HIS A 1 371 ? 50.264 29.240 -29.408 1.00 24.53 371 HIS A O 1
ATOM 2896 N N . THR A 1 372 ? 48.417 29.213 -30.658 1.00 23.95 372 THR A N 1
ATOM 2897 C CA . THR A 1 372 ? 48.604 29.065 -32.127 1.00 23.95 372 THR A CA 1
ATOM 2898 C C . THR A 1 372 ? 47.471 28.180 -32.678 1.00 23.95 372 THR A C 1
ATOM 2900 O O . THR A 1 372 ? 47.147 27.154 -32.086 1.00 23.95 372 THR A O 1
ATOM 2903 N N . GLU A 1 373 ? 46.832 28.599 -33.775 1.00 36.56 373 GLU A N 1
ATOM 2904 C CA . GLU A 1 373 ? 45.749 27.877 -34.459 1.00 36.56 373 GLU A CA 1
ATOM 2905 C C . GLU A 1 373 ? 46.190 26.494 -34.955 1.00 36.56 373 GLU A C 1
ATOM 2907 O O . GLU A 1 373 ? 47.023 26.375 -35.850 1.00 36.56 373 GLU A O 1
ATOM 2912 N N . ILE A 1 374 ? 45.553 25.451 -34.422 1.00 28.92 374 ILE A N 1
ATOM 2913 C CA . ILE A 1 374 ? 45.364 24.156 -35.077 1.00 28.92 374 ILE A CA 1
ATOM 2914 C C . ILE A 1 374 ? 43.897 23.791 -34.836 1.00 28.92 374 ILE A C 1
ATOM 2916 O O . ILE A 1 374 ? 43.418 23.870 -33.703 1.00 28.92 374 ILE A O 1
ATOM 2920 N N . ALA A 1 375 ? 43.170 23.461 -35.907 1.00 29.84 375 ALA A N 1
ATOM 2921 C CA . ALA A 1 375 ? 41.748 23.131 -35.862 1.00 29.84 375 ALA A CA 1
ATOM 2922 C C . ALA A 1 375 ? 41.454 22.087 -34.762 1.00 29.84 375 ALA A C 1
ATOM 2924 O O . ALA A 1 375 ? 42.138 21.060 -34.710 1.00 29.84 375 ALA A O 1
ATOM 2925 N N . PRO A 1 376 ? 40.470 22.320 -33.872 1.00 29.38 376 PRO A N 1
ATOM 2926 C CA . PRO A 1 376 ? 40.208 21.397 -32.782 1.00 29.38 376 PRO A CA 1
ATOM 2927 C C . PRO A 1 376 ? 39.671 20.067 -33.334 1.00 29.38 376 PRO A C 1
ATOM 2929 O O . PRO A 1 376 ? 38.828 20.076 -34.238 1.00 29.38 376 PRO A O 1
ATOM 2932 N N . PRO A 1 377 ? 40.101 18.916 -32.784 1.00 35.47 377 PRO A N 1
ATOM 2933 C CA . PRO A 1 377 ? 39.419 17.655 -33.029 1.00 35.47 377 PRO A CA 1
ATOM 2934 C C . PRO A 1 377 ? 37.967 17.807 -32.565 1.00 35.47 377 PRO A C 1
ATOM 2936 O O . PRO A 1 377 ? 37.702 18.422 -31.530 1.00 35.47 377 PRO A O 1
ATOM 2939 N N . SER A 1 378 ? 37.034 17.286 -33.363 1.00 33.34 378 SER A N 1
ATOM 2940 C CA . SER A 1 378 ? 35.589 17.335 -33.129 1.00 33.34 378 SER A CA 1
ATOM 2941 C C . SER A 1 378 ? 35.247 17.172 -31.645 1.00 33.34 378 SER A C 1
ATOM 2943 O O . SER A 1 378 ? 35.502 16.118 -31.056 1.00 33.34 378 SER A O 1
ATOM 2945 N N . LEU A 1 379 ? 34.667 18.223 -31.055 1.00 31.92 379 LEU A N 1
ATOM 2946 C CA . LEU A 1 379 ? 34.010 18.178 -29.749 1.00 31.92 379 LEU A CA 1
ATOM 2947 C C . LEU A 1 379 ? 33.136 16.913 -29.666 1.00 31.92 379 LEU A C 1
ATOM 2949 O O . LEU A 1 379 ? 32.445 16.615 -30.644 1.00 31.92 379 LEU A O 1
ATOM 2953 N N . PRO A 1 380 ? 33.128 16.169 -28.543 1.00 45.38 380 PRO A N 1
ATOM 2954 C CA . PRO A 1 380 ? 32.204 15.051 -28.391 1.00 45.38 380 PRO A CA 1
ATOM 2955 C C . PRO A 1 380 ? 30.779 15.568 -28.614 1.00 45.38 380 PRO A C 1
ATOM 2957 O O . PRO A 1 380 ? 30.358 16.497 -27.920 1.00 45.38 380 PRO A O 1
ATOM 2960 N N . GLU A 1 381 ? 30.068 15.004 -29.602 1.00 51.78 381 GLU A N 1
ATOM 2961 C CA . GLU A 1 381 ? 28.687 15.391 -29.909 1.00 51.78 381 GLU A CA 1
ATOM 2962 C C . GLU A 1 381 ? 27.861 15.422 -28.607 1.00 51.78 381 GLU A C 1
ATOM 2964 O O . GLU A 1 381 ? 27.964 14.489 -27.795 1.00 51.78 381 GLU A O 1
ATOM 2969 N N . PRO A 1 382 ? 27.058 16.477 -28.366 1.00 57.88 382 PRO A N 1
ATOM 2970 C CA . PRO A 1 382 ? 26.199 16.534 -27.193 1.00 57.88 38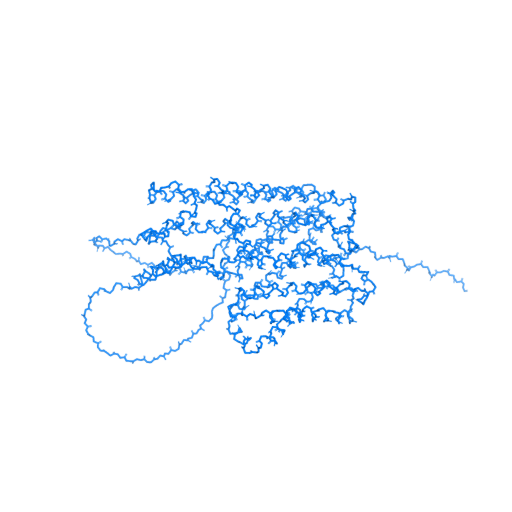2 PRO A CA 1
ATOM 2971 C C . PRO A 1 382 ? 25.249 15.333 -27.208 1.00 57.88 382 PRO A C 1
ATOM 2973 O O . PRO A 1 382 ? 24.490 15.132 -28.155 1.00 57.88 382 PRO A O 1
ATOM 2976 N N . GLN A 1 383 ? 25.310 14.511 -26.156 1.00 69.56 383 GLN A N 1
ATOM 2977 C CA . GLN A 1 383 ? 24.448 13.340 -26.032 1.00 69.56 383 GLN A CA 1
ATOM 2978 C C . GLN A 1 383 ? 22.989 13.790 -25.913 1.00 69.56 383 GLN A C 1
ATOM 2980 O O . GLN A 1 383 ? 22.644 14.626 -25.079 1.00 69.56 383 GLN A O 1
ATOM 2985 N N . LEU A 1 384 ? 22.125 13.227 -26.750 1.00 79.25 384 LEU A N 1
ATOM 2986 C CA . LEU A 1 384 ? 20.698 13.511 -26.744 1.00 79.25 384 LEU A CA 1
ATOM 2987 C C . LEU A 1 384 ? 20.041 12.870 -25.517 1.00 79.25 384 LEU A C 1
ATOM 2989 O O . LEU A 1 384 ? 20.195 11.681 -25.253 1.00 79.25 384 LEU A O 1
ATOM 2993 N N . THR A 1 385 ? 19.247 13.647 -24.792 1.00 83.69 385 THR A N 1
ATOM 2994 C CA . THR A 1 385 ? 18.503 13.195 -23.604 1.00 83.69 385 THR A CA 1
ATOM 2995 C C . THR A 1 385 ? 17.100 12.673 -23.930 1.00 83.69 385 THR A C 1
ATOM 2997 O O . THR A 1 385 ? 16.347 12.322 -23.026 1.00 83.69 385 THR A O 1
ATOM 3000 N N . ILE A 1 386 ? 16.735 12.605 -25.216 1.00 84.62 386 ILE A N 1
ATOM 3001 C CA . ILE A 1 386 ? 15.363 12.353 -25.690 1.00 84.62 386 ILE A CA 1
ATOM 3002 C C . ILE A 1 386 ? 14.839 11.001 -25.190 1.00 84.62 386 ILE A C 1
ATOM 3004 O O . ILE A 1 386 ? 13.715 10.923 -24.694 1.00 84.62 386 ILE A O 1
ATOM 3008 N N . LEU A 1 387 ? 15.646 9.939 -25.274 1.00 85.38 387 LEU A N 1
ATOM 3009 C CA . LEU A 1 387 ? 15.249 8.613 -24.794 1.00 85.38 387 LEU A CA 1
ATOM 3010 C C . LEU A 1 387 ? 15.041 8.602 -23.275 1.00 85.38 387 LEU A C 1
ATOM 3012 O O . LEU A 1 387 ? 14.028 8.093 -22.803 1.00 85.38 387 LEU A O 1
ATOM 3016 N N . ARG A 1 388 ? 15.969 9.199 -22.518 1.00 86.19 388 ARG A N 1
ATOM 3017 C CA . ARG A 1 388 ? 15.886 9.310 -21.055 1.00 86.19 388 ARG A CA 1
ATOM 3018 C C . ARG A 1 388 ? 14.607 10.041 -20.649 1.00 86.19 388 ARG A C 1
ATOM 3020 O O . ARG A 1 388 ? 13.818 9.492 -19.893 1.00 86.19 388 ARG A O 1
ATOM 3027 N N . GLU A 1 389 ? 14.354 11.219 -21.211 1.00 86.06 389 GLU A N 1
ATOM 3028 C CA . GLU A 1 389 ? 13.138 11.996 -20.939 1.00 86.06 389 GLU A CA 1
ATOM 3029 C C . GLU A 1 389 ? 11.860 11.237 -21.333 1.00 86.06 389 GLU A C 1
ATOM 3031 O O . GLU A 1 389 ? 10.869 11.280 -20.608 1.00 86.06 389 GLU A O 1
ATOM 3036 N N . THR A 1 390 ? 11.878 10.488 -22.442 1.00 87.12 390 THR A N 1
ATOM 3037 C CA . THR A 1 390 ? 10.730 9.664 -22.863 1.00 87.12 390 THR A CA 1
ATOM 3038 C C . THR A 1 390 ? 10.421 8.585 -21.823 1.00 87.12 390 THR A C 1
ATOM 3040 O O . THR A 1 390 ? 9.261 8.407 -21.448 1.00 87.12 390 THR A O 1
ATOM 3043 N N . LEU A 1 391 ? 11.449 7.895 -21.317 1.00 88.75 391 LEU A N 1
ATOM 3044 C CA . LEU A 1 391 ? 11.309 6.899 -20.251 1.00 88.75 391 LEU A CA 1
ATOM 3045 C C . LEU A 1 391 ? 10.837 7.539 -18.935 1.00 88.75 391 LEU A C 1
ATOM 3047 O O . LEU A 1 391 ? 9.961 6.985 -18.276 1.00 88.75 391 LEU A O 1
ATOM 3051 N N . GLU A 1 392 ? 11.334 8.730 -18.583 1.00 87.62 392 GLU A N 1
ATOM 3052 C CA . GLU A 1 392 ? 10.871 9.477 -17.403 1.00 87.62 392 GLU A CA 1
ATOM 3053 C C . GLU A 1 392 ? 9.379 9.841 -17.497 1.00 87.62 392 GLU A C 1
ATOM 3055 O O . GLU A 1 392 ? 8.655 9.744 -16.500 1.00 87.62 392 GLU A O 1
ATOM 3060 N N . ILE A 1 393 ? 8.887 10.229 -18.683 1.00 86.56 393 ILE A N 1
ATOM 3061 C CA . ILE A 1 393 ? 7.456 10.491 -18.898 1.00 86.56 393 ILE A CA 1
ATOM 3062 C C . ILE A 1 393 ? 6.641 9.198 -18.829 1.00 86.56 393 ILE A C 1
ATOM 3064 O O . ILE A 1 393 ? 5.556 9.219 -18.251 1.00 86.56 393 ILE A O 1
ATOM 3068 N N . LEU A 1 394 ? 7.132 8.077 -19.367 1.00 88.81 394 LEU A N 1
ATOM 3069 C CA . LEU A 1 394 ? 6.448 6.779 -19.271 1.00 88.81 394 LEU A CA 1
ATOM 3070 C C . LEU A 1 394 ? 6.348 6.286 -17.818 1.00 88.81 394 LEU A C 1
ATOM 3072 O O . LEU A 1 394 ? 5.283 5.835 -17.406 1.00 88.81 394 LEU A O 1
ATOM 3076 N N . PHE A 1 395 ? 7.401 6.457 -17.021 1.00 89.31 395 PHE A N 1
ATOM 3077 C CA . PHE A 1 395 ? 7.367 6.173 -15.584 1.00 89.31 395 PHE A CA 1
ATOM 3078 C C . PHE A 1 395 ? 6.390 7.10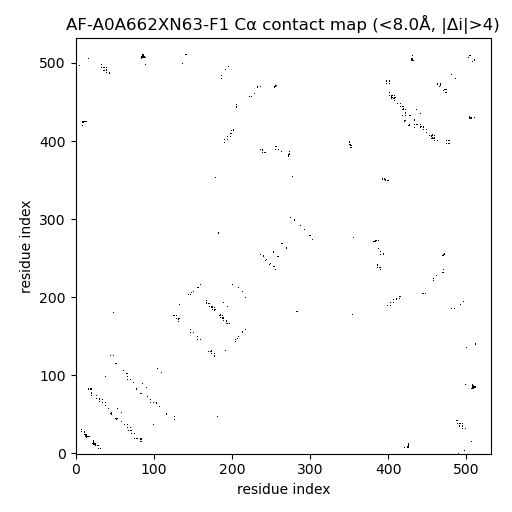1 -14.847 1.00 89.31 395 PHE A C 1
ATOM 3080 O O . PHE A 1 395 ? 5.559 6.676 -14.051 1.00 89.31 395 PHE A O 1
ATOM 3087 N N . THR A 1 396 ? 6.433 8.398 -15.157 1.00 88.69 396 THR A N 1
ATOM 3088 C CA . THR A 1 396 ? 5.510 9.386 -14.578 1.00 88.69 396 THR A CA 1
ATOM 3089 C C . THR A 1 396 ? 4.051 9.074 -14.933 1.00 88.69 396 THR A C 1
ATOM 3091 O O . THR A 1 396 ? 3.161 9.211 -14.100 1.00 88.69 396 THR A O 1
ATOM 3094 N N . THR A 1 397 ? 3.813 8.628 -16.165 1.00 89.12 397 THR A N 1
ATOM 3095 C CA . THR A 1 397 ? 2.514 8.166 -16.666 1.00 89.12 397 THR A CA 1
ATOM 3096 C C . THR A 1 397 ? 1.986 7.014 -15.817 1.00 89.12 397 THR A C 1
ATOM 3098 O O . THR A 1 397 ? 0.834 7.058 -15.397 1.00 89.12 397 THR A O 1
ATOM 3101 N N . GLU A 1 398 ? 2.817 6.002 -15.557 1.00 91.62 398 GLU A N 1
ATOM 3102 C CA . GLU A 1 398 ? 2.460 4.871 -14.699 1.00 91.62 398 GLU A CA 1
ATOM 3103 C C . GLU A 1 398 ? 2.044 5.343 -13.302 1.00 91.62 398 GLU A C 1
ATOM 3105 O O . GLU A 1 398 ? 0.956 4.998 -12.841 1.00 91.62 398 GLU A O 1
ATOM 3110 N N . CYS A 1 399 ? 2.847 6.211 -12.679 1.00 91.75 399 CYS A N 1
ATOM 3111 C CA . CYS A 1 399 ? 2.530 6.776 -11.370 1.00 91.75 399 CYS A CA 1
ATOM 3112 C C . CYS A 1 399 ? 1.184 7.513 -11.357 1.00 91.75 399 CYS A C 1
ATOM 3114 O O . CYS A 1 399 ? 0.368 7.279 -10.475 1.00 91.75 399 CYS A O 1
ATOM 3116 N N . ILE A 1 400 ? 0.930 8.391 -12.333 1.00 91.56 400 ILE A N 1
ATOM 3117 C CA . ILE A 1 400 ? -0.312 9.178 -12.379 1.00 91.56 400 ILE A CA 1
ATOM 3118 C C . ILE A 1 400 ? -1.529 8.258 -12.556 1.00 91.56 400 ILE A C 1
ATOM 3120 O O . ILE A 1 400 ? -2.516 8.406 -11.843 1.00 91.56 400 ILE A O 1
ATOM 3124 N N . VAL A 1 401 ? -1.456 7.284 -13.470 1.00 93.50 401 VAL A N 1
ATOM 3125 C CA . VAL A 1 401 ? -2.564 6.347 -13.729 1.00 93.50 401 VAL A CA 1
ATOM 3126 C C . VAL A 1 401 ? -2.887 5.508 -12.494 1.00 93.50 401 VAL A C 1
ATOM 3128 O O . VAL A 1 401 ? -4.059 5.310 -12.182 1.00 93.50 401 VAL A O 1
ATOM 3131 N N . LEU A 1 402 ? -1.864 5.017 -11.792 1.00 95.12 402 LEU A N 1
ATOM 3132 C CA . LEU A 1 402 ? -2.043 4.238 -10.570 1.00 95.12 402 LEU A CA 1
ATOM 3133 C C . LEU A 1 402 ? -2.595 5.091 -9.419 1.00 95.12 402 LEU A C 1
ATOM 3135 O O . LEU A 1 402 ? -3.467 4.611 -8.696 1.00 95.12 402 LEU A O 1
ATOM 3139 N N . THR A 1 403 ? -2.120 6.331 -9.247 1.00 93.62 403 THR A N 1
ATOM 3140 C CA . THR A 1 403 ? -2.622 7.246 -8.208 1.00 93.62 403 THR A CA 1
ATOM 3141 C C . THR A 1 403 ? -4.113 7.512 -8.404 1.00 93.62 403 THR A C 1
ATOM 3143 O O . THR A 1 403 ? -4.886 7.263 -7.488 1.00 93.62 403 THR A O 1
ATOM 3146 N N . GLU A 1 404 ? -4.538 7.887 -9.610 1.00 92.50 404 GLU A N 1
ATOM 3147 C CA . GLU A 1 404 ? -5.948 8.190 -9.914 1.00 92.50 404 GLU A CA 1
ATOM 3148 C C . GLU A 1 404 ? -6.840 6.942 -9.837 1.00 92.50 404 GLU A C 1
ATOM 3150 O O . GLU A 1 404 ? -8.004 6.999 -9.437 1.00 92.50 404 GLU A O 1
ATOM 3155 N N . TYR A 1 405 ? -6.294 5.767 -10.166 1.00 94.88 405 TYR A N 1
ATOM 3156 C CA . TYR A 1 405 ? -6.983 4.500 -9.928 1.00 94.88 405 TYR A CA 1
ATOM 3157 C C . TYR A 1 405 ? -7.230 4.260 -8.429 1.00 94.88 405 TYR A C 1
ATOM 3159 O O . TYR A 1 405 ? -8.336 3.898 -8.034 1.00 94.88 405 TYR A O 1
ATOM 3167 N N . VAL A 1 406 ? -6.224 4.464 -7.576 1.00 95.12 406 VAL A N 1
ATOM 3168 C CA . VAL A 1 406 ? -6.373 4.285 -6.124 1.00 95.12 406 VAL A CA 1
ATOM 3169 C C . VAL A 1 406 ? -7.301 5.349 -5.528 1.00 95.12 406 VAL A C 1
ATOM 3171 O O . VAL A 1 406 ? -8.193 5.005 -4.753 1.00 95.12 406 VAL A O 1
ATOM 3174 N N . GLU A 1 407 ? -7.157 6.612 -5.923 1.00 92.56 407 GLU A N 1
ATOM 3175 C CA . GLU A 1 407 ? -7.985 7.727 -5.441 1.00 92.56 407 GLU A CA 1
ATOM 3176 C C . GLU A 1 407 ? -9.452 7.602 -5.873 1.00 92.56 407 GLU A C 1
ATOM 3178 O O . GLU A 1 407 ? -10.338 7.965 -5.107 1.00 92.56 407 GLU A O 1
ATOM 3183 N N . SER A 1 408 ? -9.745 6.963 -7.009 1.00 92.44 408 SER A N 1
ATOM 3184 C CA . SER A 1 408 ? -11.127 6.664 -7.412 1.00 92.44 408 SER A CA 1
ATOM 3185 C C . SER A 1 408 ? -11.708 5.405 -6.752 1.00 92.44 408 SER A C 1
ATOM 3187 O O . SER A 1 408 ? -12.865 5.395 -6.320 1.00 92.44 408 SER A O 1
ATOM 3189 N N . VAL A 1 409 ? -10.930 4.322 -6.638 1.00 92.88 409 VAL A N 1
ATOM 3190 C CA . VAL A 1 409 ? -11.441 3.025 -6.157 1.00 92.88 409 VAL A CA 1
ATOM 3191 C C . VAL A 1 409 ? -11.562 2.962 -4.635 1.00 92.88 409 VAL A C 1
ATOM 3193 O O . VAL A 1 409 ? -12.513 2.362 -4.130 1.00 92.88 409 VAL A O 1
ATOM 3196 N N . ILE A 1 410 ? -10.637 3.561 -3.880 1.00 93.88 410 ILE A N 1
ATOM 3197 C CA . ILE A 1 410 ? -10.622 3.439 -2.413 1.00 93.88 410 ILE A CA 1
ATOM 3198 C C . ILE A 1 410 ? -11.813 4.136 -1.738 1.00 93.88 410 ILE A C 1
ATOM 3200 O O . ILE A 1 410 ? -12.464 3.483 -0.916 1.00 93.88 410 ILE A O 1
ATOM 3204 N N . PRO A 1 411 ? -12.190 5.382 -2.080 1.00 93.12 411 PRO A N 1
ATOM 3205 C CA . PRO A 1 411 ? -13.379 6.021 -1.514 1.00 93.12 411 PRO A CA 1
ATOM 3206 C C . PRO A 1 411 ? -14.667 5.273 -1.868 1.00 93.12 411 PRO A C 1
ATOM 3208 O O . PRO A 1 411 ? -15.539 5.110 -1.015 1.00 93.12 411 PRO A O 1
ATOM 3211 N N . MET A 1 412 ? -14.762 4.744 -3.094 1.00 92.25 412 MET A N 1
ATOM 3212 C CA . MET A 1 412 ? -15.879 3.896 -3.518 1.00 92.25 412 MET A CA 1
ATOM 3213 C C . MET A 1 412 ? -15.955 2.629 -2.662 1.00 92.25 412 MET A C 1
ATOM 3215 O O . MET A 1 412 ? -17.019 2.285 -2.143 1.00 92.25 412 MET A O 1
ATOM 3219 N N . PHE A 1 413 ? -14.828 1.937 -2.478 1.00 90.38 413 PHE A N 1
ATOM 3220 C CA . PHE A 1 413 ? -14.758 0.759 -1.621 1.00 90.38 413 PHE A CA 1
ATOM 3221 C C . PHE A 1 413 ? -15.191 1.097 -0.189 1.00 90.38 413 PHE A C 1
ATOM 3223 O O . PHE A 1 413 ? -16.024 0.396 0.381 1.00 90.38 413 PHE A O 1
ATOM 3230 N N . TYR A 1 414 ? -14.659 2.182 0.374 1.00 91.19 414 TYR A N 1
ATOM 3231 C CA . TYR A 1 414 ? -14.960 2.630 1.729 1.00 91.19 414 TYR A CA 1
ATOM 3232 C C . TYR A 1 414 ? -16.451 2.948 1.918 1.00 91.19 414 TYR A C 1
ATOM 3234 O O . TYR A 1 414 ? -17.066 2.436 2.851 1.00 91.19 414 TYR A O 1
ATOM 3242 N N . ALA A 1 415 ? -17.065 3.712 1.010 1.00 90.88 415 ALA A N 1
ATOM 3243 C CA . ALA A 1 415 ? -18.486 4.050 1.091 1.00 90.88 415 ALA A CA 1
ATOM 3244 C C . ALA A 1 415 ? -19.384 2.799 1.042 1.00 90.88 415 ALA A C 1
ATOM 3246 O O . ALA A 1 415 ? -20.271 2.633 1.884 1.00 90.88 415 ALA A O 1
ATOM 3247 N N . ASN A 1 416 ? -19.105 1.872 0.116 1.00 90.50 416 ASN A N 1
ATOM 3248 C CA . ASN A 1 416 ? -19.826 0.597 0.027 1.00 90.50 416 ASN A CA 1
ATOM 3249 C C . ASN A 1 416 ? -19.624 -0.263 1.280 1.00 90.50 416 ASN A C 1
ATOM 3251 O O . ASN A 1 416 ? -20.559 -0.900 1.764 1.00 90.50 416 ASN A O 1
ATOM 3255 N N . PHE A 1 417 ? -18.410 -0.271 1.825 1.00 88.94 417 PHE A N 1
ATOM 3256 C CA . PHE A 1 417 ? -18.097 -0.992 3.046 1.00 88.94 417 PHE A CA 1
ATOM 3257 C C . PHE A 1 417 ? -18.913 -0.467 4.237 1.00 88.94 417 PHE A C 1
ATOM 3259 O O . PHE A 1 417 ? -19.522 -1.265 4.947 1.00 88.94 417 PHE A O 1
ATOM 3266 N N . ILE A 1 418 ? -19.012 0.854 4.416 1.00 89.56 418 ILE A N 1
ATOM 3267 C CA . ILE A 1 418 ? -19.819 1.468 5.483 1.00 89.56 418 ILE A CA 1
ATOM 3268 C C . ILE A 1 418 ? -21.302 1.079 5.359 1.00 89.56 418 ILE A C 1
ATOM 3270 O O . ILE A 1 418 ? -21.919 0.701 6.357 1.00 89.56 418 ILE A O 1
ATOM 3274 N N . LEU A 1 419 ? -21.865 1.078 4.143 1.00 90.31 419 LEU A N 1
ATOM 3275 C CA . LEU A 1 419 ? -23.254 0.652 3.907 1.00 90.31 419 LEU A CA 1
ATOM 3276 C C . LEU A 1 419 ? -23.526 -0.797 4.332 1.00 90.31 419 LEU A C 1
ATOM 3278 O O . LEU A 1 419 ? -24.611 -1.104 4.834 1.00 90.31 419 LEU A O 1
ATOM 3282 N N . VAL A 1 420 ? -22.563 -1.694 4.106 1.00 90.00 420 VAL A N 1
ATOM 3283 C CA . VAL A 1 420 ? -22.676 -3.098 4.519 1.00 90.00 420 VAL A CA 1
ATOM 3284 C C . VAL A 1 420 ? -22.495 -3.221 6.030 1.00 90.00 420 VAL A C 1
ATOM 3286 O O . VAL A 1 420 ? -23.288 -3.894 6.687 1.00 90.00 420 VAL A O 1
ATOM 3289 N N . MET A 1 421 ? -21.500 -2.534 6.592 1.00 88.31 421 MET A N 1
ATOM 3290 C CA . MET A 1 421 ? -21.157 -2.625 8.009 1.00 88.31 421 MET A CA 1
ATOM 3291 C C . MET A 1 421 ? -22.285 -2.214 8.943 1.00 88.31 421 MET A C 1
ATOM 3293 O O . MET A 1 421 ? -22.511 -2.911 9.924 1.00 88.31 421 MET A O 1
ATOM 3297 N N . VAL A 1 422 ? -23.039 -1.155 8.629 1.00 89.25 422 VAL A N 1
ATOM 3298 C CA . VAL A 1 422 ? -24.182 -0.696 9.450 1.00 89.25 422 VAL A CA 1
ATOM 3299 C C . VAL A 1 422 ? -25.271 -1.774 9.604 1.00 89.25 422 VAL A C 1
ATOM 3301 O O . VAL A 1 422 ? -26.111 -1.715 10.502 1.00 89.25 422 VAL A O 1
ATOM 3304 N N . ARG A 1 423 ? -25.276 -2.804 8.748 1.00 89.19 423 ARG A N 1
ATOM 3305 C CA . ARG A 1 423 ? -26.217 -3.929 8.844 1.00 89.19 423 ARG A CA 1
ATOM 3306 C C . ARG A 1 423 ? -25.717 -5.064 9.737 1.00 89.19 423 ARG A C 1
ATOM 3308 O O . ARG A 1 423 ? -26.533 -5.908 10.105 1.00 89.19 423 ARG A O 1
ATOM 3315 N N . LEU A 1 424 ? -24.427 -5.096 10.069 1.00 89.06 424 LEU A N 1
ATOM 3316 C CA . LEU A 1 424 ? -23.805 -6.152 10.863 1.00 89.06 424 LEU A CA 1
ATOM 3317 C C . LEU A 1 424 ? -23.951 -5.882 12.370 1.00 89.06 424 LEU A C 1
ATOM 3319 O O . LEU A 1 424 ? -23.872 -4.732 12.797 1.00 89.06 424 LEU A O 1
ATOM 3323 N N . PRO A 1 425 ? -24.091 -6.930 13.204 1.00 85.88 425 PRO A N 1
ATOM 3324 C CA . PRO A 1 425 ? -24.221 -6.773 14.656 1.00 85.88 425 PRO A CA 1
ATOM 3325 C C . PRO A 1 425 ? -22.979 -6.130 15.290 1.00 85.88 425 PRO A C 1
ATOM 3327 O O . PRO A 1 425 ? -23.081 -5.423 16.286 1.00 85.88 425 PRO A O 1
ATOM 3330 N N . SER A 1 426 ? -21.806 -6.316 14.679 1.00 86.62 426 SER A N 1
ATOM 3331 C CA . SER A 1 426 ? -20.551 -5.733 15.155 1.00 86.62 426 SER A CA 1
ATOM 3332 C C . SER A 1 426 ? -20.458 -4.214 14.958 1.00 86.62 426 SER A C 1
ATOM 3334 O O . SER A 1 426 ? -19.515 -3.615 15.469 1.00 86.62 426 SER A O 1
ATOM 3336 N N . ALA A 1 427 ? -21.398 -3.578 14.244 1.00 85.81 427 ALA A N 1
ATOM 3337 C CA . ALA A 1 427 ? -21.361 -2.144 13.938 1.00 85.81 427 ALA A CA 1
ATOM 3338 C C . ALA A 1 427 ? -21.242 -1.262 15.188 1.00 85.81 427 ALA A C 1
ATOM 3340 O O . ALA A 1 427 ? -20.491 -0.292 15.180 1.00 85.81 427 ALA A O 1
ATOM 3341 N N . GLN A 1 428 ? -21.915 -1.641 16.278 1.00 85.81 428 GLN A N 1
ATOM 3342 C CA . GLN A 1 428 ? -21.909 -0.904 17.547 1.00 85.81 428 GLN A CA 1
ATOM 3343 C C . GLN A 1 428 ? -20.521 -0.779 18.196 1.00 85.81 428 GLN A C 1
ATOM 3345 O O . GLN A 1 428 ? -20.303 0.094 19.028 1.00 85.81 428 GLN A O 1
ATOM 3350 N N . TYR A 1 429 ? -19.574 -1.638 17.812 1.00 86.88 429 TYR A N 1
ATOM 3351 C CA . TYR A 1 429 ? -18.210 -1.640 18.342 1.00 86.88 429 TYR A CA 1
ATOM 3352 C C . TYR A 1 429 ? -17.222 -0.846 17.476 1.00 86.88 429 TYR A C 1
ATOM 3354 O O . TYR A 1 429 ? -16.053 -0.719 17.844 1.00 86.88 429 TYR A O 1
ATOM 3362 N N . HIS A 1 430 ? -17.661 -0.317 16.330 1.00 86.19 430 HIS A N 1
ATOM 3363 C CA . HIS A 1 430 ? -16.843 0.508 15.441 1.00 86.19 430 HIS A CA 1
ATOM 3364 C C . HIS A 1 430 ? -17.044 1.989 15.751 1.00 86.19 430 HIS A C 1
ATOM 3366 O O . HIS A 1 430 ? -18.135 2.528 15.596 1.00 86.19 430 HIS A O 1
ATOM 3372 N N . THR A 1 431 ? -15.964 2.672 16.118 1.00 81.31 431 THR A N 1
ATOM 3373 C CA . THR A 1 431 ? -16.007 4.091 16.510 1.00 81.31 431 THR A CA 1
ATOM 3374 C C . THR A 1 431 ? -16.419 5.039 15.381 1.00 81.31 431 THR A C 1
ATOM 3376 O O . THR A 1 431 ? -17.048 6.054 15.655 1.00 81.31 431 THR A O 1
ATOM 3379 N N . GLU A 1 432 ? -16.137 4.712 14.115 1.00 76.69 432 GLU A N 1
ATOM 3380 C CA . GLU A 1 432 ? -16.615 5.504 12.964 1.00 76.69 432 GLU A CA 1
ATOM 3381 C C . GLU A 1 432 ? -18.120 5.373 12.734 1.00 76.69 432 GLU A C 1
ATOM 3383 O O . GLU A 1 432 ? -18.726 6.253 12.139 1.00 76.69 432 GLU A O 1
ATOM 3388 N N . LEU A 1 433 ? -18.723 4.266 13.177 1.00 82.12 433 LEU A N 1
ATOM 3389 C CA . LEU A 1 433 ? -20.152 3.997 13.018 1.00 82.12 433 LEU A CA 1
ATOM 3390 C C . LEU A 1 433 ? -20.983 4.540 14.184 1.00 82.12 433 LEU A C 1
ATOM 3392 O O . LEU A 1 433 ? -22.203 4.381 14.185 1.00 82.12 433 LEU A O 1
ATOM 3396 N N . ALA A 1 434 ? -20.353 5.201 15.158 1.00 78.19 434 ALA A N 1
ATOM 3397 C CA . ALA A 1 434 ? -21.052 5.815 16.276 1.00 78.19 434 ALA A CA 1
ATOM 3398 C C . ALA A 1 434 ? -22.074 6.848 15.765 1.00 78.19 434 ALA A C 1
ATOM 3400 O O . ALA A 1 434 ? -21.730 7.800 15.069 1.00 78.19 434 ALA A O 1
ATOM 3401 N N . GLY A 1 435 ? -23.353 6.634 16.085 1.00 76.00 435 GLY A N 1
ATOM 3402 C CA . GLY A 1 435 ? -24.455 7.486 15.623 1.00 76.00 435 GLY A CA 1
ATOM 3403 C C . GLY A 1 435 ? -24.909 7.246 14.175 1.00 76.00 435 GLY A C 1
ATOM 3404 O O . GLY A 1 435 ? -25.878 7.873 13.743 1.00 76.00 435 GLY A O 1
ATOM 3405 N N . MET A 1 436 ? -24.278 6.332 13.426 1.00 83.19 436 MET A N 1
ATOM 3406 C CA . MET A 1 436 ? -24.759 5.921 12.104 1.00 83.19 436 MET A CA 1
ATOM 3407 C C . MET A 1 436 ? -25.795 4.798 12.214 1.00 83.19 436 MET A C 1
ATOM 3409 O O . MET A 1 436 ? -25.521 3.711 12.717 1.00 83.19 436 MET A O 1
ATOM 3413 N N . THR A 1 437 ? -26.989 5.056 11.692 1.00 85.38 437 THR A N 1
ATOM 3414 C CA . THR A 1 437 ? -28.110 4.117 11.625 1.00 85.38 437 THR A CA 1
ATOM 3415 C C . THR A 1 437 ? -28.434 3.769 10.174 1.00 85.38 437 THR A C 1
ATOM 3417 O O . THR A 1 437 ? -27.920 4.373 9.229 1.00 85.38 437 THR A O 1
ATOM 3420 N N . ARG A 1 438 ? -29.311 2.782 9.963 1.00 84.56 438 ARG A N 1
ATOM 3421 C CA . ARG A 1 438 ? -29.716 2.352 8.613 1.00 84.56 438 ARG A CA 1
ATOM 3422 C C . ARG A 1 438 ? -30.425 3.464 7.836 1.00 84.56 438 ARG A C 1
ATOM 3424 O O . ARG A 1 438 ? -30.410 3.447 6.609 1.00 84.56 438 ARG A O 1
ATOM 3431 N N . GLU A 1 439 ? -31.011 4.420 8.545 1.00 85.69 439 GLU A N 1
ATOM 3432 C CA . GLU A 1 439 ? -31.790 5.526 8.001 1.00 85.69 439 GLU A CA 1
ATOM 3433 C C . GLU A 1 439 ? -30.902 6.715 7.610 1.00 85.69 439 GLU A C 1
ATOM 3435 O O . GLU A 1 439 ? -31.154 7.353 6.590 1.00 85.69 439 GLU A O 1
ATOM 3440 N N . ASN A 1 440 ? -29.843 7.005 8.379 1.00 87.69 440 ASN A N 1
ATOM 3441 C CA . ASN A 1 440 ? -28.978 8.165 8.131 1.00 87.69 440 ASN A CA 1
ATOM 3442 C C . ASN A 1 440 ? -27.705 7.836 7.329 1.00 87.69 440 ASN A C 1
ATOM 3444 O O . ASN A 1 440 ? -27.144 8.735 6.698 1.00 87.69 440 ASN A O 1
ATOM 3448 N N . VAL A 1 441 ? -27.283 6.562 7.280 1.00 87.94 441 VAL A N 1
ATOM 3449 C CA . VAL A 1 441 ? -26.015 6.156 6.649 1.00 87.94 441 VAL A CA 1
ATOM 3450 C C . VAL A 1 441 ? -25.926 6.626 5.202 1.00 87.94 441 VAL A C 1
ATOM 3452 O O . VAL A 1 441 ? -24.877 7.111 4.790 1.00 87.94 441 VAL A O 1
ATOM 3455 N N . GLY A 1 442 ? -27.034 6.558 4.453 1.00 87.38 442 GLY A N 1
ATOM 3456 C CA . GLY A 1 442 ? -27.099 6.981 3.055 1.00 87.38 442 GLY A CA 1
ATOM 3457 C C . GLY A 1 442 ? -26.736 8.454 2.862 1.00 87.38 442 GLY A C 1
ATOM 3458 O O . GLY A 1 442 ? -25.932 8.773 1.990 1.00 87.38 442 GLY A O 1
ATOM 3459 N N . ALA A 1 443 ? -27.263 9.344 3.707 1.00 85.38 443 ALA A N 1
ATOM 3460 C CA . ALA A 1 443 ? -26.964 10.774 3.645 1.00 85.38 443 ALA A CA 1
ATOM 3461 C C . ALA A 1 443 ? -25.495 11.066 3.996 1.00 85.38 443 ALA A C 1
ATOM 3463 O O . ALA A 1 443 ? -24.854 11.898 3.351 1.00 85.38 443 ALA A O 1
ATOM 3464 N N . THR A 1 444 ? -24.949 10.335 4.969 1.00 84.12 444 THR A N 1
ATOM 3465 C CA . THR A 1 444 ? -23.562 10.470 5.427 1.00 84.12 444 THR A CA 1
ATOM 3466 C C . THR A 1 444 ? -22.559 10.020 4.361 1.00 84.12 444 THR A C 1
ATOM 3468 O O . THR A 1 444 ? -21.614 10.747 4.048 1.00 84.12 444 THR A O 1
ATOM 3471 N N . VAL A 1 445 ? -22.779 8.861 3.727 1.00 89.88 445 VAL A N 1
ATOM 3472 C CA . VAL A 1 445 ? -21.877 8.357 2.673 1.00 89.88 445 VAL A CA 1
ATOM 3473 C C . VAL A 1 445 ? -22.077 9.049 1.325 1.00 89.88 445 VAL A C 1
ATOM 3475 O O . VAL A 1 445 ? -21.189 8.974 0.479 1.00 89.88 445 VAL A O 1
ATOM 3478 N N . ASN A 1 446 ? -23.193 9.756 1.107 1.00 89.75 446 ASN A N 1
ATOM 3479 C CA . ASN A 1 446 ? -23.470 10.436 -0.162 1.00 89.75 446 ASN A CA 1
ATOM 3480 C C . ASN A 1 446 ? -22.360 11.427 -0.549 1.00 89.75 446 ASN A C 1
ATOM 3482 O O . ASN A 1 446 ? -21.949 11.469 -1.705 1.00 89.75 446 ASN A O 1
ATOM 3486 N N . LYS A 1 447 ? -21.813 12.173 0.421 1.00 88.12 447 LYS A N 1
ATOM 3487 C CA . LYS A 1 447 ? -20.684 13.092 0.184 1.00 88.12 447 LYS A CA 1
ATOM 3488 C C . LYS A 1 447 ? -19.460 12.348 -0.367 1.00 88.12 447 LYS A C 1
ATOM 3490 O O . LYS A 1 447 ? -18.825 12.816 -1.309 1.00 88.12 447 LYS A O 1
ATOM 3495 N N . VAL A 1 448 ? -19.174 11.167 0.184 1.00 91.38 448 VAL A N 1
ATOM 3496 C CA . VAL A 1 448 ? -18.073 10.296 -0.253 1.00 91.38 448 VAL A CA 1
ATOM 3497 C C . VAL A 1 448 ? -18.356 9.699 -1.635 1.00 91.38 448 VAL A C 1
ATOM 3499 O O . VAL A 1 448 ? -17.448 9.630 -2.455 1.00 91.38 448 VAL A O 1
ATOM 3502 N N . TYR A 1 449 ? -19.604 9.325 -1.939 1.00 91.88 449 TYR A N 1
ATOM 3503 C CA . TYR A 1 449 ? -19.988 8.836 -3.270 1.00 91.88 449 TYR A CA 1
ATOM 3504 C C . TYR A 1 449 ? -19.853 9.897 -4.358 1.00 91.88 449 TYR A C 1
ATOM 3506 O O . TYR A 1 449 ? -19.334 9.597 -5.431 1.00 91.88 449 TYR A O 1
ATOM 3514 N N . VAL A 1 450 ? -20.297 11.129 -4.091 1.00 90.56 450 VAL A N 1
ATOM 3515 C CA . VAL A 1 450 ? -20.139 12.246 -5.034 1.00 90.56 450 VAL A CA 1
ATOM 3516 C C . VAL A 1 450 ? -18.658 12.471 -5.331 1.00 90.56 450 VAL A C 1
ATOM 3518 O O . VAL A 1 450 ? -18.284 12.593 -6.493 1.00 90.56 450 VAL A O 1
ATOM 3521 N N . TYR A 1 451 ? -17.809 12.450 -4.304 1.00 90.50 451 TYR A N 1
ATOM 3522 C CA . TYR A 1 451 ? -16.360 12.536 -4.482 1.00 90.50 451 TYR A CA 1
ATOM 3523 C C . TYR A 1 451 ? -15.790 11.367 -5.281 1.00 90.50 451 TYR A C 1
ATOM 3525 O O . TYR A 1 451 ? -15.128 11.597 -6.284 1.00 90.50 451 TYR A O 1
ATOM 3533 N N . ALA A 1 452 ? -16.124 10.126 -4.926 1.00 92.12 452 ALA A N 1
ATOM 3534 C CA . ALA A 1 452 ? -15.663 8.948 -5.656 1.00 92.12 452 ALA A CA 1
ATOM 3535 C C . ALA A 1 452 ? -16.079 8.975 -7.140 1.00 92.12 452 ALA A C 1
ATOM 3537 O O . ALA A 1 452 ? -15.331 8.528 -8.007 1.00 92.12 452 ALA A O 1
ATOM 3538 N N . LEU A 1 453 ? -17.264 9.515 -7.448 1.00 92.31 453 LEU A N 1
ATOM 3539 C CA . LEU A 1 453 ? -17.730 9.694 -8.821 1.00 92.31 453 LEU A CA 1
ATOM 3540 C C . LEU A 1 453 ? -16.928 10.770 -9.566 1.00 92.31 453 LEU A C 1
ATOM 3542 O O . LEU A 1 453 ? -16.620 10.580 -10.742 1.00 92.31 453 LEU A O 1
ATOM 3546 N N . LEU A 1 454 ? -16.589 11.879 -8.903 1.00 90.50 454 LEU A N 1
ATOM 3547 C CA . LEU A 1 454 ? -15.735 12.924 -9.472 1.00 90.50 454 LEU A CA 1
ATOM 3548 C C . LEU A 1 454 ? -14.316 12.409 -9.730 1.00 90.50 454 LEU A C 1
ATOM 3550 O O . LEU A 1 454 ? -13.801 12.624 -10.823 1.00 90.50 454 LEU A O 1
ATOM 3554 N N . GLU A 1 455 ? -13.732 11.668 -8.788 1.00 92.12 455 GLU A N 1
ATOM 3555 C CA . GLU A 1 455 ? -12.434 11.002 -8.954 1.00 92.12 455 GLU A CA 1
ATOM 3556 C C . GLU A 1 455 ? -12.466 10.001 -10.114 1.00 92.12 455 GLU A C 1
ATOM 3558 O O . GLU A 1 455 ? -11.597 9.994 -10.983 1.00 92.12 455 GLU A O 1
ATOM 3563 N N . PHE A 1 456 ? -13.526 9.196 -10.215 1.00 93.25 456 PHE A N 1
ATOM 3564 C CA . PHE A 1 456 ? -13.692 8.286 -11.346 1.00 93.25 456 PHE A CA 1
ATOM 3565 C C . PHE A 1 456 ? -13.823 9.033 -12.684 1.00 93.25 456 PHE A C 1
ATOM 3567 O O . PHE A 1 456 ? -13.219 8.639 -13.683 1.00 93.25 456 PHE A O 1
ATOM 3574 N N . ALA A 1 457 ? -14.582 10.132 -12.723 1.00 92.00 457 ALA A N 1
ATOM 3575 C CA . ALA A 1 457 ? -14.696 10.970 -13.913 1.00 92.00 457 ALA A CA 1
ATOM 3576 C C . ALA A 1 457 ? -13.352 11.624 -14.283 1.00 92.00 457 ALA A C 1
ATOM 3578 O O . ALA A 1 457 ? -13.014 11.688 -15.468 1.00 92.00 457 ALA A O 1
ATOM 3579 N N . SER A 1 458 ? -12.573 12.051 -13.285 1.00 90.00 458 SER A N 1
ATOM 3580 C CA . SER A 1 458 ? -11.213 12.575 -13.436 1.00 90.00 458 SER A CA 1
ATOM 3581 C C . SER A 1 458 ? -10.275 11.526 -14.037 1.00 90.00 458 SER A C 1
ATOM 3583 O O . SER A 1 458 ? -9.640 11.783 -15.063 1.00 90.00 458 SER A O 1
ATOM 3585 N N . PHE A 1 459 ? -10.298 10.297 -13.515 1.00 92.06 459 PHE A N 1
ATOM 3586 C CA . PHE A 1 459 ? -9.549 9.163 -14.054 1.00 92.06 459 PHE A CA 1
ATOM 3587 C C . PHE A 1 459 ? -9.917 8.856 -15.516 1.00 92.06 459 PHE A C 1
ATOM 3589 O O . PHE A 1 459 ? -9.039 8.663 -16.363 1.00 92.06 459 PHE A O 1
ATOM 3596 N N . VAL A 1 460 ? -11.213 8.853 -15.853 1.00 92.88 460 VAL A N 1
ATOM 3597 C CA . VAL A 1 460 ? -11.677 8.649 -17.236 1.00 92.88 460 VAL A CA 1
ATOM 3598 C C . VAL A 1 460 ? -11.197 9.782 -18.145 1.00 92.88 460 VAL A C 1
ATOM 3600 O O . VAL A 1 460 ? -10.685 9.520 -19.237 1.00 92.88 460 VAL A O 1
ATOM 3603 N N . LEU A 1 461 ? -11.317 11.037 -17.706 1.00 89.94 461 LEU A N 1
ATOM 3604 C CA . LEU A 1 461 ? -10.841 12.199 -18.455 1.00 89.94 461 LEU A CA 1
ATOM 3605 C C . LEU A 1 461 ? -9.330 12.117 -18.697 1.00 89.94 461 LEU A C 1
ATOM 3607 O O . LEU A 1 461 ? -8.878 12.310 -19.829 1.00 89.94 461 LEU A O 1
ATOM 3611 N N . LEU A 1 462 ? -8.562 11.781 -17.662 1.00 89.31 462 LEU A N 1
ATOM 3612 C CA . LEU A 1 462 ? -7.128 11.554 -17.746 1.00 89.31 462 LEU A CA 1
ATOM 3613 C C . LEU A 1 462 ? -6.809 10.477 -18.790 1.00 89.31 462 LEU A C 1
ATOM 3615 O O . LEU A 1 462 ? -6.021 10.730 -19.702 1.00 89.31 462 LEU A O 1
ATOM 3619 N N . ALA A 1 463 ? -7.451 9.309 -18.713 1.00 90.81 463 ALA A N 1
ATOM 3620 C CA . ALA A 1 463 ? -7.228 8.210 -19.649 1.00 90.81 463 ALA A CA 1
ATOM 3621 C C . ALA A 1 463 ? -7.522 8.620 -21.105 1.00 90.81 463 ALA A C 1
ATOM 3623 O O . ALA A 1 463 ? -6.734 8.324 -22.009 1.00 90.81 463 ALA A O 1
ATOM 3624 N N . VAL A 1 464 ? -8.615 9.360 -21.333 1.00 89.88 464 VAL A N 1
ATOM 3625 C CA . VAL A 1 464 ? -8.984 9.884 -22.658 1.00 89.88 464 VAL A CA 1
ATOM 3626 C C . VAL A 1 464 ? -7.947 10.884 -23.169 1.00 89.88 464 VAL A C 1
ATOM 3628 O O . VAL A 1 464 ? -7.539 10.806 -24.333 1.00 89.88 464 VAL A O 1
ATOM 3631 N N . VAL A 1 465 ? -7.495 11.821 -22.331 1.00 86.25 465 VAL A N 1
ATOM 3632 C CA . VAL A 1 465 ? -6.496 12.823 -22.730 1.00 86.25 465 VAL A CA 1
ATOM 3633 C C . VAL A 1 465 ? -5.148 12.165 -23.013 1.00 86.25 465 VAL A C 1
ATOM 3635 O O . VAL A 1 465 ? -4.539 12.464 -24.040 1.00 86.25 465 VAL A O 1
ATOM 3638 N N . MET A 1 466 ? -4.709 11.228 -22.176 1.00 85.56 466 MET A N 1
ATOM 3639 C CA . MET A 1 466 ? -3.473 10.471 -22.385 1.00 85.56 466 MET A CA 1
ATOM 3640 C C . MET A 1 466 ? -3.490 9.688 -23.697 1.00 85.56 466 MET A C 1
ATOM 3642 O O . MET A 1 466 ? -2.520 9.732 -24.457 1.00 85.56 466 MET A O 1
ATOM 3646 N N . GLN A 1 467 ? -4.610 9.038 -24.017 1.00 87.00 467 GLN A N 1
ATOM 3647 C CA . GLN A 1 467 ? -4.747 8.315 -25.276 1.00 87.00 467 GLN A CA 1
ATOM 3648 C C . GLN A 1 467 ? -4.737 9.265 -26.479 1.00 87.00 467 GLN A C 1
ATOM 3650 O O . GLN A 1 467 ? -4.042 9.005 -27.460 1.00 87.00 467 GLN A O 1
ATOM 3655 N N . ARG A 1 468 ? -5.482 10.378 -26.416 1.00 84.25 468 ARG A N 1
ATOM 3656 C CA . ARG A 1 468 ? -5.618 11.320 -27.541 1.00 84.25 468 ARG A CA 1
ATOM 3657 C C . ARG A 1 468 ? -4.383 12.187 -27.775 1.00 84.25 468 ARG A C 1
ATOM 3659 O O . ARG A 1 468 ? -4.133 12.567 -28.915 1.00 84.25 468 ARG A O 1
ATOM 3666 N N . LYS A 1 469 ? -3.660 12.565 -26.719 1.00 77.69 469 LYS A N 1
ATOM 3667 C CA . LYS A 1 469 ? -2.570 13.554 -26.789 1.00 77.69 469 LYS A CA 1
ATOM 3668 C C . LYS A 1 469 ? -1.177 12.957 -26.620 1.00 77.69 469 LYS A C 1
ATOM 3670 O O . LYS A 1 469 ? -0.243 13.504 -27.190 1.00 77.69 469 LYS A O 1
ATOM 3675 N N . CYS A 1 470 ? -1.040 11.861 -25.875 1.00 75.50 470 CYS A N 1
ATOM 3676 C CA . CYS A 1 470 ? 0.251 11.213 -25.616 1.00 75.50 470 CYS A CA 1
ATOM 3677 C C . CYS A 1 470 ? 0.391 9.850 -26.315 1.00 75.50 470 CYS A C 1
ATOM 3679 O O . CYS A 1 470 ? 1.448 9.222 -26.245 1.00 75.50 470 CYS A O 1
ATOM 3681 N N . GLY A 1 471 ? -0.687 9.355 -26.938 1.00 79.56 471 GLY A N 1
ATOM 3682 C CA . GLY A 1 471 ? -0.737 8.036 -27.569 1.00 79.56 471 GLY A CA 1
ATOM 3683 C C . GLY A 1 471 ? -0.576 6.870 -26.587 1.00 79.56 471 GLY A C 1
ATOM 3684 O O . GLY A 1 471 ? -0.358 5.741 -27.022 1.00 79.56 471 GLY A O 1
ATOM 3685 N N . VAL A 1 472 ? -0.687 7.119 -25.277 1.00 83.19 472 VAL A N 1
ATOM 3686 C CA . VAL A 1 472 ? -0.515 6.103 -24.233 1.00 83.19 472 VAL A CA 1
ATOM 3687 C C . VAL A 1 472 ? -1.867 5.514 -23.845 1.00 83.19 472 VAL A C 1
ATOM 3689 O O . VAL A 1 472 ? -2.805 6.236 -23.508 1.00 83.19 472 VAL A O 1
ATOM 3692 N N . ARG A 1 473 ? -1.970 4.182 -23.861 1.00 89.25 473 ARG A N 1
ATOM 3693 C CA . ARG A 1 473 ? -3.168 3.457 -23.420 1.00 89.25 473 ARG A CA 1
ATOM 3694 C C . ARG A 1 473 ? -3.133 3.285 -21.898 1.00 89.25 473 ARG A C 1
ATOM 3696 O O . ARG A 1 473 ? -2.641 2.272 -21.410 1.00 89.25 473 ARG A O 1
ATOM 3703 N N . ALA A 1 474 ? -3.675 4.257 -21.162 1.00 89.50 474 ALA A N 1
ATOM 3704 C CA . ALA A 1 474 ? -3.676 4.265 -19.694 1.00 89.50 474 ALA A CA 1
ATOM 3705 C C . ALA A 1 474 ? -4.230 2.966 -19.076 1.00 89.50 474 ALA A C 1
ATOM 3707 O O . ALA A 1 474 ? -3.590 2.378 -18.211 1.00 89.50 474 ALA A O 1
ATOM 3708 N N . LEU A 1 475 ? -5.360 2.457 -19.584 1.00 91.75 475 LEU A N 1
ATOM 3709 C CA . LEU A 1 475 ? -5.965 1.213 -19.083 1.00 91.75 475 LEU A CA 1
ATOM 3710 C C . LEU A 1 475 ? -5.079 -0.020 -19.298 1.00 91.75 475 LEU A C 1
ATOM 3712 O O . LEU A 1 475 ? -5.095 -0.922 -18.470 1.00 91.75 475 LEU A O 1
ATOM 3716 N N . TYR A 1 476 ? -4.288 -0.045 -20.376 1.00 91.69 476 TYR A N 1
ATOM 3717 C CA . TYR A 1 476 ? -3.342 -1.132 -20.632 1.00 91.69 476 TYR A CA 1
ATOM 3718 C C . TYR A 1 476 ? -2.153 -1.079 -19.666 1.00 91.69 476 TYR A C 1
ATOM 3720 O O . TYR A 1 476 ? -1.710 -2.111 -19.175 1.00 91.69 476 TYR A O 1
ATOM 3728 N N . HIS A 1 477 ? -1.647 0.122 -19.362 1.00 89.81 477 HIS A N 1
ATOM 3729 C CA . HIS A 1 477 ? -0.602 0.296 -18.347 1.00 89.81 477 HIS A CA 1
ATOM 3730 C C . HIS A 1 477 ? -1.115 -0.124 -16.966 1.00 89.81 477 HIS A C 1
ATOM 3732 O O . HIS A 1 477 ? -0.445 -0.878 -16.267 1.00 89.81 477 HIS A O 1
ATOM 3738 N N . LEU A 1 478 ? -2.330 0.301 -16.609 1.00 94.56 478 LEU A N 1
ATOM 3739 C CA . LEU A 1 478 ? -2.969 -0.092 -15.358 1.00 94.56 478 LEU A CA 1
ATOM 3740 C C . LEU A 1 478 ? -3.123 -1.613 -15.262 1.00 94.56 478 LEU A C 1
ATOM 3742 O O . LEU A 1 478 ? -2.701 -2.202 -14.272 1.00 94.56 478 LEU A O 1
ATOM 3746 N N . SER A 1 479 ? -3.684 -2.262 -16.289 1.00 93.94 479 SER A N 1
ATOM 3747 C CA . SER A 1 479 ? -3.854 -3.719 -16.286 1.00 93.94 479 SER A CA 1
ATOM 3748 C C . SER A 1 479 ? -2.516 -4.445 -16.203 1.00 93.94 479 SER A C 1
ATOM 3750 O O . SER A 1 479 ? -2.401 -5.406 -15.453 1.00 93.94 479 SER A O 1
ATOM 3752 N N . PHE A 1 480 ? -1.496 -3.957 -16.918 1.00 92.75 480 PHE A N 1
ATOM 3753 C CA . PHE A 1 480 ? -0.153 -4.525 -16.874 1.00 92.75 480 PHE A CA 1
ATOM 3754 C C . PHE A 1 480 ? 0.422 -4.509 -15.453 1.00 92.75 480 PHE A C 1
ATOM 3756 O O . PHE A 1 480 ? 0.901 -5.538 -14.984 1.00 92.75 480 PHE A O 1
ATOM 3763 N N . VAL A 1 481 ? 0.335 -3.386 -14.734 1.00 93.00 481 VAL A N 1
ATOM 3764 C CA . VAL A 1 481 ? 0.827 -3.298 -13.348 1.00 93.00 481 VAL A CA 1
ATOM 3765 C C . VAL A 1 481 ? -0.000 -4.182 -12.410 1.00 93.00 481 VAL A C 1
ATOM 3767 O O . VAL A 1 481 ? 0.561 -4.966 -11.644 1.00 93.00 481 VAL A O 1
ATOM 3770 N N . LEU A 1 482 ? -1.334 -4.111 -12.502 1.00 93.94 482 LEU A N 1
ATOM 3771 C CA . LEU A 1 482 ? -2.239 -4.905 -11.663 1.00 93.94 482 LEU A CA 1
ATOM 3772 C C . LEU A 1 482 ? -2.040 -6.417 -11.841 1.00 93.94 482 LEU A C 1
ATOM 3774 O O . LEU A 1 482 ? -2.197 -7.159 -10.876 1.00 93.94 482 LEU A O 1
ATOM 3778 N N . GLU A 1 483 ? -1.700 -6.871 -13.049 1.00 93.75 483 GLU A N 1
ATOM 3779 C CA . GLU A 1 483 ? -1.443 -8.279 -13.360 1.00 93.75 483 GLU A CA 1
ATOM 3780 C C . GLU A 1 483 ? -0.030 -8.707 -12.947 1.00 93.75 483 GLU A C 1
ATOM 3782 O O . GLU A 1 483 ? 0.143 -9.714 -12.260 1.00 93.75 483 GLU A O 1
ATOM 3787 N N . THR A 1 484 ? 0.993 -7.933 -13.315 1.00 91.00 484 THR A N 1
ATOM 3788 C CA . THR A 1 484 ? 2.398 -8.299 -13.062 1.00 91.00 484 THR A CA 1
ATOM 3789 C C . THR A 1 484 ? 2.768 -8.260 -11.582 1.00 91.00 484 THR A C 1
ATOM 3791 O O . THR A 1 484 ? 3.555 -9.088 -11.121 1.00 91.00 484 THR A O 1
ATOM 3794 N N . GLN A 1 485 ? 2.183 -7.333 -10.824 1.00 92.19 485 GLN A N 1
ATOM 3795 C CA . GLN A 1 485 ? 2.450 -7.135 -9.397 1.00 92.19 485 GLN A CA 1
ATOM 3796 C C . GLN A 1 485 ? 1.240 -7.511 -8.523 1.00 92.19 485 GLN A C 1
ATOM 3798 O O . GLN A 1 485 ? 1.174 -7.159 -7.342 1.00 92.19 485 GLN A O 1
ATOM 3803 N N . MET A 1 486 ? 0.310 -8.302 -9.074 1.00 92.75 486 MET A N 1
ATOM 3804 C CA . MET A 1 486 ? -0.905 -8.787 -8.412 1.00 92.75 486 MET A CA 1
ATOM 3805 C C . MET A 1 486 ? -0.703 -9.283 -6.968 1.00 92.75 486 MET A C 1
ATOM 3807 O O . MET A 1 486 ? -1.451 -8.829 -6.098 1.00 92.75 486 MET A O 1
ATOM 3811 N N . PRO A 1 487 ? 0.267 -10.170 -6.648 1.00 92.62 487 PRO A N 1
ATOM 3812 C CA . PRO A 1 487 ? 0.385 -10.698 -5.288 1.00 92.62 487 PRO A CA 1
ATOM 3813 C C . PRO A 1 487 ? 0.773 -9.622 -4.260 1.00 92.62 487 PRO A C 1
ATOM 3815 O O . PRO A 1 487 ? 0.304 -9.666 -3.122 1.00 92.62 487 PRO A O 1
ATOM 3818 N N . LEU A 1 488 ? 1.579 -8.632 -4.656 1.00 94.06 488 LEU A N 1
ATOM 3819 C CA . LEU A 1 488 ? 1.992 -7.527 -3.787 1.00 94.06 488 LEU A CA 1
ATOM 3820 C C . LEU A 1 488 ? 0.846 -6.536 -3.573 1.00 94.06 488 LEU A C 1
ATOM 3822 O O . LEU A 1 488 ? 0.550 -6.175 -2.431 1.00 94.06 488 LEU A O 1
ATOM 3826 N N . ILE A 1 489 ? 0.154 -6.179 -4.657 1.00 95.06 489 ILE A N 1
ATOM 3827 C CA . ILE A 1 489 ? -0.977 -5.249 -4.642 1.00 95.06 489 ILE A CA 1
ATOM 3828 C C . ILE A 1 489 ? -2.130 -5.823 -3.817 1.00 95.06 489 ILE A C 1
ATOM 3830 O O . ILE A 1 489 ? -2.633 -5.165 -2.908 1.00 95.06 489 ILE A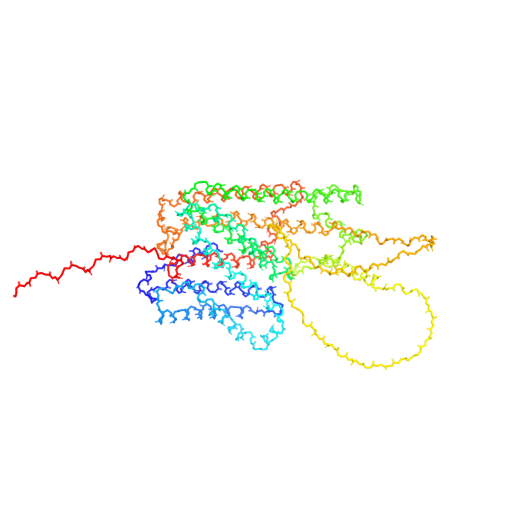 O 1
ATOM 3834 N N . GLN A 1 490 ? -2.532 -7.069 -4.079 1.00 93.19 490 GLN A N 1
ATOM 3835 C CA . GLN A 1 490 ? -3.623 -7.708 -3.343 1.00 93.19 490 GLN A CA 1
ATOM 3836 C C . GLN A 1 490 ? -3.289 -7.904 -1.864 1.00 93.19 490 GLN A C 1
ATOM 3838 O O . GLN A 1 490 ? -4.150 -7.662 -1.017 1.00 93.19 490 GLN A O 1
ATOM 3843 N N . GLY A 1 491 ? -2.053 -8.305 -1.547 1.00 93.56 491 GLY A N 1
ATOM 3844 C CA . GLY A 1 491 ? -1.594 -8.440 -0.166 1.00 93.56 491 GLY A CA 1
ATOM 3845 C C . GLY A 1 491 ? -1.661 -7.114 0.593 1.00 93.56 491 GLY A C 1
ATOM 3846 O O . GLY A 1 491 ? -2.228 -7.059 1.686 1.00 93.56 491 GLY A O 1
ATOM 3847 N N . LYS A 1 492 ? -1.163 -6.025 -0.010 1.00 94.06 492 LYS A N 1
ATOM 3848 C CA . LYS A 1 492 ? -1.226 -4.668 0.558 1.00 94.06 492 LYS A CA 1
ATOM 3849 C C . LYS A 1 492 ? -2.660 -4.202 0.753 1.00 94.06 492 LYS A C 1
ATOM 3851 O O . LYS A 1 492 ? -3.025 -3.867 1.873 1.00 94.06 492 LYS A O 1
ATOM 3856 N N . LEU A 1 493 ? -3.487 -4.244 -0.293 1.00 92.94 493 LEU A N 1
ATOM 3857 C CA . LEU A 1 493 ? -4.884 -3.817 -0.204 1.00 92.94 493 LEU A CA 1
ATOM 3858 C C . LEU A 1 493 ? -5.633 -4.597 0.881 1.00 92.94 493 LEU A C 1
ATOM 3860 O O . LEU A 1 493 ? -6.301 -3.994 1.713 1.00 92.94 493 LEU A O 1
ATOM 3864 N N . MET A 1 494 ? -5.482 -5.922 0.939 1.00 92.88 494 MET A N 1
ATOM 3865 C CA . MET A 1 494 ? -6.135 -6.720 1.976 1.00 92.88 494 MET A CA 1
ATOM 3866 C C . MET A 1 494 ? -5.601 -6.378 3.371 1.00 92.88 494 MET A C 1
ATOM 3868 O O . MET A 1 494 ? -6.394 -6.152 4.280 1.00 92.88 494 MET A O 1
ATOM 3872 N N . THR A 1 495 ? -4.282 -6.259 3.533 1.00 93.62 495 THR A N 1
ATOM 3873 C CA . THR A 1 495 ? -3.650 -5.882 4.805 1.00 93.62 495 THR A CA 1
ATOM 3874 C C . THR A 1 495 ? -4.126 -4.517 5.294 1.00 93.62 495 THR A C 1
ATOM 3876 O O . THR A 1 495 ? -4.573 -4.404 6.433 1.00 93.62 495 THR A O 1
ATOM 3879 N N . TRP A 1 496 ? -4.087 -3.485 4.449 1.00 93.06 496 TRP A N 1
ATOM 3880 C CA . TRP A 1 496 ? -4.455 -2.127 4.845 1.00 93.06 496 TRP A CA 1
ATOM 3881 C C . TRP A 1 496 ? -5.935 -1.982 5.149 1.00 93.06 496 TRP A C 1
ATOM 3883 O O . TRP A 1 496 ? -6.288 -1.300 6.114 1.00 93.06 496 TRP A O 1
ATOM 3893 N N . MET A 1 497 ? -6.790 -2.655 4.376 1.00 90.00 497 MET A N 1
ATOM 3894 C CA . MET A 1 497 ? -8.217 -2.723 4.665 1.00 90.00 497 MET A CA 1
ATOM 3895 C C . MET A 1 497 ? -8.454 -3.365 6.035 1.00 90.00 497 MET A C 1
ATOM 3897 O O . MET A 1 497 ? -9.054 -2.738 6.900 1.00 90.00 497 MET A O 1
ATOM 3901 N N . LEU A 1 498 ? -7.945 -4.576 6.279 1.00 89.75 498 LEU A N 1
ATOM 3902 C CA . LEU A 1 498 ? -8.175 -5.267 7.551 1.00 89.75 498 LEU A CA 1
ATOM 3903 C C . LEU A 1 498 ? -7.595 -4.499 8.740 1.00 89.75 498 LEU A C 1
ATOM 3905 O O . LEU A 1 498 ? -8.252 -4.382 9.774 1.00 89.75 498 LEU A O 1
ATOM 3909 N N . LEU A 1 499 ? -6.392 -3.946 8.592 1.00 88.00 499 LEU A N 1
ATOM 3910 C CA . LEU A 1 499 ? -5.714 -3.228 9.663 1.00 88.00 499 LEU A CA 1
ATOM 3911 C C . LEU A 1 499 ? -6.452 -1.939 10.034 1.00 88.00 499 LEU A C 1
ATOM 3913 O O . LEU A 1 499 ? -6.692 -1.696 11.214 1.00 88.00 499 LEU A O 1
ATOM 3917 N N . THR A 1 500 ? -6.857 -1.148 9.035 1.00 84.62 500 THR A N 1
ATOM 3918 C CA . THR A 1 500 ? -7.524 0.139 9.272 1.00 84.62 500 THR A CA 1
ATOM 3919 C C . THR A 1 500 ? -8.929 -0.044 9.846 1.00 84.62 500 THR A C 1
ATOM 3921 O O . THR A 1 500 ? -9.401 0.792 10.615 1.00 84.62 500 THR A O 1
ATOM 3924 N N . LEU A 1 501 ? -9.604 -1.138 9.494 1.00 80.38 501 LEU A N 1
ATOM 3925 C CA . LEU A 1 501 ? -10.889 -1.504 10.087 1.00 80.38 501 LEU A CA 1
ATOM 3926 C C . LEU A 1 501 ? -10.717 -1.967 11.529 1.00 80.38 501 LEU A C 1
ATOM 3928 O O . LEU A 1 501 ? -11.404 -1.481 12.421 1.00 80.38 501 LEU A O 1
ATOM 3932 N N . THR A 1 502 ? -9.740 -2.837 11.772 1.00 80.75 502 THR A N 1
ATOM 3933 C CA . THR A 1 502 ? -9.445 -3.363 13.107 1.00 80.75 502 THR A CA 1
ATOM 3934 C C . THR A 1 502 ? -9.059 -2.251 14.084 1.00 80.75 502 THR A C 1
ATOM 3936 O O . THR A 1 502 ? -9.545 -2.233 15.212 1.00 80.75 502 THR A O 1
ATOM 3939 N N . SER A 1 503 ? -8.263 -1.266 13.651 1.00 76.94 503 SER A N 1
ATOM 3940 C CA . SER A 1 503 ? -7.852 -0.141 14.504 1.00 76.94 503 SER A CA 1
ATOM 3941 C C . SER A 1 503 ? -9.005 0.764 14.956 1.00 76.94 503 SER A C 1
ATOM 3943 O O . SER A 1 503 ? -8.823 1.578 15.858 1.00 76.94 503 SER A O 1
ATOM 3945 N N . ARG A 1 504 ? -10.184 0.656 14.328 1.00 79.56 504 ARG A N 1
ATOM 3946 C CA . ARG A 1 504 ? -11.374 1.472 14.630 1.00 79.56 504 ARG A CA 1
ATOM 3947 C C . ARG A 1 504 ? -12.372 0.754 15.544 1.00 79.56 504 ARG A C 1
ATOM 3949 O O . ARG A 1 504 ? -13.388 1.350 15.906 1.00 79.56 504 ARG A O 1
ATOM 3956 N N . VAL A 1 505 ? -12.071 -0.483 15.945 1.00 84.81 505 VAL A N 1
ATOM 3957 C CA . VAL A 1 505 ? -12.886 -1.303 16.849 1.00 84.81 505 VAL A CA 1
ATOM 3958 C C . VAL A 1 505 ? -12.459 -1.078 18.301 1.00 84.81 505 VAL A C 1
ATOM 3960 O O . VAL A 1 505 ? -11.267 -1.103 18.614 1.00 84.81 505 VAL A O 1
ATOM 3963 N N . VAL A 1 506 ? -13.424 -0.912 19.209 1.00 83.31 506 VAL A N 1
ATOM 3964 C CA . VAL A 1 506 ? -13.164 -0.674 20.647 1.00 83.31 506 VAL A CA 1
ATOM 3965 C C . VAL A 1 506 ? -12.360 -1.793 21.318 1.00 83.31 506 VAL A C 1
ATOM 3967 O O . VAL A 1 506 ? -11.521 -1.531 22.177 1.00 83.31 506 VAL A O 1
ATOM 3970 N N . HIS A 1 507 ? -12.524 -3.036 20.860 1.00 81.38 507 HIS A N 1
ATOM 3971 C CA . HIS A 1 507 ? -11.783 -4.218 21.316 1.00 81.38 507 HIS A CA 1
ATOM 3972 C C . HIS A 1 507 ? -10.271 -4.160 21.092 1.00 81.38 507 HIS A C 1
ATOM 3974 O O . HIS A 1 507 ? -9.532 -4.887 21.750 1.00 81.38 507 HIS A O 1
ATOM 3980 N N . PHE A 1 508 ? -9.805 -3.305 20.182 1.00 73.50 508 PHE A N 1
ATOM 3981 C CA . PHE A 1 508 ? -8.382 -3.106 19.904 1.00 73.50 508 PHE A CA 1
ATOM 3982 C C . PHE A 1 508 ? -7.827 -1.844 20.588 1.00 73.50 508 PHE A C 1
ATOM 3984 O O . PHE A 1 508 ? -6.756 -1.362 20.221 1.00 73.50 508 PHE A O 1
ATOM 3991 N N . GLY A 1 509 ? -8.540 -1.304 21.585 1.00 63.56 509 GLY A N 1
ATOM 3992 C CA . GLY A 1 509 ? -8.093 -0.148 22.357 1.00 63.56 509 GLY A CA 1
ATOM 3993 C C . GLY A 1 509 ? -7.936 1.079 21.467 1.00 63.56 509 GLY A C 1
ATOM 3994 O O . GLY A 1 509 ? -6.827 1.437 21.070 1.00 63.56 509 GLY A O 1
ATOM 3995 N N . THR A 1 510 ? -9.064 1.685 21.098 1.00 57.72 510 THR A N 1
ATOM 3996 C CA . THR A 1 510 ? -9.100 2.781 20.128 1.00 57.72 510 THR A CA 1
ATOM 3997 C C . THR A 1 510 ? -8.359 4.023 20.624 1.00 57.72 510 THR A C 1
ATOM 3999 O O . THR A 1 510 ? -8.271 4.290 21.818 1.00 57.72 510 THR A O 1
ATOM 4002 N N . PHE A 1 511 ? -7.896 4.832 19.675 1.00 53.28 511 PHE A N 1
ATOM 4003 C CA . PHE A 1 511 ? -7.251 6.132 19.867 1.00 53.28 511 PHE A CA 1
ATOM 4004 C C . PHE A 1 511 ? -8.142 7.250 20.448 1.00 53.28 511 PHE A C 1
ATOM 4006 O O . PHE A 1 511 ? -7.815 8.432 20.334 1.00 53.28 511 PHE A O 1
ATOM 4013 N N . SER A 1 512 ? -9.279 6.913 21.048 1.00 45.28 512 SER A N 1
ATOM 4014 C CA . SER A 1 512 ? -10.191 7.915 21.581 1.00 45.28 512 SER A CA 1
ATOM 4015 C C . SER A 1 512 ? -9.584 8.542 22.832 1.00 45.28 512 SER A C 1
ATOM 4017 O O . SER A 1 512 ? -9.478 7.898 23.875 1.00 45.28 512 SER A O 1
ATOM 4019 N N . ILE A 1 513 ? -9.199 9.815 22.727 1.00 36.97 513 ILE A N 1
ATOM 4020 C CA . ILE A 1 513 ? -9.068 10.676 23.900 1.00 36.97 513 ILE A CA 1
ATOM 4021 C C . ILE A 1 513 ? -10.444 10.653 24.562 1.00 36.97 513 ILE A C 1
ATOM 4023 O O . ILE A 1 513 ? -11.438 11.036 23.948 1.00 36.97 513 ILE A O 1
ATOM 4027 N N . ILE A 1 514 ? -10.501 10.111 25.776 1.00 30.78 514 ILE A N 1
ATOM 4028 C CA . ILE A 1 514 ? -11.692 10.131 26.618 1.00 30.78 514 ILE A CA 1
ATOM 4029 C C . ILE A 1 514 ? -12.156 11.593 26.684 1.00 30.78 514 ILE A C 1
ATOM 4031 O O . ILE A 1 514 ? -11.360 12.436 27.110 1.00 30.78 514 ILE A O 1
ATOM 4035 N N . PRO A 1 515 ? -13.389 11.930 26.266 1.00 31.42 515 PRO A N 1
ATOM 4036 C CA . PRO A 1 515 ? -13.919 13.247 26.551 1.00 31.42 515 PRO A CA 1
ATOM 4037 C C . PRO A 1 515 ? -13.968 13.388 28.072 1.00 31.42 515 PRO A C 1
ATOM 4039 O O . PRO A 1 515 ? -14.596 12.594 28.773 1.00 31.42 515 PRO A O 1
ATOM 4042 N N . SER A 1 516 ? -13.236 14.368 28.594 1.00 29.33 516 SER A N 1
ATOM 4043 C CA . SER A 1 516 ? -13.270 14.754 29.998 1.00 29.33 516 SER A CA 1
ATOM 4044 C C . SER A 1 516 ? -14.631 15.384 30.303 1.00 29.33 516 SER A C 1
ATOM 4046 O O . SER A 1 516 ? -14.758 16.602 30.375 1.00 29.33 516 SER A O 1
ATOM 4048 N N . SER A 1 517 ? -15.672 14.569 30.434 1.00 38.69 517 SER A N 1
ATOM 4049 C CA . SER A 1 517 ? -16.987 15.018 30.883 1.00 38.69 517 SER A CA 1
ATOM 4050 C C . SER A 1 517 ? -17.773 13.849 31.463 1.00 38.69 517 SER A C 1
ATOM 4052 O O . SER A 1 517 ? -18.699 13.360 30.832 1.00 38.69 517 SER A O 1
ATOM 4054 N N . THR A 1 518 ? -17.346 13.407 32.646 1.00 32.41 518 THR A N 1
ATOM 4055 C CA . THR A 1 518 ? -18.186 12.931 33.764 1.00 32.41 518 THR A CA 1
ATOM 4056 C C . THR A 1 518 ? -17.256 12.549 34.917 1.00 32.41 518 THR A C 1
ATOM 4058 O O . THR A 1 518 ? -17.050 11.379 35.228 1.00 32.41 518 THR A O 1
ATOM 4061 N N . VAL A 1 519 ? -16.629 13.553 35.537 1.00 31.28 519 VAL A N 1
ATOM 4062 C CA . VAL A 1 519 ? -16.386 13.469 36.981 1.00 31.28 519 VAL A CA 1
ATOM 4063 C C . VAL A 1 519 ? -17.677 13.992 37.586 1.00 31.28 519 VAL A C 1
ATOM 4065 O O . VAL A 1 519 ? -17.867 15.202 37.690 1.00 31.28 519 VAL A O 1
ATOM 4068 N N . ASP A 1 520 ? -18.604 13.079 37.863 1.00 30.95 520 ASP A N 1
ATOM 4069 C CA . ASP A 1 520 ? -19.822 13.408 38.588 1.00 30.95 520 ASP A CA 1
ATOM 4070 C C . ASP A 1 520 ? -19.429 13.935 39.968 1.00 30.95 520 ASP A C 1
ATOM 4072 O O . ASP A 1 520 ? -18.955 13.212 40.847 1.00 30.95 520 ASP A O 1
ATOM 4076 N N . GLY A 1 521 ? -19.607 15.242 40.142 1.00 37.09 521 GLY A N 1
ATOM 4077 C CA . GLY A 1 521 ? -19.695 15.861 41.447 1.00 37.09 521 GLY A CA 1
ATOM 4078 C C . GLY A 1 521 ? -21.008 15.446 42.093 1.00 37.09 521 GLY A C 1
ATOM 4079 O O . GLY A 1 521 ? -22.020 16.101 41.889 1.00 37.09 521 GLY A O 1
ATOM 4080 N N . ALA A 1 522 ? -20.994 14.367 42.871 1.00 34.62 522 ALA A N 1
ATOM 4081 C CA . ALA A 1 522 ? -22.064 14.049 43.811 1.00 34.62 522 ALA A CA 1
ATOM 4082 C C . ALA A 1 522 ? -21.589 13.020 44.845 1.00 34.62 522 ALA A C 1
ATOM 4084 O O . ALA A 1 522 ? -21.862 11.840 44.696 1.00 34.62 522 ALA A O 1
ATOM 4085 N N . THR A 1 523 ? -20.879 13.477 45.881 1.00 34.06 523 THR A N 1
ATOM 4086 C CA . THR A 1 523 ? -20.985 12.985 47.274 1.00 34.06 523 THR A CA 1
ATOM 4087 C C . THR A 1 523 ? -19.934 13.695 48.117 1.00 34.06 523 THR A C 1
ATOM 4089 O O . THR A 1 523 ? -18.805 13.230 48.199 1.00 34.06 523 THR A O 1
ATOM 4092 N N . LEU A 1 524 ? -20.290 14.834 48.713 1.00 31.72 524 LEU A N 1
ATOM 4093 C CA . LEU A 1 524 ? -19.688 15.376 49.941 1.00 31.72 524 LEU A CA 1
ATOM 4094 C C . LEU A 1 524 ? -20.454 16.652 50.304 1.00 31.72 524 LEU A C 1
ATOM 4096 O O . LEU A 1 524 ? -20.002 17.746 49.998 1.00 31.72 524 LEU A O 1
ATOM 4100 N N . LEU A 1 525 ? -21.651 16.495 50.873 1.00 34.34 525 LEU A N 1
ATOM 4101 C CA . LEU A 1 525 ? -22.357 17.497 51.686 1.00 34.34 525 LEU A CA 1
ATOM 4102 C C . LEU A 1 525 ? -23.691 16.886 52.138 1.00 34.34 525 LEU A C 1
ATOM 4104 O O . LEU A 1 525 ? -24.731 17.226 51.598 1.00 34.34 525 LEU A O 1
ATOM 4108 N N . ASP A 1 526 ? -23.645 15.944 53.085 1.00 32.97 526 ASP A N 1
ATOM 4109 C CA . ASP A 1 526 ? -24.686 15.865 54.122 1.00 32.97 526 ASP A CA 1
ATOM 4110 C C . ASP A 1 526 ? -24.249 14.947 55.277 1.00 32.97 526 ASP A C 1
ATOM 4112 O O . ASP A 1 526 ? -24.492 13.740 55.273 1.00 32.97 526 ASP A O 1
ATOM 4116 N N . ARG A 1 527 ? -23.505 15.497 56.245 1.00 33.56 527 ARG A N 1
ATOM 4117 C CA . ARG A 1 527 ? -23.368 14.919 57.597 1.00 33.56 527 ARG A CA 1
ATOM 4118 C C . ARG A 1 527 ? -22.682 15.898 58.546 1.00 33.56 527 ARG A C 1
ATOM 4120 O O . ARG A 1 527 ? -21.575 15.669 59.015 1.00 33.56 527 ARG A O 1
ATOM 4127 N N . SER A 1 528 ? -23.361 16.995 58.853 1.00 34.06 528 SER A N 1
ATOM 4128 C CA . SER A 1 528 ? -23.102 17.732 60.094 1.00 34.06 528 SER A CA 1
ATOM 4129 C C . SER A 1 528 ? -24.254 18.684 60.380 1.00 34.06 528 SER A C 1
ATOM 4131 O O . SER A 1 528 ? -24.204 19.847 59.995 1.00 34.06 528 SER A O 1
ATOM 4133 N N . THR A 1 529 ? -25.307 18.185 61.023 1.00 35.41 529 THR A N 1
ATOM 4134 C CA . THR A 1 529 ? -26.153 18.953 61.956 1.00 35.41 529 THR A CA 1
ATOM 4135 C C . THR A 1 529 ? -27.187 18.022 62.583 1.00 35.41 529 THR A C 1
ATOM 4137 O O . THR A 1 529 ? -28.293 17.866 62.084 1.00 35.41 529 THR A O 1
ATOM 4140 N N . GLN A 1 530 ? -26.811 17.396 63.696 1.00 30.66 530 GLN A N 1
ATOM 4141 C CA . GLN A 1 530 ? -27.708 17.149 64.828 1.00 30.66 530 GLN A CA 1
ATOM 4142 C C . GLN A 1 530 ? -26.846 16.815 66.055 1.00 30.66 530 GLN A C 1
ATOM 4144 O O . GLN A 1 530 ? -26.270 15.737 66.161 1.00 30.66 530 GLN A O 1
ATOM 4149 N N . SER A 1 531 ? -26.692 17.823 66.914 1.00 30.75 531 SER A N 1
ATOM 4150 C CA . SER A 1 531 ? -26.311 17.745 68.333 1.00 30.75 531 SER A CA 1
ATOM 4151 C C . SER A 1 531 ? -27.583 17.595 69.190 1.00 30.75 531 SER A C 1
ATOM 4153 O O . SER A 1 531 ? -28.667 17.831 68.642 1.00 30.75 531 SER A O 1
ATOM 4155 N N . PRO A 1 532 ? -27.518 17.388 70.520 1.00 48.34 532 PRO A N 1
ATOM 4156 C CA . PRO A 1 532 ? -26.361 17.169 71.397 1.00 48.34 532 PRO A CA 1
ATOM 4157 C C . PRO A 1 532 ? -26.232 15.747 71.959 1.00 48.34 532 PRO A C 1
ATOM 4159 O O . PRO A 1 532 ? -27.233 14.995 71.957 1.00 48.34 532 PRO A O 1
#